Protein AF-A0A3C0DRY9-F1 (afdb_monomer_lite)

Secondary structure (DSSP, 8-state):
-HHHHHHHHHHHHHHTT--EEEEEESS-TT-S--EEEEEEESSSEEEE-SS---TT-SS--TTHHHHTT--TTSTTTS-EEEESS--S-B---TTSTT---SEEEE-GGGTSS---TT-----EEEEEEETTEE---EEEEE-TT--EEEEEEPP-TTS-TT--EEE---SS-EEEEEEEETTEEEEEEEE--S-S-EEEEEETTTSPBHHHHHH-HHHHHHHHHHS-TTTS-SS--GGGG-S---HHHHHHHHHHHHHHHHHHHHHHTHHHHHTTEEEETTEEEEEEEEEESPPPTT-EEEEEEE----SS-HHHHHHHHHHHHHH---SSEEEEEEEPS--STTTTTSTHHHHHHHHHHHHHHHHS-EEEEEEEEEEETHHHHHHHHHHHHTGGG-SEEEEES---TT--SGGGGGS-EEEEEETT--GGGHHHHHHHHHHHHHHHHHH-TTS--EEEEEETT--S--TTGGGGHHHHHTT----SS-SEEEEE--TT--SEETTEE--GGG--TT-EEEEEEETTEEEEEEES-SEEEEEE-TTTS-TTSEEEEEETTEEEEEEEPPP-HHHHHHHHHH---GGG--SEEEEEE-

Foldseek 3Di:
DLVVLQVVVCVVCVVVPWHKWKKWAQAQPQRLGIHIFMWTDDVHTWTDGSPDDDPVDTNDDLCLLSLLVADLVDSRRFMKIWDPDADVAADQPNVCRVDRPTHIDRPSCVSNPDDDPPCLDFAEFEFEDEPNFTDWWWKFKAFPVRDTPDIDIADGDPDDSPSTDTDRDPDFGWMKIWTHDPPFIFIAIWGAHDDHHDYQYHYPVQQDGPVCQQVDLLNQLSRQLSDPPNTGDLFGDPSSFPAFDDQVSLVVLLVSLLLSVLVVCCVVCVVCVVQCWDDDPPFIKHKDKDFADDADPLFWAEEEEEFAAAPDDPVVLVVRQVVRQVQAHFNGHMYMYIRQRDRHNLSLQDLVNQVVVLSVLLSCVSHVRHRQQRYEQEYAESSLCNQLRCCQLPVLRHQEYAHHLYDNVPRDCQSQFQHEYEAYEELAACVVDSNVRLVVVVVVLVVVCVVPVNTSRYHRYYHNHDYSDPVSPSNVVNVVSSVTTGDLQDQKGKDAAARNRDQDDRQKGQPPVQRDHGWIKIWGDDAQEIEIETDSGFKMKGFDDVSHYNLVAWHWYHYPNHTFGTGRWGFTSRQQSVQCVVHVHSSRRGRTMDMGGD

Sequence (598 aa):
TCTGLSIILVDAC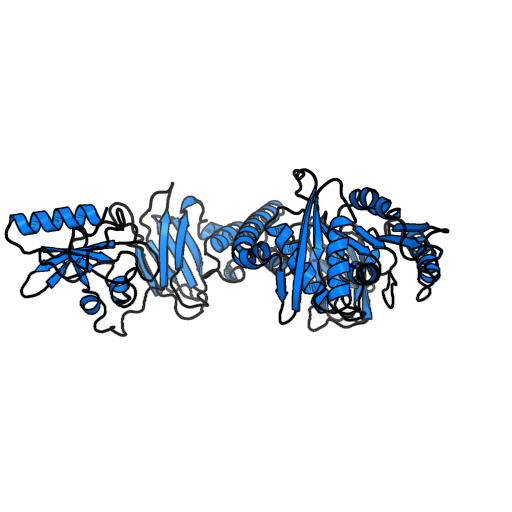RSVGVAARVAGTPLWTNKRGNHTWTEIWDEGWHFTGSDEYNASGLNRGWFVGAASKADKTDWRHAIYATSWKKTGTHFPMVWDIEAKQVNAFNVTDRYTGKVSSDNVEDDVFVRVRDGGNRIEVKAELLDAKKQVLASRKTKAGRADLNDIAGFNCNPNTPLWLRLIQGDKVKQIPLRRANAGEVTLDLQWNDLPDESAIANSQLAAVTAWLAAPPKVRPQTLPNDWTKGFLSKADAKTAVDLIWADYCERLAKERRPEIEARSIQLGDKKLRYLEKVFGDAPRSGHSLWISMHGGGGAPARVNDGQWNNQIKLYQPKEGIYIAPRAPTDTWNLWHQSHIDGLFDRMIENFVATRGVNPNRVYLMGYSAGGDGVYQLAPRMADRWAAASMMAGHPNDAKPDNLRNLPFGLFMGGKDGAYNRNKVAEKWRVLLADLRKGDPNGYEHMVRIYPEMGHWMKLKDAESLPWMAKFSRNAWPNKIIWRQVKGINSRFYWLQIPGRHLLKGQHVTAEVDGQSIAIVAENIKHLVVRLSDRLLDLDKPVTILVNGKEHFSERVKRSAREIIKSLNQRADPASVATASVSLKL

Radius of gyration: 31.44 Å; chains: 1; bounding box: 69×78×84 Å

pLDDT: mean 93.44, std 7.83, range [39.34, 98.88]

Structure (mmCIF, N/CA/C/O backbone):
data_AF-A0A3C0DRY9-F1
#
_entry.id   AF-A0A3C0DRY9-F1
#
loop_
_atom_site.group_PDB
_atom_site.id
_atom_site.type_symbol
_atom_site.label_atom_id
_atom_site.label_alt_id
_atom_site.label_comp_id
_atom_site.label_asym_id
_atom_site.label_entity_id
_atom_site.label_seq_id
_atom_site.pdbx_PDB_ins_code
_atom_site.Cartn_x
_atom_site.Cartn_y
_atom_site.Cartn_z
_atom_site.occupancy
_atom_site.B_iso_or_equiv
_atom_site.auth_seq_id
_atom_site.auth_comp_id
_atom_site.auth_asym_id
_atom_site.auth_atom_id
_atom_site.pdbx_PDB_model_num
ATOM 1 N N . THR A 1 1 ? -32.872 22.705 20.529 1.00 77.38 1 THR A N 1
ATOM 2 C CA . THR A 1 1 ? -31.422 22.996 20.522 1.00 77.38 1 THR A CA 1
ATOM 3 C C . THR A 1 1 ? -31.066 23.612 21.860 1.00 77.38 1 THR A C 1
ATOM 5 O O . THR A 1 1 ? -31.958 24.197 22.469 1.00 77.38 1 THR A O 1
ATOM 8 N N . CYS A 1 2 ? -29.813 23.515 22.310 1.00 87.19 2 CYS A N 1
ATOM 9 C CA . CYS A 1 2 ? -29.357 24.190 23.533 1.00 87.19 2 CYS A CA 1
ATOM 10 C C . CYS A 1 2 ? -29.706 25.687 23.523 1.00 87.19 2 CYS A C 1
ATOM 12 O O . CYS A 1 2 ? -30.182 26.226 24.512 1.00 87.19 2 CYS A O 1
ATOM 14 N N . THR A 1 3 ? -29.610 26.338 22.362 1.00 89.94 3 THR A N 1
ATOM 15 C CA . THR A 1 3 ? -30.001 27.745 22.195 1.00 89.94 3 THR A CA 1
ATOM 16 C C . THR A 1 3 ? -31.469 27.998 22.495 1.00 89.94 3 THR A C 1
ATOM 18 O O . THR A 1 3 ? -31.773 28.861 23.313 1.00 89.94 3 THR A O 1
ATOM 21 N N . GLY A 1 4 ? -32.384 27.248 21.876 1.00 90.44 4 GLY A N 1
ATOM 22 C CA . GLY A 1 4 ? -33.816 27.447 22.109 1.00 90.44 4 GLY A CA 1
ATOM 23 C C . GLY A 1 4 ? -34.200 27.219 23.570 1.00 90.44 4 GLY A C 1
ATOM 24 O O . GLY A 1 4 ? -34.963 27.993 24.135 1.00 90.44 4 GLY A O 1
ATOM 25 N N . LEU A 1 5 ? -33.620 26.199 24.203 1.00 91.00 5 LEU A N 1
ATOM 26 C CA . LEU A 1 5 ? -33.903 25.889 25.599 1.00 91.00 5 LEU A CA 1
ATOM 27 C C . LEU A 1 5 ? -33.276 26.908 26.571 1.00 91.00 5 LEU A C 1
ATOM 29 O O . LEU A 1 5 ? -33.930 27.305 27.531 1.00 91.00 5 LEU A O 1
ATOM 33 N N . SER A 1 6 ? -32.065 27.406 26.282 1.00 93.75 6 SER A N 1
ATOM 34 C CA . SER A 1 6 ? -31.452 28.524 27.019 1.00 93.75 6 SER A CA 1
ATOM 35 C C . SER A 1 6 ? -32.342 29.768 26.984 1.00 93.75 6 SER A C 1
ATOM 37 O O . SER A 1 6 ? -32.552 30.397 28.016 1.00 93.75 6 SER A O 1
ATOM 39 N N . ILE A 1 7 ? -32.886 30.115 25.808 1.00 93.62 7 ILE A N 1
ATOM 40 C CA . ILE A 1 7 ? -33.798 31.259 25.647 1.00 93.62 7 ILE A CA 1
ATOM 41 C C . ILE A 1 7 ? -35.055 31.055 26.499 1.00 93.62 7 ILE A C 1
ATOM 43 O O . ILE A 1 7 ? -35.375 31.917 27.312 1.00 93.62 7 ILE A O 1
ATOM 47 N N . ILE A 1 8 ? -35.702 29.887 26.392 1.00 94.44 8 ILE A N 1
ATOM 48 C CA . ILE A 1 8 ? -36.902 29.556 27.178 1.00 94.44 8 ILE A CA 1
ATOM 49 C C . ILE A 1 8 ? -36.628 29.652 28.685 1.00 94.44 8 ILE A C 1
ATOM 51 O O . ILE A 1 8 ? -37.428 30.233 29.415 1.00 94.44 8 ILE A O 1
ATOM 55 N N . LEU A 1 9 ? -35.503 29.111 29.164 1.00 93.56 9 LEU A N 1
ATOM 56 C CA . LEU A 1 9 ? -35.150 29.155 30.584 1.00 93.56 9 LEU A CA 1
ATOM 57 C C . LEU A 1 9 ? -34.869 30.588 31.057 1.00 93.56 9 LEU A C 1
ATOM 59 O O . LEU A 1 9 ? -35.317 30.974 32.134 1.00 93.56 9 LEU A O 1
ATOM 63 N N . VAL A 1 10 ? -34.165 31.391 30.253 1.00 95.31 10 VAL A N 1
ATOM 64 C CA . VAL A 1 10 ? -33.920 32.810 30.552 1.00 95.31 10 VAL A CA 1
ATOM 65 C C . VAL A 1 10 ? -35.232 33.587 30.647 1.00 95.31 10 VAL A C 1
ATOM 67 O O . VAL A 1 10 ? -35.398 34.372 31.583 1.00 95.31 10 VAL A O 1
ATOM 70 N N . ASP A 1 11 ? -36.162 33.364 29.721 1.00 95.19 11 ASP A N 1
ATOM 71 C CA . ASP A 1 11 ? -37.467 34.029 29.721 1.00 95.19 11 ASP A CA 1
ATOM 72 C C . ASP A 1 11 ? -38.323 33.584 30.916 1.00 95.19 11 ASP A C 1
ATOM 74 O O . ASP A 1 11 ? -38.918 34.424 31.594 1.00 95.19 11 ASP A O 1
ATOM 78 N N . ALA A 1 12 ? -38.306 32.289 31.253 1.00 94.69 12 ALA A N 1
ATOM 79 C CA . ALA A 1 12 ? -38.979 31.755 32.435 1.00 94.69 12 ALA A CA 1
ATOM 80 C C . ALA A 1 12 ? -38.437 32.376 33.733 1.00 94.69 12 ALA A C 1
ATOM 82 O O . ALA A 1 12 ? -39.223 32.871 34.539 1.00 94.69 12 ALA A O 1
ATOM 83 N N . CYS A 1 13 ? -37.112 32.434 33.913 1.00 94.00 13 CYS A N 1
ATOM 84 C CA . CYS A 1 13 ? -36.491 33.106 35.059 1.00 94.00 13 CYS A CA 1
ATOM 85 C C . CYS A 1 13 ? -36.929 34.575 35.155 1.00 94.00 13 CYS A C 1
ATOM 87 O O . CYS A 1 13 ? -37.367 35.033 36.211 1.00 94.00 13 CYS A O 1
ATOM 89 N N . ARG A 1 14 ? -36.877 35.309 34.038 1.00 95.06 14 ARG A N 1
ATOM 90 C CA . ARG A 1 14 ? -37.241 36.733 34.008 1.00 95.06 14 ARG A CA 1
ATOM 91 C C . ARG A 1 14 ? -38.719 36.974 34.305 1.00 95.06 14 ARG A C 1
ATOM 93 O O . ARG A 1 14 ? -39.034 37.983 34.930 1.00 95.06 14 ARG A O 1
ATOM 100 N N . SER A 1 15 ? -39.607 36.054 33.924 1.00 97.12 15 SER A N 1
ATOM 101 C CA . SER A 1 15 ? -41.049 36.161 34.198 1.00 97.12 15 SER A CA 1
ATOM 102 C C . SER A 1 15 ? -41.393 36.170 35.693 1.00 97.12 15 SER A C 1
ATOM 104 O O . SER A 1 15 ? -42.416 36.728 36.082 1.00 97.12 15 SER A O 1
ATOM 106 N N . VAL A 1 16 ? -40.513 35.614 36.533 1.00 96.56 16 VAL A N 1
ATOM 107 C CA . VAL A 1 16 ? -40.655 35.576 37.998 1.00 96.56 16 VAL A CA 1
ATOM 108 C C . VAL A 1 16 ? -39.663 36.503 38.712 1.00 96.56 16 VAL A C 1
ATOM 110 O O . VAL A 1 16 ? -39.404 36.345 39.901 1.00 96.56 16 VAL A O 1
ATOM 113 N N . GLY A 1 17 ? -39.088 37.476 37.996 1.00 95.69 17 GLY A N 1
ATOM 114 C CA . GLY A 1 17 ? -38.186 38.480 38.570 1.00 95.69 17 GLY A CA 1
ATOM 115 C C . GLY A 1 17 ? -36.746 38.011 38.803 1.00 95.69 17 GLY A C 1
ATOM 116 O O . GLY A 1 17 ? -35.956 38.753 39.383 1.00 95.69 17 GLY A O 1
ATOM 117 N N . VAL A 1 18 ? -36.366 36.820 38.329 1.00 95.25 18 VAL A N 1
ATOM 118 C CA . VAL A 1 18 ? -34.986 36.323 38.418 1.00 95.25 18 VAL A CA 1
ATOM 119 C C . VAL A 1 18 ? -34.183 36.840 37.226 1.00 95.25 18 VAL A C 1
ATOM 121 O O . VAL A 1 18 ? -34.463 36.518 36.067 1.00 95.25 18 VAL A O 1
ATOM 124 N N . ALA A 1 19 ? -33.151 37.643 37.492 1.00 95.81 19 ALA A N 1
ATOM 125 C CA . ALA A 1 19 ? -32.275 38.140 36.440 1.00 95.81 19 ALA A CA 1
ATOM 126 C C . ALA A 1 19 ? -31.458 36.986 35.832 1.00 95.81 19 ALA A C 1
ATOM 128 O O . ALA A 1 19 ? -30.653 36.346 36.500 1.00 95.81 19 ALA A O 1
ATOM 129 N N . ALA A 1 20 ? -31.656 36.738 34.537 1.00 96.00 20 ALA A N 1
ATOM 130 C CA . ALA A 1 20 ? -30.962 35.699 33.781 1.00 96.00 20 ALA A CA 1
ATOM 131 C C . ALA A 1 20 ? -30.516 36.209 32.404 1.00 96.00 20 ALA A C 1
ATOM 133 O O . ALA A 1 20 ? -31.053 37.201 31.895 1.00 96.00 20 ALA A O 1
ATOM 134 N N . ARG A 1 21 ? -29.536 35.549 31.779 1.00 96.50 21 ARG A N 1
ATOM 135 C CA . ARG A 1 21 ? -29.056 35.848 30.419 1.00 96.50 21 ARG A CA 1
ATOM 136 C C . ARG A 1 21 ? -28.512 34.604 29.722 1.00 96.50 21 ARG A C 1
ATOM 138 O O . ARG A 1 21 ? -27.996 33.701 30.372 1.00 96.50 21 ARG A O 1
ATOM 145 N N . VAL A 1 22 ? -28.581 34.588 28.392 1.00 96.69 22 VAL A N 1
ATOM 146 C CA . VAL A 1 22 ? -27.956 33.527 27.591 1.00 96.69 22 VAL A CA 1
ATOM 147 C C . VAL A 1 22 ? -26.450 33.761 27.566 1.00 96.69 22 VAL A C 1
ATOM 149 O O . VAL A 1 22 ? -26.011 34.888 27.306 1.00 96.69 22 VAL A O 1
ATOM 152 N N . ALA A 1 23 ? -25.681 32.705 27.806 1.00 96.81 23 ALA A N 1
ATOM 153 C CA . ALA A 1 23 ? -24.250 32.640 27.562 1.00 96.81 23 ALA A CA 1
ATOM 154 C C . ALA A 1 23 ? -23.926 31.512 26.573 1.00 96.81 23 ALA A C 1
ATOM 156 O O . ALA A 1 23 ? -24.751 30.637 26.320 1.00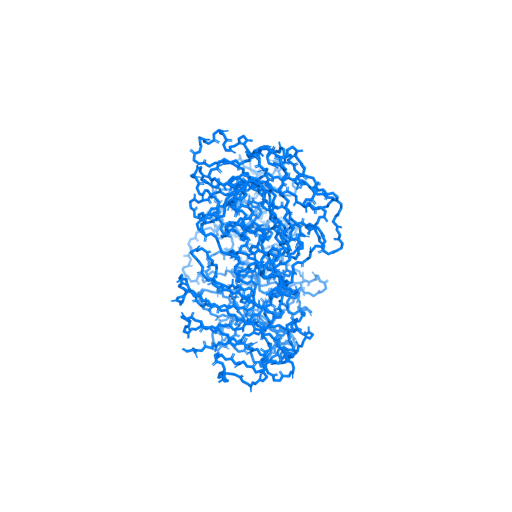 96.81 23 ALA A O 1
ATOM 157 N N . GLY A 1 24 ? -22.751 31.543 25.955 1.00 96.00 24 GLY A N 1
ATOM 158 C CA . GLY A 1 24 ? -22.374 30.509 25.001 1.00 96.00 24 GLY A CA 1
ATOM 159 C C . GLY A 1 24 ? -21.011 30.706 24.366 1.00 96.00 24 GLY A C 1
ATOM 160 O O . GLY A 1 24 ? -20.435 31.794 24.415 1.00 96.00 24 GLY A O 1
ATOM 161 N N . THR A 1 25 ? -20.525 29.643 23.730 1.00 95.94 25 THR A N 1
ATOM 162 C CA . THR A 1 25 ? -19.351 29.677 22.856 1.00 95.94 25 THR A CA 1
ATOM 163 C C . THR A 1 25 ? -19.754 29.391 21.404 1.00 95.94 25 THR A C 1
ATOM 165 O O . THR A 1 25 ? -20.567 28.485 21.165 1.00 95.94 25 THR A O 1
ATOM 168 N N . PRO A 1 26 ? -19.205 30.126 20.417 1.00 94.19 26 PRO A N 1
ATOM 169 C CA . PRO A 1 26 ? -19.475 29.863 19.004 1.00 94.19 26 PRO A CA 1
ATOM 170 C C . PRO A 1 26 ? -18.889 28.530 18.531 1.00 94.19 26 PRO A C 1
ATOM 172 O O . PRO A 1 26 ? -19.458 27.875 17.661 1.00 94.19 26 PRO A O 1
ATOM 175 N N . LEU A 1 27 ? -17.751 28.119 19.092 1.00 93.00 27 LEU A N 1
ATOM 176 C CA . LEU A 1 27 ? -17.078 26.871 18.771 1.00 93.00 27 LEU A CA 1
ATOM 177 C C . LEU A 1 27 ? -16.147 26.476 19.922 1.00 93.00 27 LEU A C 1
ATOM 179 O O . LEU A 1 27 ? -15.191 27.187 20.223 1.00 93.00 27 LEU A O 1
ATOM 183 N N . TRP A 1 28 ? -16.343 25.298 20.512 1.00 90.44 28 TRP A N 1
ATOM 184 C CA . TRP A 1 28 ? -15.377 24.747 21.470 1.00 90.44 28 TRP A CA 1
ATOM 185 C C . TRP A 1 28 ? -13.956 24.703 20.879 1.00 90.44 28 TRP A C 1
ATOM 187 O O . TRP A 1 28 ? -13.787 24.456 19.684 1.00 90.44 28 TRP A O 1
ATOM 197 N N . THR A 1 29 ? -12.911 24.860 21.698 1.00 84.75 29 THR A N 1
ATOM 198 C CA . THR A 1 29 ? -11.503 24.793 21.235 1.00 84.75 29 THR A CA 1
ATOM 199 C C . THR A 1 29 ? -11.131 23.448 20.605 1.00 84.75 29 THR A C 1
ATOM 201 O O . THR A 1 29 ? -10.269 23.365 19.731 1.00 84.75 29 THR A O 1
ATOM 204 N N . ASN A 1 30 ? -11.850 22.387 20.967 1.00 77.56 30 ASN A N 1
ATOM 205 C CA . ASN A 1 30 ? -11.756 21.060 20.353 1.00 77.56 30 ASN A CA 1
ATOM 206 C C . ASN A 1 30 ? -12.616 20.867 19.089 1.00 77.56 30 ASN A C 1
ATOM 208 O O . ASN A 1 30 ? -12.662 19.770 18.535 1.00 77.56 30 ASN A O 1
ATOM 212 N N . LYS A 1 31 ? -13.291 21.924 18.627 1.00 82.81 31 LYS A N 1
ATOM 213 C CA . LYS A 1 31 ? -14.113 21.976 17.410 1.00 82.81 31 LYS A CA 1
ATOM 214 C C . LYS A 1 31 ? -15.329 21.044 17.397 1.00 82.81 31 LYS A C 1
ATOM 216 O O . LYS A 1 31 ? -15.844 20.744 16.323 1.00 82.81 31 LYS A O 1
ATOM 221 N N . ARG A 1 32 ? -15.822 20.608 18.563 1.00 82.75 32 ARG A N 1
ATOM 222 C CA . ARG A 1 32 ? -17.023 19.754 18.654 1.00 82.75 32 ARG A CA 1
ATOM 223 C C . ARG A 1 32 ? -18.333 20.470 18.302 1.00 82.75 32 ARG A C 1
ATOM 225 O O . ARG A 1 32 ? -19.331 19.808 18.065 1.00 82.75 32 ARG A O 1
ATOM 232 N N . GLY A 1 33 ? -18.314 21.794 18.185 1.00 87.75 33 GLY A N 1
ATOM 233 C CA . GLY A 1 33 ? -19.459 22.609 17.784 1.00 87.75 33 GLY A CA 1
ATOM 234 C C . GLY A 1 33 ? -19.666 23.779 18.735 1.00 87.75 33 GLY A C 1
ATOM 235 O O . GLY A 1 33 ? -18.820 24.041 19.592 1.00 87.75 33 GLY A O 1
ATOM 236 N N . ASN A 1 34 ? -20.783 24.478 18.571 1.00 92.38 34 ASN A N 1
ATOM 237 C CA . ASN A 1 34 ? -21.211 25.534 19.478 1.00 92.38 34 ASN A CA 1
ATOM 238 C C . ASN A 1 34 ? -21.975 24.948 20.672 1.00 92.38 34 ASN A C 1
ATOM 240 O O . ASN A 1 34 ? -22.489 23.829 20.617 1.00 92.38 34 ASN A O 1
ATOM 244 N N . HIS A 1 35 ? -22.108 25.732 21.733 1.00 93.50 35 HIS A N 1
ATOM 245 C CA . HIS A 1 35 ? -23.048 25.437 22.808 1.00 93.50 35 HIS A CA 1
ATOM 246 C C . HIS A 1 35 ? -23.452 26.736 23.498 1.00 93.50 35 HIS A C 1
ATOM 248 O O . HIS A 1 35 ? -22.651 27.666 23.612 1.00 93.50 35 HIS A O 1
ATOM 254 N N . THR A 1 36 ? -24.695 26.793 23.953 1.00 94.06 36 THR A N 1
ATOM 255 C CA . THR A 1 36 ? -25.231 27.893 24.758 1.00 94.06 36 THR A CA 1
ATOM 256 C C . THR A 1 36 ? -25.766 27.337 26.064 1.00 94.06 36 THR A C 1
ATOM 258 O O . THR A 1 36 ? -26.061 26.149 26.146 1.00 94.06 36 THR A O 1
ATOM 261 N N . TRP A 1 37 ? -25.881 28.182 27.074 1.00 95.00 37 TRP A N 1
ATOM 262 C CA . TRP A 1 37 ? -26.418 27.848 28.385 1.00 95.00 37 TRP A CA 1
ATOM 263 C C . TRP A 1 37 ? -26.952 29.115 29.063 1.00 95.00 37 TRP A C 1
ATOM 265 O O . TRP A 1 37 ? -26.904 30.212 28.492 1.00 95.00 37 TRP A O 1
ATOM 275 N N . THR A 1 38 ? -27.457 28.978 30.287 1.00 95.69 38 THR A N 1
ATOM 276 C CA . THR A 1 38 ? -28.085 30.084 31.015 1.00 95.69 38 THR A CA 1
ATOM 277 C C . THR A 1 38 ? -27.210 30.545 32.172 1.00 95.69 38 THR A C 1
ATOM 279 O O . THR A 1 38 ? -26.759 29.740 32.984 1.00 95.69 38 THR A O 1
ATOM 282 N N . GLU A 1 39 ? -26.994 31.856 32.275 1.00 95.75 39 GLU A N 1
ATOM 283 C CA . GLU A 1 39 ? -26.472 32.492 33.481 1.00 95.75 39 GLU A CA 1
ATOM 284 C C . GLU A 1 39 ? -27.604 33.130 34.288 1.00 95.75 39 GLU A C 1
ATOM 286 O O . GLU A 1 39 ? -28.449 33.825 33.726 1.00 95.75 39 GLU A O 1
ATOM 291 N N . ILE A 1 40 ? -27.599 32.915 35.601 1.00 94.31 40 ILE A N 1
ATOM 292 C CA . ILE A 1 40 ? -28.581 33.402 36.573 1.00 94.31 40 ILE A CA 1
ATOM 293 C C . ILE A 1 40 ? -27.849 34.278 37.589 1.00 94.31 40 ILE A C 1
ATOM 295 O O . ILE A 1 40 ? -26.724 33.968 37.982 1.00 94.31 40 ILE A O 1
ATOM 299 N N . TRP A 1 41 ? -28.463 35.389 37.980 1.00 93.94 41 TRP A N 1
ATOM 300 C CA . TRP A 1 41 ? -27.933 36.283 38.998 1.00 93.94 41 TRP A CA 1
ATOM 301 C C . TRP A 1 41 ? -28.407 35.869 40.396 1.00 93.94 41 TRP A C 1
ATOM 303 O O . TRP A 1 41 ? -29.609 35.844 40.649 1.00 93.94 41 TRP A O 1
ATOM 313 N N . ASP A 1 42 ? -27.457 35.595 41.284 1.00 91.94 42 ASP A N 1
ATOM 314 C CA . ASP A 1 42 ? -27.649 35.298 42.707 1.00 91.94 42 ASP A CA 1
ATOM 315 C C . ASP A 1 42 ? -26.400 35.776 43.464 1.00 91.94 42 ASP A C 1
ATOM 317 O O . ASP A 1 42 ? -25.372 35.116 43.431 1.00 91.94 42 ASP A O 1
ATOM 321 N N . GLU A 1 43 ? -26.423 37.011 43.982 1.00 90.94 43 GLU A N 1
ATOM 322 C CA . GLU A 1 43 ? -25.242 37.694 44.564 1.00 90.94 43 GLU A CA 1
ATOM 323 C C . GLU A 1 43 ? -23.979 37.688 43.662 1.00 90.94 43 GLU A C 1
ATOM 325 O O . GLU A 1 43 ? -22.847 37.899 44.097 1.00 90.94 43 GLU A O 1
ATOM 330 N N . GLY A 1 44 ? -24.185 37.488 42.359 1.00 92.56 44 GLY A N 1
ATOM 331 C CA . GLY A 1 44 ? -23.156 37.246 41.358 1.00 92.56 44 GLY A CA 1
ATOM 332 C C . GLY A 1 44 ? -23.740 36.505 40.157 1.00 92.56 44 GLY A C 1
ATOM 333 O O . GLY A 1 44 ? -24.875 36.042 40.183 1.00 92.56 44 GLY A O 1
ATOM 334 N N . TRP A 1 45 ? -22.988 36.398 39.061 1.00 94.62 45 TRP A N 1
ATOM 335 C CA . TRP A 1 45 ? -23.424 35.574 37.932 1.00 94.62 45 TRP A CA 1
ATOM 336 C C . TRP A 1 45 ? -23.015 34.115 38.159 1.00 94.62 45 TRP A C 1
ATOM 338 O O . TRP A 1 45 ? -21.823 33.796 38.224 1.00 94.62 45 TRP A O 1
ATOM 348 N N . HIS A 1 46 ? -24.002 33.232 38.168 1.00 93.19 46 HIS A N 1
ATOM 349 C CA . HIS A 1 46 ? -23.859 31.782 38.211 1.00 93.19 46 HIS A CA 1
ATOM 350 C C . HIS A 1 46 ? -24.356 31.176 36.898 1.00 93.19 46 HIS A C 1
ATOM 352 O O . HIS A 1 46 ? -25.098 31.832 36.174 1.00 93.19 46 HIS A O 1
ATOM 358 N N . PHE A 1 47 ? -23.962 29.951 36.554 1.00 93.00 47 PHE A N 1
ATOM 359 C CA . PHE A 1 47 ? -24.458 29.274 35.350 1.00 93.00 47 PHE A CA 1
ATOM 360 C C . PHE A 1 47 ? -25.193 27.972 35.662 1.00 93.00 47 PHE A C 1
ATOM 362 O O . PHE A 1 47 ? -24.933 27.302 36.657 1.00 93.00 47 PHE A O 1
ATOM 369 N N . THR A 1 48 ? -26.095 27.595 34.770 1.00 90.94 48 THR A N 1
ATOM 370 C CA . THR A 1 48 ? -26.729 26.278 34.693 1.00 90.94 48 THR A CA 1
ATOM 371 C C . THR A 1 48 ? -26.751 25.834 33.232 1.00 90.94 48 THR A C 1
ATOM 373 O O . THR A 1 48 ? -26.475 26.641 32.344 1.00 90.94 48 THR A O 1
ATOM 376 N N . GLY A 1 49 ? -27.050 24.562 32.977 1.00 86.19 49 GLY A N 1
ATOM 377 C CA . GLY A 1 49 ? -27.192 24.027 31.628 1.00 86.19 49 GLY A CA 1
ATOM 378 C C . GLY A 1 49 ? -28.366 24.602 30.834 1.00 86.19 49 GLY A C 1
ATOM 379 O O . GLY A 1 49 ? -29.129 25.446 31.306 1.00 86.19 49 GLY A O 1
ATOM 380 N N . SER A 1 50 ? -28.532 24.112 29.608 1.00 78.69 50 SER A N 1
ATOM 381 C CA . SER A 1 50 ? -29.573 24.541 28.661 1.00 78.69 50 SER A CA 1
ATOM 382 C C . SER A 1 50 ? -30.966 23.970 28.960 1.00 78.69 50 SER A C 1
ATOM 384 O O . SER A 1 50 ? -31.717 23.799 28.027 1.00 78.69 50 SER A O 1
ATOM 386 N N . ASP A 1 51 ? -31.326 23.710 30.221 1.00 74.12 51 ASP A N 1
ATOM 387 C CA . ASP A 1 51 ? -32.413 22.820 30.725 1.00 74.12 51 ASP A CA 1
ATOM 388 C C . ASP A 1 51 ? -31.893 21.610 31.523 1.00 74.12 51 ASP A C 1
ATOM 390 O O . ASP A 1 51 ? -32.668 20.830 32.081 1.00 74.12 51 ASP A O 1
ATOM 394 N N . GLU A 1 52 ? -30.573 21.491 31.660 1.00 76.44 52 GLU A N 1
ATOM 395 C CA . GLU A 1 52 ? -29.929 20.408 32.397 1.00 76.44 52 GLU A CA 1
ATOM 396 C C . GLU A 1 52 ? -29.838 20.760 33.891 1.00 76.44 52 GLU A C 1
ATOM 398 O O . GLU A 1 52 ? -28.837 21.300 34.370 1.00 76.44 52 GLU A O 1
ATOM 403 N N . TYR A 1 53 ? -30.901 20.465 34.645 1.00 78.75 53 TYR A N 1
ATOM 404 C CA . TYR A 1 53 ? -30.913 20.636 36.100 1.00 78.75 53 TYR A CA 1
ATOM 405 C C . TYR A 1 53 ? -29.824 19.794 36.782 1.00 78.75 53 TYR A C 1
ATOM 407 O O . TYR A 1 53 ? -29.694 18.591 36.537 1.00 78.75 53 TYR A O 1
ATOM 415 N N . ASN A 1 54 ? -29.085 20.415 37.704 1.00 79.88 54 ASN A N 1
ATOM 416 C CA . ASN A 1 54 ? -28.166 19.726 38.600 1.00 79.88 54 ASN A CA 1
ATOM 417 C C . ASN A 1 54 ? -28.646 19.866 40.050 1.00 79.88 54 ASN A C 1
ATOM 419 O O . ASN A 1 54 ? -28.726 20.972 40.582 1.00 79.88 54 ASN A O 1
ATOM 423 N N . ALA A 1 55 ? -28.919 18.734 40.706 1.00 83.31 55 ALA A N 1
ATOM 424 C CA . ALA A 1 55 ? -29.407 18.710 42.087 1.00 83.31 55 ALA A CA 1
ATOM 425 C C . ALA A 1 55 ? -28.424 19.310 43.105 1.00 83.31 55 ALA A C 1
ATOM 427 O O . ALA A 1 55 ? -28.827 19.723 44.186 1.00 83.31 55 ALA A O 1
ATOM 428 N N . SER A 1 56 ? -27.136 19.391 42.763 1.00 84.00 56 SER A N 1
ATOM 429 C CA . SER A 1 56 ? -26.094 19.999 43.594 1.00 84.00 56 SER A CA 1
ATOM 430 C C . SER A 1 56 ? -25.909 21.505 43.349 1.00 84.00 56 SER A C 1
ATOM 432 O O . SER A 1 56 ? -24.881 22.059 43.749 1.00 84.00 56 SER A O 1
ATOM 434 N N . GLY A 1 57 ? -26.869 22.157 42.685 1.00 86.81 57 GLY A N 1
ATOM 435 C CA . GLY A 1 57 ? -26.931 23.609 42.510 1.00 86.81 57 GLY A CA 1
ATOM 436 C C . GLY A 1 57 ? -26.261 24.145 41.240 1.00 86.81 57 GLY A C 1
ATOM 437 O O . GLY A 1 57 ? -25.874 23.394 40.342 1.00 86.81 57 GLY A O 1
ATOM 438 N N . LEU A 1 58 ? -26.155 25.478 41.178 1.00 89.62 58 LEU A N 1
ATOM 439 C CA . LEU A 1 58 ? -25.585 26.234 40.058 1.00 89.62 58 LEU A CA 1
ATOM 440 C C . LEU A 1 58 ? -24.058 26.055 39.943 1.00 89.62 58 LEU A C 1
ATOM 442 O O . LEU A 1 58 ? -23.401 25.478 40.808 1.00 89.62 58 LEU A O 1
ATOM 446 N N . ASN A 1 59 ? -23.487 26.583 38.860 1.00 89.12 59 ASN A N 1
ATOM 447 C CA . ASN A 1 59 ? -22.085 26.460 38.450 1.00 89.12 59 ASN A CA 1
ATOM 448 C C . ASN A 1 59 ? -21.641 25.019 38.184 1.00 89.12 59 ASN A C 1
ATOM 450 O O . ASN A 1 59 ? -20.485 24.643 38.389 1.00 89.12 59 ASN A O 1
ATOM 454 N N . ARG A 1 60 ? -22.577 24.197 37.712 1.00 85.06 60 ARG A N 1
ATOM 455 C CA . ARG A 1 60 ? -22.340 22.806 37.341 1.00 85.06 60 ARG A CA 1
ATOM 456 C C . ARG A 1 60 ? -22.960 22.550 35.978 1.00 85.06 60 ARG A C 1
ATOM 458 O O . ARG A 1 60 ? -24.077 22.969 35.702 1.00 85.06 60 ARG A O 1
ATOM 465 N N . GLY A 1 61 ? -22.223 21.851 35.129 1.00 84.69 61 GLY A N 1
ATOM 466 C CA . GLY A 1 61 ? -22.648 21.500 33.780 1.00 84.69 61 GLY A CA 1
ATOM 467 C C . GLY A 1 61 ? -21.652 20.534 33.157 1.00 84.69 61 GLY A C 1
ATOM 468 O O . GLY A 1 61 ? -20.478 20.519 33.532 1.00 84.69 61 GLY A O 1
ATOM 469 N N . TRP A 1 62 ? -22.101 19.719 32.204 1.00 84.19 62 TRP A N 1
ATOM 470 C CA . TRP A 1 62 ? -21.215 18.781 31.504 1.00 84.19 62 TRP A CA 1
ATOM 471 C C . TRP A 1 62 ? -20.121 19.518 30.706 1.00 84.19 62 TRP A C 1
ATOM 473 O O . TRP A 1 62 ? -19.033 18.988 30.498 1.00 84.19 62 TRP A O 1
ATOM 483 N N . PHE A 1 63 ? -20.387 20.765 30.303 1.00 87.19 63 PHE A N 1
ATOM 484 C CA . PHE A 1 63 ? -19.502 21.582 29.477 1.00 87.19 63 PHE A CA 1
ATOM 485 C C . PHE A 1 63 ? -18.385 22.295 30.251 1.00 87.19 63 PHE A C 1
ATOM 487 O O . PHE A 1 63 ? -17.527 22.910 29.623 1.00 87.19 63 PHE A O 1
ATOM 494 N N . VAL A 1 64 ? -18.357 22.237 31.589 1.00 87.25 64 VAL A N 1
ATOM 495 C CA . VAL A 1 64 ? -17.422 23.032 32.412 1.00 87.25 64 VAL A CA 1
ATOM 496 C C . VAL A 1 64 ? -15.961 22.786 32.034 1.00 87.25 64 VAL A C 1
ATOM 498 O O . VAL A 1 64 ? -15.210 23.744 31.873 1.00 87.25 64 VAL A O 1
ATOM 501 N N . GLY A 1 65 ? -15.571 21.529 31.801 1.00 81.88 65 GLY A N 1
ATOM 502 C CA . GLY A 1 65 ? -14.206 21.198 31.371 1.00 81.88 65 GLY A CA 1
ATOM 503 C C . GLY A 1 65 ? -13.859 21.682 29.956 1.00 81.88 65 GLY A C 1
ATOM 504 O O . GLY A 1 65 ? -12.696 21.929 29.655 1.00 81.88 65 GLY A O 1
ATOM 505 N N . ALA A 1 66 ? -14.852 21.848 29.076 1.00 83.62 66 ALA A N 1
ATOM 506 C CA . ALA A 1 66 ? -14.644 22.455 27.761 1.00 83.62 66 ALA A CA 1
ATOM 507 C C . ALA A 1 66 ? -14.578 23.989 27.863 1.00 83.62 66 ALA A C 1
ATOM 509 O O . ALA A 1 66 ? -13.737 24.616 27.222 1.00 83.62 66 ALA A O 1
ATOM 510 N N . ALA A 1 67 ? -15.416 24.590 28.712 1.00 89.75 67 ALA A N 1
ATOM 511 C CA . ALA A 1 67 ? -15.436 26.026 28.976 1.00 89.75 67 ALA A CA 1
ATOM 512 C C . ALA A 1 67 ? -14.161 26.524 29.664 1.00 89.75 67 ALA A C 1
ATOM 514 O O . ALA A 1 67 ? -13.694 27.616 29.347 1.00 89.75 67 ALA A O 1
ATOM 515 N N . SER A 1 68 ? -13.533 25.710 30.519 1.00 88.38 68 SER A N 1
ATOM 516 C CA . SER A 1 68 ? -12.244 26.055 31.132 1.00 88.38 68 SER A CA 1
ATOM 517 C C . SER A 1 68 ? -11.087 26.136 30.138 1.00 88.38 68 SER A C 1
ATOM 519 O O . SER A 1 68 ? -10.046 26.700 30.463 1.00 88.38 68 SER A O 1
ATOM 521 N N . LYS A 1 69 ? -11.265 25.597 28.925 1.00 87.50 69 LYS A N 1
ATOM 522 C CA . LYS A 1 69 ? -10.298 25.646 27.820 1.00 87.50 69 LYS A CA 1
ATOM 523 C C . LYS A 1 69 ? -10.615 26.736 26.794 1.00 87.50 69 LYS A C 1
ATOM 525 O O . LYS A 1 69 ? -10.014 26.729 25.723 1.00 87.50 69 LYS A O 1
ATOM 530 N N . ALA A 1 70 ? -11.584 27.610 27.060 1.00 91.38 70 ALA A N 1
ATOM 531 C CA . ALA A 1 70 ? -11.939 28.697 26.157 1.00 91.38 70 ALA A CA 1
ATOM 532 C C . ALA A 1 70 ? -10.768 29.677 25.966 1.00 91.38 70 ALA A C 1
ATOM 534 O O . ALA A 1 70 ? -9.993 29.935 26.888 1.00 91.38 70 ALA A O 1
ATOM 535 N N . ASP A 1 71 ? -10.654 30.236 24.763 1.00 92.12 71 ASP A N 1
ATOM 536 C CA . ASP A 1 71 ? -9.590 31.171 24.396 1.00 92.12 71 ASP A CA 1
ATOM 537 C C . ASP A 1 71 ? -10.187 32.555 24.159 1.00 92.12 71 ASP A C 1
ATOM 539 O O . ASP A 1 71 ? -10.929 32.779 23.205 1.00 92.12 71 ASP A O 1
ATOM 543 N N . LYS A 1 72 ? -9.854 33.507 25.034 1.00 94.00 72 LYS A N 1
ATOM 544 C CA . LYS A 1 72 ? -10.383 34.872 24.944 1.00 94.00 72 LYS A CA 1
ATOM 545 C C . LYS A 1 72 ? -9.810 35.678 23.777 1.00 94.00 72 LYS A C 1
ATOM 547 O O . LYS A 1 72 ? -10.365 36.728 23.462 1.00 94.00 72 LYS A O 1
ATOM 552 N N . THR A 1 73 ? -8.700 35.228 23.190 1.00 93.12 73 THR A N 1
ATOM 553 C CA . THR A 1 73 ? -8.004 35.911 22.090 1.00 93.12 73 THR A CA 1
ATOM 554 C C . THR A 1 73 ? -8.552 35.527 20.716 1.00 93.12 73 THR A C 1
ATOM 556 O O . THR A 1 73 ? -8.400 36.293 19.765 1.00 93.12 73 THR A O 1
ATOM 559 N N . ASP A 1 74 ? -9.259 34.398 20.617 1.00 94.31 74 ASP A N 1
ATOM 560 C CA . ASP A 1 74 ? -9.948 33.959 19.407 1.00 94.31 74 ASP A CA 1
ATOM 561 C C . ASP A 1 74 ? -11.463 34.031 19.611 1.00 94.31 74 ASP A C 1
ATOM 563 O O . ASP A 1 74 ? -12.046 33.275 20.388 1.00 94.31 74 ASP A O 1
ATOM 567 N N . TRP A 1 75 ? -12.130 34.919 18.871 1.00 93.94 75 TRP A N 1
ATOM 568 C CA . TRP A 1 75 ? -13.575 35.125 18.988 1.00 93.94 75 TRP A CA 1
ATOM 569 C C . TRP A 1 75 ? -14.389 33.838 18.782 1.00 93.94 75 TRP A C 1
ATOM 571 O O . TRP A 1 75 ? -15.473 33.698 19.343 1.00 93.94 75 TRP A O 1
ATOM 581 N N . ARG A 1 76 ? -13.869 32.874 18.009 1.00 94.69 76 ARG A N 1
ATOM 582 C CA . ARG A 1 76 ? -14.541 31.588 17.763 1.00 94.69 76 ARG A CA 1
ATOM 583 C C . ARG A 1 76 ? -14.588 30.727 19.019 1.00 94.69 76 ARG A C 1
ATOM 585 O O . ARG A 1 76 ? -15.509 29.933 19.160 1.00 94.69 76 ARG A O 1
ATOM 592 N N . HIS A 1 77 ? -13.605 30.885 19.900 1.00 95.62 77 HIS A N 1
ATOM 593 C CA . HIS A 1 77 ? -13.350 30.037 21.062 1.00 95.62 77 HIS A CA 1
ATOM 594 C C . HIS A 1 77 ? -13.580 30.744 22.401 1.00 95.62 77 HIS A C 1
ATOM 596 O O . HIS A 1 77 ? -13.437 30.125 23.457 1.00 95.62 77 HIS A O 1
ATOM 602 N N . ALA A 1 78 ? -13.958 32.020 22.363 1.00 96.56 78 ALA A N 1
ATOM 603 C CA . ALA A 1 78 ? -14.360 32.789 23.525 1.00 96.56 78 ALA A CA 1
ATOM 604 C C . ALA A 1 78 ? -15.774 32.410 24.002 1.00 96.56 78 ALA A C 1
ATOM 606 O O . ALA A 1 78 ? -16.554 31.748 23.305 1.00 96.56 78 ALA A O 1
ATOM 607 N N . ILE A 1 79 ? -16.107 32.858 25.211 1.00 97.56 79 ILE A N 1
ATOM 608 C CA . ILE A 1 79 ? -17.439 32.732 25.803 1.00 97.56 79 ILE A CA 1
ATOM 609 C C . ILE A 1 79 ? -18.062 34.118 25.922 1.00 97.56 79 ILE A C 1
ATOM 611 O O . ILE A 1 79 ? -17.476 35.037 26.502 1.00 97.56 79 ILE A O 1
ATOM 615 N N . TYR A 1 80 ? -19.280 34.248 25.407 1.00 97.88 80 TYR A N 1
ATOM 616 C CA . TYR A 1 80 ? -20.048 35.484 25.401 1.00 97.88 80 TYR A CA 1
ATOM 617 C C . TYR A 1 80 ? -21.294 35.342 26.263 1.00 97.88 80 TYR A C 1
ATOM 619 O O . TYR A 1 80 ? -21.922 34.290 26.261 1.00 97.88 80 TYR A O 1
ATOM 627 N N . ALA A 1 81 ? -21.681 36.411 26.955 1.00 97.56 81 ALA A N 1
ATOM 628 C CA . ALA A 1 81 ? -22.964 36.503 27.642 1.00 97.56 81 ALA A CA 1
ATOM 629 C C . ALA A 1 81 ? -23.753 37.712 27.137 1.00 97.56 81 ALA A C 1
ATOM 631 O O . ALA A 1 81 ? -23.231 38.828 27.088 1.00 97.56 81 ALA A O 1
ATOM 632 N N . THR A 1 82 ? -25.007 37.477 26.757 1.00 97.19 82 THR A N 1
ATOM 633 C CA . THR A 1 82 ? -25.912 38.490 26.195 1.00 97.19 82 THR A CA 1
ATOM 634 C C . THR A 1 82 ? -26.135 39.665 27.153 1.00 97.19 82 THR A C 1
ATOM 636 O O . THR A 1 82 ? -26.088 39.528 28.377 1.00 97.19 82 THR A O 1
ATOM 639 N N . SER A 1 83 ? -26.363 40.851 26.595 1.00 94.62 83 SER A N 1
ATOM 640 C CA . SER A 1 83 ? -26.514 42.099 27.339 1.00 94.62 83 SER A CA 1
ATOM 641 C C . SER A 1 83 ? -27.519 43.026 26.660 1.00 94.62 83 SER A C 1
ATOM 643 O O . SER A 1 83 ? -27.515 43.183 25.442 1.00 94.62 83 SER A O 1
ATOM 645 N N . TRP A 1 84 ? -28.334 43.707 27.465 1.00 90.88 84 TRP A N 1
ATOM 646 C CA . TRP A 1 84 ? -29.148 44.838 27.006 1.00 90.88 84 TRP A CA 1
ATOM 647 C C . TRP A 1 84 ? -28.327 46.127 26.869 1.00 90.88 84 TRP A C 1
ATOM 649 O O . TRP A 1 84 ? -28.630 46.985 26.044 1.00 90.88 84 TRP A O 1
ATOM 659 N N . LYS A 1 85 ? -27.250 46.260 27.653 1.00 93.25 85 LYS A N 1
ATOM 660 C CA . LYS A 1 85 ? -26.313 47.384 27.554 1.00 93.25 85 LYS A CA 1
ATOM 661 C C . LYS A 1 85 ? -25.501 47.257 26.267 1.00 93.25 85 LYS A C 1
ATOM 663 O O . LYS A 1 85 ? -25.002 46.170 25.981 1.00 93.25 85 LYS A O 1
ATOM 668 N N . LYS A 1 86 ? -25.294 48.366 25.549 1.00 92.44 86 LYS A N 1
ATOM 669 C CA . LYS A 1 86 ? -24.331 48.433 24.439 1.00 92.44 86 LYS A CA 1
ATOM 670 C C . LYS A 1 86 ? -22.910 48.253 24.975 1.00 92.44 86 LYS A C 1
ATOM 672 O O . LYS A 1 86 ? -22.467 49.035 25.813 1.00 92.44 86 LYS A O 1
ATOM 677 N N . THR A 1 87 ? -22.213 47.220 24.512 1.00 92.25 87 THR A N 1
ATOM 678 C CA . THR A 1 87 ? -20.881 46.828 25.015 1.00 92.25 87 THR A CA 1
ATOM 679 C C . THR A 1 87 ? -19.768 46.984 23.978 1.00 92.25 87 THR A C 1
ATOM 681 O O . THR A 1 87 ? -18.608 46.757 24.302 1.00 92.25 87 THR A O 1
ATOM 684 N N . GLY A 1 88 ? -20.101 47.327 22.727 1.00 90.88 88 GLY A N 1
ATOM 685 C CA . GLY A 1 88 ? -19.148 47.326 21.608 1.00 90.88 88 GLY A CA 1
ATOM 686 C C . GLY A 1 88 ? -18.803 45.925 21.082 1.00 90.88 88 GLY A C 1
ATOM 687 O O . GLY A 1 88 ? -18.011 45.794 20.157 1.00 90.88 88 GLY A O 1
ATOM 688 N N . THR A 1 89 ? -19.406 44.875 21.645 1.00 93.62 89 THR A N 1
ATOM 689 C CA . THR A 1 89 ? -19.304 43.476 21.209 1.00 93.62 89 THR A CA 1
ATOM 690 C C . THR A 1 89 ? -20.713 42.900 21.067 1.00 93.62 89 THR A C 1
ATOM 692 O O . THR A 1 89 ? -21.631 43.323 21.771 1.00 93.62 89 THR A O 1
ATOM 695 N N . HIS A 1 90 ? -20.902 41.939 20.166 1.00 95.50 90 HIS A N 1
ATOM 696 C CA . HIS A 1 90 ? -22.181 41.259 19.960 1.00 95.50 90 HIS A CA 1
ATOM 697 C C . HIS A 1 90 ? -22.079 39.777 20.327 1.00 95.50 90 HIS A C 1
ATOM 699 O O . HIS A 1 90 ? -20.988 39.207 20.340 1.00 95.50 90 HIS A O 1
ATOM 705 N N . PHE A 1 91 ? -23.212 39.167 20.665 1.00 96.50 91 PHE A N 1
ATOM 706 C CA . PHE A 1 91 ? -23.307 37.728 20.877 1.00 96.50 91 PHE A CA 1
ATOM 707 C C . PHE A 1 91 ? -23.231 37.028 19.513 1.00 96.50 91 PHE A C 1
ATOM 709 O O . PHE A 1 91 ? -24.103 37.289 18.681 1.00 96.50 91 PHE A O 1
ATOM 716 N N . PRO A 1 92 ? -22.245 36.152 19.250 1.00 94.62 92 PRO A N 1
ATOM 717 C CA . PRO A 1 92 ? -22.156 35.489 17.955 1.00 94.62 92 PRO A CA 1
ATOM 718 C C . PRO A 1 92 ? -23.273 34.450 17.818 1.00 94.62 92 PRO A C 1
ATOM 720 O O . PRO A 1 92 ? -23.247 33.383 18.436 1.00 94.62 92 PRO A O 1
ATOM 723 N N . MET A 1 93 ? -24.276 34.766 17.004 1.00 93.19 93 MET A N 1
ATOM 724 C CA . MET A 1 93 ? -25.365 33.849 16.689 1.00 93.19 93 MET A CA 1
ATOM 725 C C . MET A 1 93 ? -24.896 32.917 15.578 1.00 93.19 93 MET A C 1
ATOM 727 O O . MET A 1 93 ? -24.863 33.289 14.417 1.00 93.19 93 MET A O 1
ATOM 731 N N . VAL A 1 94 ? -24.499 31.690 15.915 1.00 89.62 94 VAL A N 1
ATOM 732 C CA . VAL A 1 94 ? -23.882 30.766 14.938 1.00 89.62 94 VAL A CA 1
ATOM 733 C C . VAL A 1 94 ? -24.789 30.383 13.763 1.00 89.62 94 VAL A C 1
ATOM 735 O O . VAL A 1 94 ? -24.299 29.897 12.749 1.00 89.62 94 VAL A O 1
ATOM 738 N N . TRP A 1 95 ? -26.101 30.588 13.895 1.00 87.69 95 TRP A N 1
ATOM 739 C CA . TRP A 1 95 ? -27.083 30.397 12.825 1.00 87.69 95 TRP A CA 1
ATOM 740 C C . TRP A 1 95 ? -27.261 31.639 11.935 1.00 87.69 95 TRP A C 1
ATOM 742 O O . TRP A 1 95 ? -27.865 31.530 10.874 1.00 87.69 95 TRP A O 1
ATOM 752 N N . ASP A 1 96 ? -26.752 32.797 12.361 1.00 92.25 96 ASP A N 1
ATOM 753 C CA . ASP A 1 96 ? -26.791 34.076 11.650 1.00 92.25 96 ASP A CA 1
ATOM 754 C C . ASP A 1 96 ? -25.589 34.936 12.082 1.00 92.25 96 ASP A C 1
ATOM 756 O O . ASP A 1 96 ? -25.692 35.839 12.913 1.00 92.25 96 ASP A O 1
ATOM 760 N N . ILE A 1 97 ? -24.399 34.577 11.592 1.00 89.06 97 ILE A N 1
ATOM 761 C CA . ILE A 1 97 ? -23.133 35.099 12.133 1.00 89.06 97 ILE A CA 1
ATOM 762 C C . ILE A 1 97 ? -22.908 36.590 11.842 1.00 89.06 97 ILE A C 1
ATOM 764 O O . ILE A 1 97 ? -22.111 37.240 12.514 1.00 89.06 97 ILE A O 1
ATOM 768 N N . GLU A 1 98 ? -23.622 37.139 10.859 1.00 92.50 98 GLU A N 1
ATOM 769 C CA . GLU A 1 98 ? -23.532 38.548 10.463 1.00 92.50 98 GLU A CA 1
ATOM 770 C C . GLU A 1 98 ? -24.389 39.470 11.345 1.00 92.50 98 GLU A C 1
ATOM 772 O O . GLU A 1 98 ? -24.243 40.697 11.316 1.00 92.50 98 GLU A O 1
ATOM 777 N N . ALA A 1 99 ? -25.276 38.893 12.153 1.00 92.81 99 ALA A N 1
ATOM 778 C CA . ALA A 1 99 ? -26.217 39.611 12.987 1.00 92.81 99 ALA A CA 1
ATOM 779 C C . ALA A 1 99 ? -25.546 40.225 14.231 1.00 92.81 99 ALA A C 1
ATOM 781 O O . ALA A 1 99 ? -24.917 39.550 15.047 1.00 92.81 99 ALA A O 1
ATOM 782 N N . LYS A 1 100 ? -25.701 41.547 14.392 1.00 93.31 100 LYS A N 1
ATOM 783 C CA . LYS A 1 100 ? -25.000 42.364 15.409 1.00 93.31 100 LYS A CA 1
ATOM 784 C C . LYS A 1 100 ? -25.925 43.041 16.423 1.00 93.31 100 LYS A C 1
ATOM 786 O O . LYS A 1 100 ? -25.470 43.838 17.238 1.00 93.31 100 LYS A O 1
ATOM 791 N N . GLN A 1 101 ? -27.222 42.750 16.378 1.00 94.50 101 GLN A N 1
ATOM 792 C CA . GLN A 1 101 ? -28.250 43.408 17.189 1.00 94.50 101 GLN A CA 1
ATOM 793 C C . GLN A 1 101 ? -28.220 43.009 18.670 1.00 94.50 101 GLN A C 1
ATOM 795 O O . GLN A 1 101 ? -28.658 43.784 19.519 1.00 94.50 101 GLN A O 1
ATOM 800 N N . VAL A 1 102 ? -27.701 41.823 19.003 1.00 95.88 102 VAL A N 1
ATOM 801 C CA . VAL A 1 102 ? -27.619 41.343 20.389 1.00 95.88 102 VAL A CA 1
ATOM 802 C C . VAL A 1 102 ? -26.256 41.706 20.966 1.00 95.88 102 VAL A C 1
ATOM 804 O O . VAL A 1 102 ? -25.250 41.117 20.583 1.00 95.88 102 VAL A O 1
ATOM 807 N N . ASN A 1 103 ? -26.203 42.656 21.902 1.00 97.62 103 ASN A N 1
ATOM 808 C CA . ASN A 1 103 ? -24.947 43.010 22.571 1.00 97.62 103 ASN A CA 1
ATOM 809 C C . ASN A 1 103 ? -24.488 41.879 23.503 1.00 97.62 103 ASN A C 1
ATOM 811 O O . ASN A 1 103 ? -25.306 41.116 24.022 1.00 97.62 103 ASN A O 1
ATOM 815 N N . ALA A 1 104 ? -23.184 41.790 23.761 1.00 97.38 104 ALA A N 1
ATOM 816 C CA . ALA A 1 104 ? -22.634 40.807 24.689 1.00 97.38 104 ALA A CA 1
ATOM 817 C C . ALA A 1 104 ? -21.371 41.282 25.404 1.00 97.38 104 ALA A C 1
ATOM 819 O O . ALA A 1 104 ? -20.623 42.119 24.902 1.00 97.38 104 ALA A O 1
ATOM 820 N N . PHE A 1 105 ? -21.106 40.691 26.563 1.00 96.81 105 PHE A N 1
ATOM 821 C CA . PHE A 1 105 ? -19.801 40.737 27.211 1.00 96.81 105 PHE A CA 1
ATOM 822 C C . PHE A 1 105 ? -19.008 39.483 26.849 1.00 96.81 105 PHE A C 1
ATOM 824 O O . PHE A 1 105 ? -19.565 38.387 26.877 1.00 96.81 105 PHE A O 1
ATOM 831 N N . ASN A 1 106 ? -17.710 39.628 26.573 1.00 96.31 106 ASN A N 1
ATOM 832 C CA . ASN A 1 106 ? -16.792 38.493 26.629 1.00 96.31 106 ASN A CA 1
ATOM 833 C C . ASN A 1 106 ? -16.577 38.147 28.110 1.00 96.31 106 ASN A C 1
ATOM 835 O O . ASN A 1 106 ? -16.038 38.951 28.869 1.00 96.31 106 ASN A O 1
ATOM 839 N N . VAL A 1 107 ? -17.054 36.977 28.524 1.00 96.00 107 VAL A N 1
ATOM 840 C CA . VAL A 1 107 ? -17.011 36.494 29.912 1.00 96.00 107 VAL A CA 1
ATOM 841 C C . VAL A 1 107 ? -16.060 35.308 30.076 1.00 96.00 107 VAL A C 1
ATOM 843 O O . VAL A 1 107 ? -16.122 34.620 31.089 1.00 96.00 107 VAL A O 1
ATOM 846 N N . THR A 1 108 ? -15.172 35.072 29.105 1.00 95.31 108 THR A N 1
ATOM 847 C CA . THR A 1 108 ? -14.260 33.914 29.067 1.00 95.31 108 THR A CA 1
ATOM 848 C C . THR A 1 108 ? -13.484 33.725 30.369 1.00 95.31 108 THR A C 1
ATOM 850 O O . THR A 1 108 ? -13.444 32.619 30.901 1.00 95.31 108 THR A O 1
ATOM 853 N N . ASP A 1 109 ? -12.953 34.810 30.939 1.00 93.06 109 ASP A N 1
ATOM 854 C CA . ASP A 1 109 ? -12.145 34.769 32.166 1.00 93.06 109 ASP A CA 1
ATOM 855 C C . ASP A 1 109 ? -12.918 34.221 33.392 1.00 93.06 109 ASP A C 1
ATOM 857 O O . ASP A 1 109 ? -12.307 33.765 34.356 1.00 93.06 109 ASP A O 1
ATOM 861 N N . ARG A 1 110 ? -14.263 34.194 33.362 1.00 90.81 110 ARG A N 1
ATOM 862 C CA . ARG A 1 110 ? -15.087 33.574 34.421 1.00 90.81 110 ARG A CA 1
ATOM 863 C C . ARG A 1 110 ? -15.094 32.048 34.380 1.00 90.81 110 ARG A C 1
ATOM 865 O O . ARG A 1 110 ? -15.426 31.427 35.383 1.00 90.81 110 ARG A O 1
ATOM 872 N N . TYR A 1 111 ? -14.755 31.458 33.238 1.00 90.56 111 TYR A N 1
ATOM 873 C CA . TYR A 1 111 ? -14.772 30.011 33.028 1.00 90.56 111 TYR A CA 1
ATOM 874 C C . TYR A 1 111 ? -13.365 29.405 33.065 1.00 90.56 111 TYR A C 1
ATOM 876 O O . TYR A 1 111 ? -13.226 28.224 33.362 1.00 90.56 111 TYR A O 1
ATOM 884 N N . THR A 1 112 ? -12.321 30.200 32.809 1.00 87.50 112 THR A N 1
ATOM 885 C CA . THR A 1 112 ? -10.922 29.744 32.718 1.00 87.50 112 THR A CA 1
ATOM 886 C C . THR A 1 112 ? -10.137 29.834 34.042 1.00 87.50 112 THR A C 1
ATOM 888 O O . THR A 1 112 ? -8.977 29.428 34.103 1.00 87.50 112 THR A O 1
ATOM 891 N N . GLY A 1 113 ? -10.738 30.348 35.125 1.00 62.66 113 GLY A N 1
ATOM 892 C CA . GLY A 1 113 ? -10.072 30.594 36.414 1.00 62.66 113 GLY A CA 1
ATOM 893 C C . GLY A 1 113 ? -9.884 29.357 37.314 1.00 62.66 113 GLY A C 1
ATOM 894 O O . GLY A 1 113 ? -10.850 28.686 37.657 1.00 62.66 113 GLY A O 1
ATOM 895 N N . LYS A 1 114 ? -8.630 29.131 37.751 1.00 50.09 114 LYS A N 1
ATOM 896 C CA . LYS A 1 114 ? -8.096 28.019 38.577 1.00 50.09 114 LYS A CA 1
ATOM 897 C C . LYS A 1 114 ? -8.365 26.620 38.009 1.00 50.09 114 LYS A C 1
ATOM 899 O O . LYS A 1 114 ? -9.260 25.900 38.441 1.00 50.09 114 LYS A O 1
ATOM 904 N N . VAL A 1 115 ? -7.474 26.209 37.107 1.00 47.69 115 VAL A N 1
ATOM 905 C CA . VAL A 1 115 ? -7.230 24.801 36.779 1.00 47.69 115 VAL A CA 1
ATOM 906 C C . VAL A 1 115 ? -6.910 24.063 38.083 1.00 47.69 115 VAL A C 1
ATOM 908 O O . VAL A 1 115 ? -5.805 24.166 38.611 1.00 47.69 115 VAL A O 1
ATOM 911 N N . SER A 1 116 ? -7.892 23.354 38.636 1.00 40.66 116 SER A N 1
ATOM 912 C CA . SER A 1 116 ? -7.602 22.278 39.574 1.00 40.66 116 SER A CA 1
ATOM 913 C C . SER A 1 116 ? -6.750 21.261 38.818 1.00 40.66 116 SER A C 1
ATOM 915 O O . SER A 1 116 ? -7.178 20.721 37.795 1.00 40.66 116 SER A O 1
ATOM 917 N N . SER A 1 117 ? -5.541 21.015 39.315 1.00 41.97 117 SER A N 1
ATOM 918 C CA . SER A 1 117 ? -4.645 19.956 38.845 1.00 41.97 117 SER A CA 1
ATOM 919 C C . SER A 1 117 ? -5.247 18.548 38.969 1.00 41.97 117 SER A C 1
ATOM 921 O O . SER A 1 117 ? -4.651 17.600 38.466 1.00 41.97 117 SER A O 1
ATOM 923 N N . ASP A 1 118 ? -6.423 18.412 39.596 1.00 39.34 118 ASP A N 1
ATOM 924 C CA . ASP A 1 118 ? -7.129 17.144 39.798 1.00 39.34 118 ASP A CA 1
ATOM 925 C C . ASP A 1 118 ? -8.143 16.828 38.687 1.00 39.34 118 ASP A C 1
ATOM 927 O O . ASP A 1 118 ? -8.708 15.732 38.658 1.00 39.34 118 ASP A O 1
ATOM 931 N N . ASN A 1 119 ? -8.365 17.739 37.731 1.00 42.59 119 ASN A N 1
ATOM 932 C CA . ASN A 1 119 ? -9.107 17.404 36.518 1.00 42.59 119 ASN A CA 1
ATOM 933 C C . ASN A 1 119 ? -8.196 16.600 35.589 1.00 42.59 119 ASN A C 1
ATOM 935 O O . ASN A 1 119 ? -7.545 17.131 34.692 1.00 42.59 119 ASN A O 1
ATOM 939 N N . VAL A 1 120 ? -8.167 15.291 35.827 1.00 53.69 120 VAL A N 1
ATOM 940 C CA . VAL A 1 120 ? -7.657 14.264 34.919 1.00 53.69 120 VAL A CA 1
ATOM 941 C C . VAL A 1 120 ? -8.423 14.415 33.597 1.00 53.69 120 VAL A C 1
ATOM 943 O O . VAL A 1 120 ? -9.511 13.877 33.437 1.00 53.69 120 VAL A O 1
ATOM 946 N N . GLU A 1 121 ? -7.913 15.251 32.688 1.00 69.69 121 GLU A N 1
ATOM 947 C CA . GLU A 1 121 ? -8.680 15.731 31.533 1.00 69.69 121 GLU A CA 1
ATOM 948 C C . GLU A 1 121 ? -9.092 14.578 30.613 1.00 69.69 121 GLU A C 1
ATOM 950 O O . GLU A 1 121 ? -8.246 13.788 30.188 1.00 69.69 121 GLU A O 1
ATOM 955 N N . ASP A 1 122 ? -10.379 14.498 30.280 1.00 76.88 122 ASP A N 1
ATOM 956 C CA . ASP A 1 122 ? -10.872 13.532 29.304 1.00 76.88 122 ASP A CA 1
ATOM 957 C C . ASP A 1 122 ? -10.325 13.862 27.908 1.00 76.88 122 ASP A C 1
ATOM 959 O O . ASP A 1 122 ? -10.503 14.969 27.390 1.00 76.88 122 ASP A O 1
ATOM 963 N N . ASP A 1 123 ? -9.678 12.884 27.276 1.00 81.56 123 ASP A N 1
ATOM 964 C CA . ASP A 1 123 ? -9.069 13.015 25.951 1.00 81.56 123 ASP A CA 1
ATOM 965 C C . ASP A 1 123 ? -9.658 12.036 24.920 1.00 81.56 123 ASP A C 1
ATOM 967 O O . ASP A 1 123 ? -9.449 12.198 23.712 1.00 81.56 123 ASP A O 1
ATOM 971 N N . VAL A 1 124 ? -10.457 11.065 25.373 1.00 88.88 124 VAL A N 1
ATOM 972 C CA . VAL A 1 124 ? -11.218 10.137 24.532 1.00 88.88 124 VAL A CA 1
ATOM 973 C C . VAL A 1 124 ? -12.703 10.218 24.878 1.00 88.88 124 VAL A C 1
ATOM 975 O O . VAL A 1 124 ? -13.123 9.879 25.978 1.00 88.88 124 VAL A O 1
ATOM 978 N N . PHE A 1 125 ? -13.515 10.630 23.908 1.00 91.44 125 PHE A N 1
ATOM 979 C CA . PHE A 1 125 ? -14.963 10.782 24.044 1.00 91.44 125 PHE A CA 1
ATOM 980 C C . PHE A 1 125 ? -15.686 9.649 23.323 1.00 91.44 125 PHE A C 1
ATOM 982 O O . PHE A 1 125 ? -15.469 9.440 22.133 1.00 91.44 125 PHE A O 1
ATOM 989 N N . VAL A 1 126 ? -16.562 8.927 24.016 1.00 95.06 126 VAL A N 1
ATOM 990 C CA . VAL A 1 126 ? -17.245 7.733 23.504 1.00 95.06 126 VAL A CA 1
ATOM 991 C C . VAL A 1 126 ? -18.709 8.031 23.209 1.00 95.06 126 VAL A C 1
ATOM 993 O O . VAL A 1 126 ? -19.499 8.328 24.110 1.00 95.06 126 VAL A O 1
ATOM 996 N N . ARG A 1 127 ? -19.091 7.882 21.940 1.00 95.06 127 ARG A N 1
ATOM 997 C CA . ARG A 1 127 ? -20.474 7.947 21.469 1.00 95.06 127 ARG A CA 1
ATOM 998 C C . ARG A 1 127 ? -20.835 6.631 20.790 1.00 95.06 127 ARG A C 1
ATOM 1000 O O . ARG A 1 127 ? -20.134 6.173 19.896 1.00 95.06 127 ARG A O 1
ATOM 1007 N N . VAL A 1 128 ? -21.944 6.034 21.217 1.00 96.62 128 VAL A N 1
ATOM 1008 C CA . VAL A 1 128 ? -22.433 4.760 20.679 1.00 96.62 128 VAL A CA 1
ATOM 1009 C C . VAL A 1 128 ? -23.782 4.992 20.018 1.00 96.62 128 VAL A C 1
ATOM 1011 O O . VAL A 1 128 ? -24.621 5.720 20.559 1.00 96.62 128 VAL A O 1
ATOM 1014 N N . ARG A 1 129 ? -23.964 4.416 18.830 1.00 95.69 129 ARG A N 1
ATOM 1015 C CA . ARG A 1 129 ? -25.171 4.549 18.019 1.00 95.69 129 ARG A CA 1
ATOM 1016 C C . ARG A 1 129 ? -25.749 3.197 17.632 1.00 95.69 129 ARG A C 1
ATOM 1018 O O . ARG A 1 129 ? -25.007 2.244 17.429 1.00 95.69 129 ARG A O 1
ATOM 1025 N N . 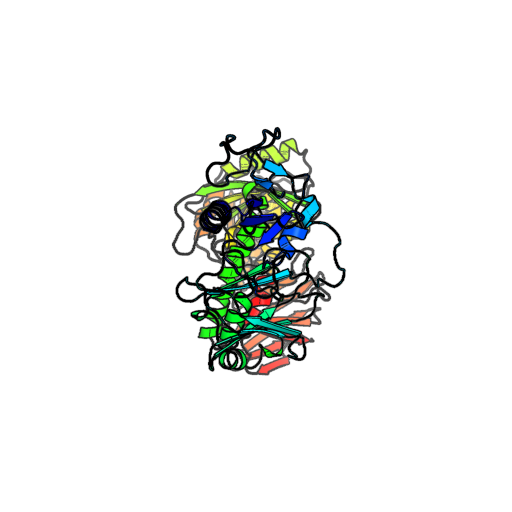ASP A 1 130 ? -27.062 3.158 17.485 1.00 94.00 130 ASP A N 1
ATOM 1026 C CA . ASP A 1 130 ? -27.816 2.041 16.929 1.00 94.00 130 ASP A CA 1
ATOM 1027 C C . ASP A 1 130 ? -28.883 2.600 15.979 1.00 94.00 130 ASP A C 1
ATOM 1029 O O . ASP A 1 130 ? -29.617 3.527 16.333 1.00 94.00 130 ASP A O 1
ATOM 1033 N N . GLY A 1 131 ? -28.894 2.129 14.729 1.00 87.19 131 GLY A N 1
ATOM 1034 C CA . GLY A 1 131 ? -29.777 2.660 13.684 1.00 87.19 131 GLY A CA 1
ATOM 1035 C C . GLY A 1 131 ? -29.654 4.179 13.481 1.00 87.19 131 GLY A C 1
ATOM 1036 O O . GLY A 1 131 ? -30.645 4.851 13.215 1.00 87.19 131 GLY A O 1
ATOM 1037 N N . GLY A 1 132 ? -28.457 4.747 13.684 1.00 86.19 132 GLY A N 1
ATOM 1038 C CA . GLY A 1 132 ? -28.185 6.190 13.600 1.00 86.19 132 GLY A CA 1
ATOM 1039 C C . GLY A 1 132 ? -28.481 6.992 14.879 1.00 86.19 132 GLY A C 1
ATOM 1040 O O . GLY A 1 132 ? -27.896 8.065 15.077 1.00 86.19 132 GLY A O 1
ATOM 1041 N N . ASN A 1 133 ? -29.291 6.457 15.792 1.00 91.38 133 ASN A N 1
ATOM 1042 C CA . ASN A 1 133 ? -29.639 7.098 17.060 1.00 91.38 133 ASN A CA 1
ATOM 1043 C C . ASN A 1 133 ? -28.583 6.824 18.127 1.00 91.38 133 ASN A C 1
ATOM 1045 O O . ASN A 1 133 ? -28.012 5.741 18.172 1.00 91.38 133 ASN A O 1
ATOM 1049 N N . ARG A 1 134 ? -28.316 7.792 19.009 1.00 93.94 134 ARG A N 1
ATOM 1050 C CA . ARG A 1 134 ? -27.440 7.562 20.168 1.00 93.94 134 ARG A CA 1
ATOM 1051 C C . ARG A 1 134 ? -28.121 6.609 21.144 1.00 93.94 134 ARG A C 1
ATOM 1053 O O . ARG A 1 134 ? -29.317 6.757 21.381 1.00 93.94 134 ARG A O 1
ATOM 1060 N N . ILE A 1 135 ? -27.351 5.714 21.752 1.00 95.38 135 ILE A N 1
ATOM 1061 C CA . ILE A 1 135 ? -27.833 4.813 22.805 1.00 95.38 135 ILE A CA 1
ATOM 1062 C C . ILE A 1 135 ? -26.998 4.942 24.081 1.00 95.38 135 ILE A C 1
ATOM 1064 O O . ILE A 1 135 ? -25.814 5.300 24.046 1.00 95.38 135 ILE A O 1
ATOM 1068 N N . GLU A 1 136 ? -27.634 4.661 25.218 1.00 96.12 136 GLU A N 1
ATOM 1069 C CA . GLU A 1 136 ? -26.947 4.550 26.503 1.00 96.12 136 GLU A CA 1
ATOM 1070 C C . GLU A 1 136 ? -26.441 3.122 26.695 1.00 96.12 136 GLU A C 1
ATOM 1072 O O . GLU A 1 136 ? -27.215 2.167 26.735 1.00 96.12 136 GLU A O 1
ATOM 1077 N N . VAL A 1 137 ? -25.130 2.987 26.851 1.00 96.38 137 VAL A N 1
ATOM 1078 C CA . VAL A 1 137 ? -24.453 1.747 27.224 1.00 96.38 137 VAL A CA 1
ATOM 1079 C C . VAL A 1 137 ? -23.477 2.045 28.352 1.00 96.38 137 VAL A C 1
ATOM 1081 O O . VAL A 1 137 ? -22.965 3.163 28.479 1.00 96.38 137 VAL A O 1
ATOM 1084 N N . LYS A 1 138 ? -23.198 1.051 29.193 1.00 97.88 138 LYS A N 1
ATOM 1085 C CA . LYS A 1 138 ? -22.125 1.174 30.179 1.00 97.88 138 LYS A CA 1
ATOM 1086 C C . LYS A 1 138 ? -20.793 1.039 29.441 1.00 97.88 138 LYS A C 1
ATOM 1088 O O . LYS A 1 138 ? -20.544 0.019 28.811 1.00 97.88 138 LYS A O 1
ATOM 1093 N N . ALA A 1 139 ? -19.962 2.068 29.509 1.00 97.62 139 ALA A N 1
ATOM 1094 C CA . ALA A 1 139 ? -18.638 2.123 28.914 1.00 97.62 139 ALA A CA 1
ATOM 1095 C C . ALA A 1 139 ? -17.578 2.091 30.019 1.00 97.62 139 ALA A C 1
ATOM 1097 O O . ALA A 1 139 ? -17.589 2.912 30.937 1.00 97.62 139 ALA A O 1
ATOM 1098 N N . GLU A 1 140 ? -16.657 1.144 29.928 1.00 97.19 140 GLU A N 1
ATOM 1099 C CA . GLU A 1 140 ? -15.565 0.958 30.875 1.00 97.19 140 GLU A CA 1
ATOM 1100 C C . GLU A 1 140 ? -14.228 1.034 30.146 1.00 97.19 140 GLU A C 1
ATOM 1102 O O . GLU A 1 140 ? -14.049 0.405 29.103 1.00 97.19 140 GLU A O 1
ATOM 1107 N N . LEU A 1 141 ? -13.288 1.792 30.705 1.00 94.69 141 LEU A N 1
ATOM 1108 C CA . LEU A 1 141 ? -11.901 1.818 30.262 1.00 94.69 141 LEU A CA 1
ATOM 1109 C C . LEU A 1 141 ? -11.099 0.842 31.118 1.00 94.69 141 LEU A C 1
ATOM 1111 O O . LEU A 1 141 ? -11.177 0.894 32.346 1.00 94.69 141 LEU A O 1
ATOM 1115 N N . LEU A 1 142 ? -10.330 -0.030 30.472 1.00 93.69 142 LEU A N 1
ATOM 1116 C CA . LEU A 1 142 ? -9.541 -1.064 31.124 1.00 93.69 142 LEU A CA 1
ATOM 1117 C C . LEU A 1 142 ? -8.061 -0.940 30.773 1.00 93.69 142 LEU A C 1
ATOM 1119 O O . LEU A 1 142 ? -7.715 -0.574 29.648 1.00 93.69 142 LEU A O 1
ATOM 1123 N N . ASP A 1 143 ? -7.209 -1.310 31.724 1.00 90.62 143 ASP A N 1
ATOM 1124 C CA . ASP A 1 143 ? -5.757 -1.380 31.558 1.00 90.62 143 ASP A CA 1
ATOM 1125 C C . ASP A 1 143 ? -5.276 -2.695 30.904 1.00 90.62 143 ASP A C 1
ATOM 1127 O O . ASP A 1 143 ? -6.065 -3.589 30.585 1.00 90.62 143 ASP A O 1
ATOM 1131 N N . ALA A 1 144 ? -3.951 -2.838 30.756 1.00 87.62 144 ALA A N 1
ATOM 1132 C CA . ALA A 1 144 ? -3.255 -4.041 30.264 1.00 87.62 144 ALA A CA 1
ATOM 1133 C C . ALA A 1 144 ? -3.647 -5.350 30.963 1.00 87.62 144 ALA A C 1
ATOM 1135 O O . ALA A 1 144 ? -3.561 -6.419 30.357 1.00 87.62 144 ALA A O 1
ATOM 1136 N N . LYS A 1 145 ? -4.069 -5.272 32.227 1.00 88.75 145 LYS A N 1
ATOM 1137 C CA . LYS A 1 145 ? -4.468 -6.404 33.066 1.00 88.75 145 LYS A CA 1
ATOM 1138 C C . LYS A 1 145 ? -5.986 -6.603 33.083 1.00 88.75 145 LYS A C 1
ATOM 1140 O O . LYS A 1 145 ? -6.470 -7.431 33.849 1.00 88.75 145 LYS A O 1
ATOM 1145 N N . LYS A 1 146 ? -6.729 -5.878 32.235 1.00 89.88 146 LYS A N 1
ATOM 1146 C CA . LYS A 1 146 ? -8.198 -5.846 32.193 1.00 89.88 146 LYS A CA 1
ATOM 1147 C C . LYS A 1 146 ? -8.819 -5.374 33.518 1.00 89.88 146 LYS A C 1
ATOM 1149 O O . LYS A 1 146 ? -9.948 -5.743 33.835 1.00 89.88 146 LYS A O 1
ATOM 1154 N N . GLN A 1 147 ? -8.108 -4.555 34.289 1.00 92.69 147 GLN A N 1
ATOM 1155 C CA . GLN A 1 147 ? -8.659 -3.871 35.457 1.00 92.69 147 GLN A CA 1
ATOM 1156 C C . GLN A 1 147 ? -9.383 -2.602 35.012 1.00 92.69 147 GLN A C 1
ATOM 1158 O O . GLN A 1 147 ? -8.898 -1.880 34.141 1.00 92.69 147 GLN A O 1
ATOM 1163 N N . VAL A 1 148 ? -10.556 -2.338 35.591 1.00 95.25 148 VAL A N 1
ATOM 1164 C CA . VAL A 1 148 ? -11.363 -1.157 35.257 1.00 95.25 148 VAL A CA 1
ATOM 1165 C C . VAL A 1 148 ? -10.707 0.087 35.854 1.00 95.25 148 VAL A C 1
ATOM 1167 O O . VAL A 1 148 ? -10.621 0.222 37.070 1.00 95.25 148 VAL A O 1
ATOM 1170 N N . LEU A 1 149 ? -10.282 1.003 34.989 1.00 91.75 149 LEU A N 1
ATOM 1171 C CA . LEU A 1 149 ? -9.740 2.312 35.355 1.00 91.75 149 LEU A CA 1
ATOM 1172 C C . LEU A 1 149 ? -10.853 3.343 35.551 1.00 91.75 149 LEU A C 1
ATOM 1174 O O . LEU A 1 149 ? -10.793 4.184 36.443 1.00 91.75 149 LEU A O 1
ATOM 1178 N N . ALA A 1 150 ? -11.882 3.279 34.706 1.00 92.44 150 ALA A N 1
ATOM 1179 C CA . ALA A 1 150 ? -13.025 4.178 34.758 1.00 92.44 150 ALA A CA 1
ATOM 1180 C C . ALA A 1 150 ? -14.275 3.501 34.191 1.00 92.44 150 ALA A C 1
ATOM 1182 O O . ALA A 1 150 ? -14.192 2.693 33.270 1.00 92.44 150 ALA A O 1
ATOM 1183 N N . SER A 1 151 ? -15.443 3.873 34.715 1.00 95.38 151 SER A N 1
ATOM 1184 C CA . SER A 1 151 ? -16.755 3.413 34.250 1.00 95.38 151 SER A CA 1
ATOM 1185 C C . SER A 1 151 ? -17.696 4.607 34.119 1.00 95.38 151 SER A C 1
ATOM 1187 O O . SER A 1 151 ? -17.825 5.405 35.053 1.00 95.38 151 SER A O 1
ATOM 1189 N N . ARG A 1 152 ? -18.365 4.732 32.972 1.00 94.88 152 ARG A N 1
ATOM 1190 C CA . ARG A 1 152 ? -19.322 5.800 32.642 1.00 94.88 152 ARG A CA 1
ATOM 1191 C C . ARG A 1 152 ? -20.499 5.216 31.857 1.00 94.88 152 ARG A C 1
ATOM 1193 O O . ARG A 1 152 ? -20.394 4.131 31.298 1.00 94.88 152 ARG A O 1
ATOM 1200 N N . LYS A 1 153 ? -21.625 5.925 31.791 1.00 95.81 153 LYS A N 1
ATOM 1201 C CA . LYS A 1 153 ? -22.690 5.631 30.817 1.00 95.81 153 LYS A CA 1
ATOM 1202 C C . LYS A 1 153 ? -22.537 6.557 29.618 1.00 95.81 153 LYS A C 1
ATOM 1204 O O . LYS A 1 153 ? -22.321 7.756 29.805 1.00 95.81 153 LYS A O 1
ATOM 1209 N N . THR A 1 154 ? -22.643 6.020 28.405 1.00 95.00 154 THR A N 1
ATOM 1210 C CA . THR A 1 154 ? -22.768 6.856 27.207 1.00 95.00 154 THR A CA 1
ATOM 1211 C C . THR A 1 154 ? -24.107 7.581 27.227 1.00 95.00 154 THR A C 1
ATOM 1213 O O . THR A 1 154 ? -25.056 7.156 27.879 1.00 95.00 154 THR A O 1
ATOM 1216 N N . LYS A 1 155 ? -24.158 8.711 26.531 1.00 92.12 155 LYS A N 1
ATOM 1217 C CA . LYS A 1 155 ? -25.270 9.660 26.587 1.00 92.12 155 LYS A CA 1
ATOM 1218 C C . LYS A 1 155 ? -26.184 9.497 25.372 1.00 92.12 155 LYS A C 1
ATOM 1220 O O . LYS A 1 155 ? -25.673 9.375 24.250 1.00 92.12 155 LYS A O 1
ATOM 1225 N N . ALA A 1 156 ? -27.498 9.553 25.581 1.00 90.56 156 ALA A N 1
ATOM 1226 C CA . ALA A 1 156 ? -28.523 9.453 24.540 1.00 90.56 156 ALA A CA 1
ATOM 1227 C C . ALA A 1 156 ? -29.773 10.298 24.858 1.00 90.56 156 ALA A C 1
ATOM 1229 O O . ALA A 1 156 ? -29.778 11.101 25.790 1.00 90.56 156 ALA A O 1
ATOM 1230 N N . GLY A 1 157 ? -30.835 10.127 24.063 1.00 85.12 157 GLY A N 1
ATOM 1231 C CA . GLY A 1 157 ? -32.131 10.763 24.296 1.00 85.12 157 GLY A CA 1
ATOM 1232 C C . GLY A 1 157 ? -32.058 12.288 24.227 1.00 85.12 157 GLY A C 1
ATOM 1233 O O . GLY A 1 157 ? -31.705 12.843 23.189 1.00 85.12 157 GLY A O 1
ATOM 1234 N N . ARG A 1 158 ? -32.405 12.954 25.336 1.00 80.88 158 ARG A N 1
ATOM 1235 C CA . ARG A 1 158 ? -32.466 14.424 25.443 1.00 80.88 158 ARG A CA 1
ATOM 1236 C C . ARG A 1 158 ? -31.100 15.087 25.669 1.00 80.88 158 ARG A C 1
ATOM 1238 O O . ARG A 1 158 ? -31.038 16.308 25.664 1.00 80.88 158 ARG A O 1
ATOM 1245 N N . ALA A 1 159 ? -30.030 14.313 25.866 1.00 81.38 159 ALA A N 1
ATOM 1246 C CA . ALA A 1 159 ? -28.694 14.863 26.080 1.00 81.38 159 ALA A CA 1
ATOM 1247 C C . ALA A 1 159 ? -28.211 15.682 24.869 1.00 81.38 159 ALA A C 1
ATOM 1249 O O . ALA A 1 159 ? -28.370 15.254 23.718 1.00 81.38 159 ALA A O 1
ATOM 1250 N N . ASP A 1 160 ? -27.556 16.818 25.132 1.00 83.25 160 ASP A N 1
ATOM 1251 C CA . ASP A 1 160 ? -26.945 17.654 24.095 1.00 83.25 160 ASP A CA 1
ATOM 1252 C C . ASP A 1 160 ? -25.970 16.832 23.226 1.00 83.25 160 ASP A C 1
ATOM 1254 O O . ASP A 1 160 ? -25.327 15.879 23.683 1.00 83.25 160 ASP A O 1
ATOM 1258 N N . LEU A 1 161 ? -25.861 17.177 21.938 1.00 80.81 161 LEU A N 1
ATOM 1259 C CA . LEU A 1 161 ? -24.998 16.477 20.977 1.00 80.81 161 LEU A CA 1
ATOM 1260 C C . LEU A 1 161 ? -23.514 16.483 21.377 1.00 80.81 161 LEU A C 1
ATOM 1262 O O . LEU A 1 161 ? -22.780 15.575 20.970 1.00 80.81 161 LEU A O 1
ATOM 1266 N N . ASN A 1 162 ? -23.107 17.469 22.178 1.00 81.12 162 ASN A N 1
ATOM 1267 C CA . ASN A 1 162 ? -21.756 17.650 22.691 1.00 81.12 162 ASN A CA 1
ATOM 1268 C C . ASN A 1 162 ? -21.539 17.055 24.095 1.00 81.12 162 ASN A C 1
ATOM 1270 O O . ASN A 1 162 ? -20.379 16.869 24.473 1.00 81.12 162 ASN A O 1
ATOM 1274 N N . ASP A 1 163 ? -22.602 16.679 24.822 1.00 85.56 163 ASP A N 1
ATOM 1275 C CA . ASP A 1 163 ? -22.494 15.890 26.059 1.00 85.56 163 ASP A CA 1
ATOM 1276 C C . ASP A 1 163 ? -22.131 14.447 25.692 1.00 85.56 163 ASP A C 1
ATOM 1278 O O . ASP A 1 163 ? -22.986 13.635 25.326 1.00 85.56 163 ASP A O 1
ATOM 1282 N N . ILE A 1 164 ? -20.836 14.132 25.718 1.00 88.62 164 ILE A N 1
ATOM 1283 C CA . ILE A 1 164 ? -20.287 12.825 25.349 1.00 88.62 164 ILE A CA 1
ATOM 1284 C C . ILE A 1 164 ? -19.480 12.292 26.529 1.00 88.62 164 ILE A C 1
ATOM 1286 O O . ILE A 1 164 ? -18.700 13.025 27.132 1.00 88.62 164 ILE A O 1
ATOM 1290 N N . ALA A 1 165 ? -19.637 11.001 26.835 1.00 90.56 165 ALA A N 1
ATOM 1291 C CA . ALA A 1 165 ? -18.894 10.353 27.909 1.00 90.56 165 ALA A CA 1
ATOM 1292 C C . ALA A 1 165 ? -17.387 10.406 27.623 1.00 90.56 165 ALA A C 1
ATOM 1294 O O . ALA A 1 165 ? -16.929 9.838 26.631 1.00 90.56 165 ALA A O 1
ATOM 1295 N N . GLY A 1 166 ? -16.644 11.106 28.474 1.00 89.62 166 GLY A N 1
ATOM 1296 C CA . GLY A 1 166 ? -15.198 11.247 28.381 1.00 89.62 166 GLY A CA 1
ATOM 1297 C C . GLY A 1 166 ? -14.446 10.232 29.242 1.00 89.62 166 GLY A C 1
ATOM 1298 O O . GLY A 1 166 ? -14.965 9.720 30.239 1.00 89.62 166 GLY A O 1
ATOM 1299 N N . PHE A 1 167 ? -13.229 9.928 28.802 1.00 89.00 167 PHE A N 1
ATOM 1300 C CA . PHE A 1 167 ? -12.243 9.123 29.504 1.00 89.00 167 PHE A CA 1
ATOM 1301 C C . PHE A 1 167 ? -10.860 9.748 29.334 1.00 89.00 167 PHE A C 1
ATOM 1303 O O . PHE A 1 167 ? -10.524 10.226 28.247 1.00 89.00 167 PHE A O 1
ATOM 1310 N N . ASN A 1 168 ? -10.032 9.648 30.371 1.00 86.38 168 ASN A N 1
ATOM 1311 C CA . ASN A 1 168 ? -8.607 9.936 30.285 1.00 86.38 168 ASN A CA 1
ATOM 1312 C C . ASN A 1 168 ? -7.817 8.655 29.995 1.00 86.38 168 ASN A C 1
ATOM 1314 O O . ASN A 1 168 ? -7.914 7.670 30.728 1.00 86.38 168 ASN A O 1
ATOM 1318 N N . CYS A 1 169 ? -7.036 8.683 28.918 1.00 79.94 169 CYS A N 1
ATOM 1319 C CA . CYS A 1 169 ? -6.271 7.543 28.424 1.00 79.94 169 CYS A CA 1
ATOM 1320 C C . CYS A 1 169 ? -4.739 7.727 28.528 1.00 79.94 169 CYS A C 1
ATOM 1322 O O . CYS A 1 169 ? -4.000 7.075 27.783 1.00 79.94 169 CYS A O 1
ATOM 1324 N N . ASN A 1 170 ? -4.239 8.598 29.418 1.00 71.38 170 ASN A N 1
ATOM 1325 C CA . ASN A 1 170 ? -2.800 8.842 29.603 1.00 71.38 170 ASN A CA 1
ATOM 1326 C C . ASN A 1 170 ? -2.128 7.875 30.609 1.00 71.38 170 ASN A C 1
ATOM 1328 O O . ASN A 1 170 ? -2.721 7.588 31.647 1.00 71.38 170 ASN A O 1
ATOM 1332 N N . PRO A 1 171 ? -0.852 7.461 30.402 1.00 64.88 171 PRO A N 1
ATOM 1333 C CA . PRO A 1 171 ? -0.024 7.576 29.196 1.00 64.88 171 PRO A CA 1
ATOM 1334 C C . PRO A 1 171 ? 0.106 6.244 28.420 1.00 64.88 171 PRO A C 1
ATOM 1336 O O . PRO A 1 171 ? 0.046 5.166 29.003 1.00 64.88 171 PRO A O 1
ATOM 1339 N N . ASN A 1 172 ? 0.314 6.353 27.097 1.00 68.38 172 ASN A N 1
ATOM 1340 C CA . ASN A 1 172 ? 0.699 5.359 26.065 1.00 68.38 172 ASN A CA 1
ATOM 1341 C C . ASN A 1 172 ? 0.873 3.879 26.466 1.00 68.38 172 ASN A C 1
ATOM 1343 O O . ASN A 1 172 ? 1.897 3.248 26.185 1.00 68.38 172 ASN A O 1
ATOM 1347 N N . THR A 1 173 ? -0.170 3.293 27.037 1.00 78.44 173 THR A N 1
ATOM 1348 C CA . THR A 1 173 ? -0.273 1.868 27.343 1.00 78.44 173 THR A CA 1
ATOM 1349 C C . THR A 1 173 ? -1.389 1.246 26.502 1.00 78.44 173 THR A C 1
ATOM 1351 O O . THR A 1 173 ? -2.255 1.960 25.985 1.00 78.44 173 THR A O 1
ATOM 1354 N N . PRO A 1 174 ? -1.354 -0.075 26.263 1.00 87.06 174 PRO A N 1
ATOM 1355 C CA . PRO A 1 174 ? -2.510 -0.782 25.732 1.00 87.06 174 PRO A CA 1
ATOM 1356 C C . PRO A 1 174 ? -3.697 -0.625 26.687 1.00 87.06 174 PRO A C 1
ATOM 1358 O O . PRO A 1 174 ? -3.574 -0.920 27.875 1.00 87.06 174 PRO A O 1
ATOM 1361 N N . LEU A 1 175 ? -4.824 -0.173 26.148 1.00 91.44 175 LEU A N 1
ATOM 1362 C CA . LEU A 1 175 ? -6.088 0.007 26.854 1.00 91.44 175 LEU A CA 1
ATOM 1363 C C . LEU A 1 175 ? -7.199 -0.730 26.099 1.00 91.44 175 LEU A C 1
ATOM 1365 O O . LEU A 1 175 ? -7.074 -1.026 24.907 1.00 91.44 175 LEU A O 1
ATOM 1369 N N . TRP A 1 176 ? -8.313 -0.991 26.774 1.00 93.81 176 TRP A N 1
ATOM 1370 C CA . TRP A 1 176 ? -9.523 -1.515 26.144 1.00 93.81 176 TRP A CA 1
ATOM 1371 C C . TRP A 1 176 ? -10.708 -0.663 26.551 1.00 93.81 176 TRP A C 1
ATOM 1373 O O . TRP A 1 176 ? -10.861 -0.328 27.720 1.00 93.81 176 TRP A O 1
ATOM 1383 N N . LEU A 1 177 ? -11.568 -0.361 25.588 1.00 96.00 177 LEU A N 1
ATOM 1384 C CA . LEU A 1 177 ? -12.896 0.158 25.869 1.00 96.00 177 LEU A CA 1
ATOM 1385 C C . LEU A 1 177 ? -13.875 -1.011 25.795 1.00 96.00 177 LEU A C 1
ATOM 1387 O O . LEU A 1 177 ? -14.026 -1.622 24.735 1.00 96.00 177 LEU A O 1
ATOM 1391 N N . ARG A 1 178 ? -14.514 -1.327 26.922 1.00 97.25 178 ARG A N 1
ATOM 1392 C CA . ARG A 1 178 ? -15.581 -2.325 27.034 1.00 97.25 178 ARG A CA 1
ATOM 1393 C C . ARG A 1 178 ? -16.927 -1.615 27.067 1.00 97.25 178 ARG A C 1
ATOM 1395 O O . ARG A 1 178 ? -17.113 -0.685 27.845 1.00 97.25 178 ARG A O 1
ATOM 1402 N N . LEU A 1 179 ? -17.857 -2.055 26.231 1.00 98.00 179 LEU A N 1
ATOM 1403 C CA . LEU A 1 179 ? -19.218 -1.538 26.151 1.00 98.00 179 LEU A CA 1
ATOM 1404 C C . LEU A 1 179 ? -20.194 -2.648 26.540 1.00 98.00 179 LEU A C 1
ATOM 1406 O O . LEU A 1 179 ? -20.096 -3.757 26.018 1.00 98.00 179 LEU A O 1
ATOM 1410 N N . ILE A 1 180 ? -21.116 -2.358 27.453 1.00 97.50 180 ILE A N 1
ATOM 1411 C CA . ILE A 1 180 ? -22.032 -3.339 28.039 1.00 97.50 180 ILE A CA 1
ATOM 1412 C C . ILE A 1 180 ? -23.466 -2.824 27.916 1.00 97.50 180 ILE A C 1
ATOM 1414 O O . ILE A 1 180 ? -23.777 -1.710 28.357 1.00 97.50 180 ILE A O 1
ATOM 1418 N N . GLN A 1 181 ? -24.340 -3.657 27.356 1.00 95.75 181 GLN A N 1
ATOM 1419 C CA . GLN A 1 181 ? -25.780 -3.420 27.278 1.00 95.75 181 GLN A CA 1
ATOM 1420 C C . GLN A 1 181 ? -26.516 -4.745 27.501 1.00 95.75 181 GLN A C 1
ATOM 1422 O O . GLN A 1 181 ? -26.451 -5.642 26.664 1.00 95.75 181 GLN A O 1
ATOM 1427 N N . GLY A 1 182 ? -27.205 -4.870 28.638 1.00 92.12 182 GLY A N 1
ATOM 1428 C CA . GLY A 1 182 ? -27.803 -6.143 29.046 1.00 92.12 182 GLY A CA 1
ATOM 1429 C C . GLY A 1 182 ? -26.733 -7.219 29.251 1.00 92.12 182 GLY A C 1
ATOM 1430 O O . GLY A 1 182 ? -25.789 -7.017 30.013 1.00 92.12 182 GLY A O 1
ATOM 1431 N N . ASP A 1 183 ? -26.886 -8.340 28.555 1.00 92.31 183 ASP A N 1
ATOM 1432 C CA . ASP A 1 183 ? -25.971 -9.486 28.522 1.00 92.31 183 ASP A CA 1
ATOM 1433 C C . ASP A 1 183 ? -24.841 -9.345 27.487 1.00 92.31 183 ASP A C 1
ATOM 1435 O O . ASP A 1 183 ? -23.859 -10.088 27.526 1.00 92.31 183 ASP A O 1
ATOM 1439 N N . LYS A 1 184 ? -24.948 -8.379 26.568 1.00 95.38 184 LYS A N 1
ATOM 1440 C CA . LYS A 1 184 ? -23.972 -8.183 25.495 1.00 95.38 184 LYS A CA 1
ATOM 1441 C C . LYS A 1 184 ? -22.797 -7.341 25.962 1.00 95.38 184 LYS A C 1
ATOM 1443 O O . LYS A 1 184 ? -22.959 -6.216 26.445 1.00 95.38 184 LYS A O 1
ATOM 1448 N N . VAL A 1 185 ? -21.602 -7.873 25.728 1.00 97.00 185 VAL A N 1
ATOM 1449 C CA . VAL A 1 185 ? -20.324 -7.219 26.008 1.00 97.00 185 VAL A CA 1
ATOM 1450 C C . VAL A 1 185 ? -19.545 -7.099 24.708 1.00 97.00 185 VAL A C 1
ATOM 1452 O O . VAL A 1 185 ? -19.262 -8.101 24.056 1.00 97.00 185 VAL A O 1
ATOM 1455 N N . LYS A 1 186 ? -19.175 -5.873 24.343 1.00 96.94 186 LYS A N 1
ATOM 1456 C CA . LYS A 1 186 ? -18.364 -5.554 23.162 1.00 96.94 186 LYS A CA 1
ATOM 1457 C C . LYS A 1 186 ? -17.071 -4.886 23.598 1.00 96.94 186 LYS A C 1
ATOM 1459 O O . LYS A 1 186 ? -17.024 -4.241 24.647 1.00 96.94 186 LYS A O 1
ATOM 1464 N N . GLN A 1 187 ? -16.014 -5.024 22.806 1.00 95.62 187 GLN A N 1
ATOM 1465 C CA . GLN A 1 187 ? -14.706 -4.490 23.176 1.00 95.62 187 GLN A CA 1
ATOM 1466 C C . GLN A 1 187 ? -13.956 -3.952 21.963 1.00 95.62 187 GLN A C 1
ATOM 1468 O O . GLN A 1 187 ? -13.970 -4.570 20.905 1.00 95.62 187 GLN A O 1
ATOM 1473 N N . ILE A 1 188 ? -13.250 -2.835 22.137 1.00 95.38 188 ILE A N 1
ATOM 1474 C CA . ILE A 1 188 ? -12.297 -2.309 21.152 1.00 95.38 188 ILE A CA 1
ATOM 1475 C C . ILE A 1 188 ? -10.939 -2.045 21.817 1.00 95.38 188 ILE A C 1
ATOM 1477 O O . ILE A 1 188 ? -10.897 -1.683 23.001 1.00 95.38 188 ILE A O 1
ATOM 1481 N N . PRO A 1 189 ? -9.817 -2.212 21.097 1.00 94.75 189 PRO A N 1
ATOM 1482 C CA . PRO A 1 189 ? -8.498 -1.969 21.649 1.00 94.75 189 PRO A CA 1
ATOM 1483 C C . PRO A 1 189 ? -8.074 -0.521 21.376 1.00 94.75 189 PRO A C 1
ATOM 1485 O O . PRO A 1 189 ? -8.231 -0.007 20.268 1.00 94.75 189 PRO A O 1
ATOM 1488 N N . LEU A 1 190 ? -7.489 0.127 22.378 1.00 92.88 190 LEU A N 1
ATOM 1489 C CA . LEU A 1 190 ? -7.032 1.509 22.309 1.00 92.88 190 LEU A CA 1
ATOM 1490 C C . LEU A 1 190 ? -5.539 1.601 22.638 1.00 92.88 190 LEU A C 1
ATOM 1492 O O . LEU A 1 190 ? -4.989 0.826 23.422 1.00 92.88 190 LEU A O 1
ATOM 1496 N N . ARG A 1 191 ? -4.863 2.571 22.026 1.00 88.69 191 ARG A N 1
ATOM 1497 C CA . ARG A 1 191 ? -3.496 2.971 22.359 1.00 88.69 191 ARG A CA 1
ATOM 1498 C C . ARG A 1 191 ? -3.310 4.456 22.080 1.00 88.69 191 ARG A C 1
ATOM 1500 O O . ARG A 1 191 ? -3.302 4.886 20.926 1.00 88.69 191 ARG A O 1
ATOM 1507 N N . ARG A 1 192 ? -3.135 5.243 23.140 1.00 80.56 192 ARG A N 1
ATOM 1508 C CA . ARG A 1 192 ? -2.972 6.697 23.049 1.00 80.56 192 ARG A CA 1
ATOM 1509 C C . ARG A 1 192 ? -1.493 7.076 22.964 1.00 80.56 192 ARG A C 1
ATOM 1511 O O . ARG A 1 192 ? -0.800 7.091 23.969 1.00 80.56 192 ARG A O 1
ATOM 1518 N N . ALA A 1 193 ? -1.004 7.381 21.762 1.00 68.38 193 ALA A N 1
ATOM 1519 C CA . ALA A 1 193 ? 0.398 7.775 21.563 1.00 68.38 193 ALA A CA 1
ATOM 1520 C C . ALA A 1 193 ? 0.625 9.297 21.502 1.00 68.38 193 ALA A C 1
ATOM 1522 O O . ALA A 1 193 ? 1.735 9.750 21.751 1.00 68.38 193 ALA A O 1
ATOM 1523 N N . ASN A 1 194 ? -0.408 10.080 21.173 1.00 67.88 194 ASN A N 1
ATOM 1524 C CA . ASN A 1 194 ? -0.303 11.519 20.917 1.00 67.88 194 ASN A CA 1
ATOM 1525 C C . ASN A 1 194 ? -1.333 12.298 21.737 1.00 67.88 194 ASN A C 1
ATOM 1527 O O . ASN A 1 194 ? -2.446 11.812 21.937 1.00 67.88 194 ASN A O 1
ATOM 1531 N N . ALA A 1 195 ? -1.018 13.538 22.106 1.00 68.75 195 ALA A N 1
ATOM 1532 C CA . ALA A 1 195 ? -1.944 14.436 22.798 1.00 68.75 195 ALA A CA 1
ATOM 1533 C C . ALA A 1 195 ? -3.164 14.851 21.940 1.00 68.75 195 ALA A C 1
ATOM 1535 O O . ALA A 1 195 ? -3.235 14.610 20.727 1.00 68.75 195 ALA A O 1
ATOM 1536 N N . GLY A 1 196 ? -4.149 15.473 22.590 1.00 73.38 196 GLY A N 1
ATOM 1537 C CA . GLY A 1 196 ? -5.351 16.045 21.976 1.00 73.38 196 GLY A CA 1
ATOM 1538 C C . GLY A 1 196 ? -6.592 15.162 22.093 1.00 73.38 196 GLY A C 1
ATOM 1539 O O . GLY A 1 196 ? -6.506 13.986 22.417 1.00 73.38 196 GLY A O 1
ATOM 1540 N N . GLU A 1 197 ? -7.754 15.713 21.779 1.00 81.94 197 GLU A N 1
ATOM 1541 C CA . GLU A 1 197 ? -9.017 14.988 21.938 1.00 81.94 197 GLU A CA 1
ATOM 1542 C C . GLU A 1 197 ? -9.303 14.062 20.738 1.00 81.94 197 GLU A C 1
ATOM 1544 O O . GLU A 1 197 ? -8.822 14.297 19.615 1.00 81.94 197 GLU A O 1
ATOM 1549 N N . VAL A 1 198 ? -10.047 12.978 20.979 1.00 86.56 198 VAL A N 1
ATOM 1550 C CA . VAL A 1 198 ? -10.567 12.047 19.963 1.00 86.56 198 VAL A CA 1
ATOM 1551 C C . VAL A 1 198 ? -11.985 11.632 20.319 1.00 86.56 198 VAL A C 1
ATOM 1553 O O . VAL A 1 198 ? -12.251 11.243 21.451 1.00 86.56 198 VAL A O 1
ATOM 1556 N N . THR A 1 199 ? -12.885 11.653 19.339 1.00 89.88 199 THR A N 1
ATOM 1557 C CA . THR A 1 199 ? -14.224 11.076 19.480 1.00 89.88 199 THR A CA 1
ATOM 1558 C C . THR A 1 199 ? -14.275 9.703 18.818 1.00 89.88 199 THR A C 1
ATOM 1560 O O . THR A 1 199 ? -13.868 9.536 17.669 1.00 89.88 199 THR A O 1
ATOM 1563 N N . LEU A 1 200 ? -14.763 8.722 19.570 1.00 93.31 200 LEU A N 1
ATOM 1564 C CA . LEU A 1 200 ? -15.093 7.376 19.134 1.00 93.31 200 LEU A CA 1
ATOM 1565 C C . LEU A 1 200 ? -16.579 7.348 18.787 1.00 93.31 200 LEU A C 1
ATOM 1567 O O . LEU A 1 200 ? -17.419 7.373 19.683 1.00 93.31 200 LEU A O 1
ATOM 1571 N N . ASP A 1 201 ? -16.884 7.320 17.493 1.00 92.88 201 ASP A N 1
ATOM 1572 C CA . ASP A 1 201 ? -18.237 7.147 16.969 1.00 92.88 201 ASP A CA 1
ATOM 1573 C C . ASP A 1 201 ? -18.459 5.683 16.596 1.00 92.88 201 ASP A C 1
ATOM 1575 O O . ASP A 1 201 ? -18.077 5.237 15.516 1.00 92.88 201 ASP A O 1
ATOM 1579 N N . LEU A 1 202 ? -19.042 4.926 17.521 1.00 96.06 202 LEU A N 1
ATOM 1580 C CA . LEU A 1 202 ? -19.157 3.475 17.423 1.00 96.06 202 LEU A CA 1
ATOM 1581 C C . LEU A 1 202 ? -20.584 3.070 17.051 1.00 96.06 202 LEU A C 1
ATOM 1583 O O . LEU A 1 202 ? -21.538 3.482 17.710 1.00 96.06 202 LEU A O 1
ATOM 1587 N N . GLN A 1 203 ? -20.727 2.233 16.025 1.00 95.94 203 GLN A N 1
ATOM 1588 C CA . GLN A 1 203 ? -22.000 1.600 15.682 1.00 95.94 203 GLN A CA 1
ATOM 1589 C C . GLN A 1 203 ? -22.128 0.290 16.460 1.00 95.94 203 GLN A C 1
ATOM 1591 O O . GLN A 1 203 ? -21.301 -0.610 16.325 1.00 95.94 203 GLN A O 1
ATOM 1596 N N . TRP A 1 204 ? -23.153 0.185 17.300 1.00 96.12 204 TRP A N 1
ATOM 1597 C CA . TRP A 1 204 ? -23.352 -0.942 18.206 1.00 96.12 204 TRP A CA 1
ATOM 1598 C C . TRP A 1 204 ? -23.488 -2.273 17.461 1.00 96.12 204 TRP A C 1
ATOM 1600 O O . TRP A 1 204 ? -22.846 -3.252 17.840 1.00 96.12 204 TRP A O 1
ATOM 1610 N N . ASN A 1 205 ? -24.272 -2.296 16.381 1.00 94.56 205 ASN A N 1
ATOM 1611 C CA . ASN A 1 205 ? -24.540 -3.517 15.615 1.00 94.56 205 ASN A CA 1
ATOM 1612 C C . ASN A 1 205 ? -23.350 -3.982 14.766 1.00 94.56 205 ASN A C 1
ATOM 1614 O O . ASN A 1 205 ? -23.260 -5.169 14.466 1.00 94.56 205 ASN A O 1
ATOM 1618 N N . ASP A 1 206 ? -22.422 -3.082 14.434 1.00 94.38 206 ASP A N 1
ATOM 1619 C CA . ASP A 1 206 ? -21.226 -3.416 13.648 1.00 94.38 206 ASP A CA 1
ATOM 1620 C C . ASP A 1 206 ? -20.103 -3.979 14.530 1.00 94.38 206 ASP A C 1
ATOM 1622 O O . ASP A 1 206 ? -19.163 -4.614 14.047 1.00 94.38 206 ASP A O 1
ATOM 1626 N N . LEU A 1 207 ? -20.174 -3.737 15.840 1.00 96.31 207 LEU A N 1
ATOM 1627 C CA . LEU A 1 207 ? -19.182 -4.217 16.786 1.00 96.31 207 LEU A CA 1
ATOM 1628 C C . LEU A 1 207 ? -19.453 -5.684 17.158 1.00 96.31 207 LEU A C 1
ATOM 1630 O O . LEU A 1 207 ? -20.564 -6.017 17.578 1.00 96.31 207 LEU A O 1
ATOM 1634 N N . PRO A 1 208 ? -18.446 -6.567 17.097 1.00 95.88 208 PRO A N 1
ATOM 1635 C CA . PRO A 1 208 ? -18.598 -7.940 17.551 1.00 95.88 208 PRO A CA 1
ATOM 1636 C C . PRO A 1 208 ? -18.588 -8.036 19.078 1.00 95.88 208 PRO A C 1
ATOM 1638 O O . PRO A 1 208 ? -18.019 -7.195 19.781 1.00 95.88 208 PRO A O 1
ATOM 1641 N N . ASP A 1 209 ? -19.197 -9.104 19.582 1.00 95.75 209 ASP A N 1
ATOM 1642 C CA . ASP A 1 209 ? -19.196 -9.417 21.009 1.00 95.75 209 ASP A CA 1
ATOM 1643 C C . ASP A 1 209 ? -17.829 -9.975 21.452 1.00 95.75 209 ASP A C 1
ATOM 1645 O O . ASP A 1 209 ? -17.070 -10.536 20.657 1.00 95.75 209 ASP A O 1
ATOM 1649 N N . GLU A 1 210 ? -17.507 -9.845 22.740 1.00 93.50 210 GLU A N 1
ATOM 1650 C CA . GLU A 1 210 ? -16.227 -10.271 23.328 1.00 93.50 210 GLU A CA 1
ATOM 1651 C C . GLU A 1 210 ? -15.945 -11.765 23.088 1.00 93.50 210 GLU A C 1
ATOM 1653 O O . GLU A 1 210 ? -14.822 -12.146 22.749 1.00 93.50 210 GLU A O 1
ATOM 1658 N N . SER A 1 211 ? -16.979 -12.608 23.165 1.00 92.19 211 SER A N 1
ATOM 1659 C CA . SER A 1 211 ? -16.886 -14.040 22.861 1.00 92.19 211 SER A CA 1
ATOM 1660 C C . SER A 1 211 ? -16.550 -14.306 21.389 1.00 92.19 211 SER A C 1
ATOM 1662 O O . SER A 1 211 ? -15.768 -15.209 21.091 1.00 92.19 211 SER A O 1
ATOM 1664 N N . ALA A 1 212 ? -17.082 -13.508 20.459 1.00 94.00 212 ALA A N 1
ATOM 1665 C CA . ALA A 1 212 ? -16.757 -13.617 19.042 1.00 94.00 212 ALA A CA 1
ATOM 1666 C C . ALA A 1 212 ? -15.306 -13.189 18.779 1.00 94.00 212 ALA A C 1
ATOM 1668 O O . ALA A 1 212 ? -14.588 -13.882 18.060 1.00 94.00 212 ALA A O 1
ATOM 1669 N N . ILE A 1 213 ? -14.843 -12.102 19.408 1.00 93.69 213 ILE A N 1
ATOM 1670 C CA . ILE A 1 213 ? -13.452 -11.625 19.301 1.00 93.69 213 ILE A CA 1
ATOM 1671 C C . ILE A 1 213 ? -12.461 -12.681 19.809 1.00 93.69 213 ILE A C 1
ATOM 1673 O O . ILE A 1 213 ? -11.434 -12.916 19.175 1.00 93.69 213 ILE A O 1
ATOM 1677 N N . ALA A 1 214 ? -12.774 -13.353 20.920 1.00 90.88 214 ALA A N 1
ATOM 1678 C CA . ALA A 1 214 ? -11.916 -14.391 21.493 1.00 90.88 214 ALA A CA 1
ATOM 1679 C C . ALA A 1 214 ? -11.741 -15.619 20.577 1.00 90.88 214 ALA A C 1
ATOM 1681 O O . ALA A 1 214 ? -10.713 -16.296 20.654 1.00 90.88 214 ALA A O 1
ATOM 1682 N N . ASN A 1 215 ? -12.727 -15.894 19.717 1.00 90.88 215 ASN A N 1
ATOM 1683 C CA . ASN A 1 215 ? -12.785 -17.097 18.883 1.00 90.88 215 ASN A CA 1
ATOM 1684 C C . ASN A 1 215 ? -12.543 -16.835 17.387 1.00 90.88 215 ASN A C 1
ATOM 1686 O O . ASN A 1 215 ? -12.300 -17.780 16.638 1.00 90.88 215 ASN A O 1
ATOM 1690 N N . SER A 1 216 ? -12.594 -15.579 16.933 1.00 94.44 216 SER A N 1
ATOM 1691 C CA . SER A 1 216 ? -12.456 -15.212 15.523 1.00 94.44 216 SER A CA 1
ATOM 1692 C C . SER A 1 216 ? -11.532 -14.016 15.335 1.00 94.44 216 SER A C 1
ATOM 1694 O O . SER A 1 216 ? -11.827 -12.891 15.746 1.00 94.44 216 SER A O 1
ATOM 1696 N N . GLN A 1 217 ? -10.440 -14.231 14.597 1.00 96.69 217 GLN A N 1
ATOM 1697 C CA . GLN A 1 217 ? -9.567 -13.131 14.187 1.00 96.69 217 GLN A CA 1
ATOM 1698 C C . GLN A 1 217 ? -10.284 -12.121 13.274 1.00 96.69 217 GLN A C 1
ATOM 1700 O O . GLN A 1 217 ? -9.892 -10.959 13.250 1.00 96.69 217 GLN A O 1
ATOM 1705 N N . LEU A 1 218 ? -11.338 -12.515 12.546 1.00 97.12 218 LEU A N 1
ATOM 1706 C CA . LEU A 1 218 ? -12.123 -11.575 11.737 1.00 97.12 218 LEU A CA 1
ATOM 1707 C C . LEU A 1 218 ? -12.967 -10.644 12.621 1.00 97.12 218 LEU A C 1
ATOM 1709 O O . LEU A 1 218 ? -13.014 -9.436 12.380 1.00 97.12 218 LEU A O 1
ATOM 1713 N N . ALA A 1 219 ? -13.567 -11.179 13.688 1.00 96.50 219 ALA A N 1
ATOM 1714 C CA . ALA A 1 219 ? -14.221 -10.359 14.705 1.00 96.50 219 ALA A CA 1
ATOM 1715 C C . ALA A 1 219 ? -13.202 -9.419 15.376 1.00 96.50 219 ALA A C 1
ATOM 1717 O O . ALA A 1 219 ? -13.439 -8.217 15.481 1.00 96.50 219 ALA A O 1
ATOM 1718 N N . ALA A 1 220 ? -12.013 -9.922 15.722 1.00 96.75 220 ALA A N 1
ATOM 1719 C CA . ALA A 1 220 ? -10.936 -9.089 16.254 1.00 96.75 220 ALA A CA 1
ATOM 1720 C C . ALA A 1 220 ? -10.518 -7.953 15.301 1.00 96.75 220 ALA A C 1
ATOM 1722 O O . ALA A 1 220 ? -10.303 -6.829 15.752 1.00 96.75 220 ALA A O 1
ATOM 1723 N N . VAL A 1 221 ? -10.426 -8.212 13.989 1.00 97.69 221 VAL A N 1
ATOM 1724 C CA . VAL A 1 221 ? -10.158 -7.179 12.970 1.00 97.69 221 VAL A CA 1
ATOM 1725 C C . VAL A 1 221 ? -11.274 -6.138 12.938 1.00 97.69 221 VAL A C 1
ATOM 1727 O O . VAL A 1 221 ? -10.977 -4.947 12.928 1.00 97.69 221 VAL A O 1
ATOM 1730 N N . THR A 1 222 ? -12.536 -6.564 12.976 1.00 96.94 222 THR A N 1
ATOM 1731 C CA . THR A 1 222 ? -13.700 -5.661 12.959 1.00 96.94 222 THR A CA 1
ATOM 1732 C C . THR A 1 222 ? -13.689 -4.726 14.173 1.00 96.94 222 THR A C 1
ATOM 1734 O O . THR A 1 222 ? -13.766 -3.507 14.028 1.00 96.94 222 THR A O 1
ATOM 1737 N N . ALA A 1 223 ? -13.469 -5.273 15.372 1.00 96.69 223 ALA A N 1
ATOM 1738 C CA . ALA A 1 223 ? -13.322 -4.488 16.596 1.00 96.69 223 ALA A CA 1
ATOM 1739 C C . ALA A 1 223 ? -12.080 -3.575 16.587 1.00 96.69 223 ALA A C 1
ATOM 1741 O O . ALA A 1 223 ? -12.125 -2.447 17.075 1.00 96.69 223 ALA A O 1
ATOM 1742 N N . TRP A 1 224 ? -10.960 -4.041 16.026 1.00 96.88 224 TRP A N 1
ATOM 1743 C CA . TRP A 1 224 ? -9.736 -3.247 15.885 1.00 96.88 224 TRP A CA 1
ATOM 1744 C C . TRP A 1 224 ? -9.933 -2.057 14.935 1.00 96.88 224 TRP A C 1
ATOM 1746 O O . TRP A 1 224 ? -9.486 -0.952 15.244 1.00 96.88 224 TRP A O 1
ATOM 1756 N N . LEU A 1 225 ? -10.641 -2.252 13.818 1.00 96.56 225 LEU A N 1
ATOM 1757 C CA . LEU A 1 225 ? -10.951 -1.197 12.849 1.00 96.56 225 LEU A CA 1
ATOM 1758 C C . LEU A 1 225 ? -11.922 -0.145 13.402 1.00 96.56 225 LEU A C 1
ATOM 1760 O O . LEU A 1 225 ? -11.814 1.022 13.032 1.00 96.56 225 LEU A O 1
ATOM 1764 N N . ALA A 1 226 ? -12.802 -0.509 14.336 1.00 95.44 226 ALA A N 1
ATOM 1765 C CA . ALA A 1 226 ? -13.721 0.443 14.960 1.00 95.44 226 ALA A CA 1
ATOM 1766 C C . ALA A 1 226 ? -13.015 1.542 15.779 1.00 95.44 226 ALA A C 1
ATOM 1768 O O . ALA A 1 226 ? -13.555 2.635 15.952 1.00 95.44 226 ALA A O 1
ATOM 1769 N N . ALA A 1 227 ? -11.792 1.295 16.264 1.00 93.12 227 ALA A N 1
ATOM 1770 C CA . ALA A 1 227 ? -10.968 2.343 16.859 1.00 93.12 227 ALA A CA 1
ATOM 1771 C C . ALA A 1 227 ? -10.391 3.250 15.751 1.00 93.12 227 ALA A C 1
ATOM 1773 O O . ALA A 1 227 ? -9.743 2.741 14.844 1.00 93.12 227 ALA A O 1
ATOM 1774 N N . PRO A 1 228 ? -10.534 4.584 15.792 1.00 90.31 228 PRO A N 1
ATOM 1775 C CA . PRO A 1 228 ? -9.917 5.485 14.822 1.00 90.31 228 PRO A CA 1
ATOM 1776 C C . PRO A 1 228 ? -8.381 5.405 14.838 1.00 90.31 228 PRO A C 1
ATOM 1778 O O . PRO A 1 228 ? -7.797 5.242 15.913 1.00 90.31 228 PRO A O 1
ATOM 1781 N N . PRO A 1 229 ? -7.685 5.648 13.707 1.00 89.25 229 PRO A N 1
ATOM 1782 C CA . PRO A 1 229 ? -6.226 5.511 13.612 1.00 89.25 229 PRO A CA 1
ATOM 1783 C C . PRO A 1 229 ? -5.420 6.257 14.688 1.00 89.25 229 PRO A C 1
ATOM 1785 O O . PRO A 1 229 ? -4.373 5.783 15.113 1.00 89.25 229 PRO A O 1
ATOM 1788 N N . LYS A 1 230 ? -5.917 7.405 15.174 1.00 85.94 230 LYS A N 1
ATOM 1789 C CA . LYS A 1 230 ? -5.248 8.229 16.201 1.00 85.94 230 LYS A CA 1
ATOM 1790 C C . LYS A 1 230 ? -5.181 7.554 17.585 1.00 85.94 230 LYS A C 1
ATOM 1792 O O . LYS A 1 230 ? -4.404 7.987 18.433 1.00 85.94 230 LYS A O 1
ATOM 1797 N N . VAL A 1 231 ? -6.008 6.537 17.826 1.00 89.06 231 VAL A N 1
ATOM 1798 C CA . VAL A 1 231 ? -6.071 5.755 19.076 1.00 89.06 231 VAL A CA 1
ATOM 1799 C C . VAL A 1 231 ? -6.028 4.248 18.830 1.00 89.06 231 VAL A C 1
ATOM 1801 O O . VAL A 1 231 ? -6.189 3.474 19.767 1.00 89.06 231 VAL A O 1
ATOM 1804 N N . ARG A 1 232 ? -5.817 3.809 17.587 1.00 91.50 232 ARG A N 1
ATOM 1805 C CA . ARG A 1 232 ? -5.765 2.395 17.226 1.00 91.50 232 ARG A CA 1
ATOM 1806 C C . ARG A 1 232 ? -4.345 1.856 17.441 1.00 91.50 232 ARG A C 1
ATOM 1808 O O . ARG A 1 232 ? -3.383 2.464 16.966 1.00 91.50 232 ARG A O 1
ATOM 1815 N N . PRO A 1 233 ? -4.167 0.699 18.099 1.00 91.75 233 PRO A N 1
ATOM 1816 C CA . PRO A 1 233 ? -2.880 0.012 18.107 1.00 91.75 233 PRO A CA 1
ATOM 1817 C C . PRO A 1 233 ? -2.401 -0.308 16.680 1.00 91.75 233 PRO A C 1
ATOM 1819 O O . PRO A 1 233 ? -3.202 -0.670 15.824 1.00 91.75 233 PRO A O 1
ATOM 1822 N N . GLN A 1 234 ? -1.089 -0.252 16.428 1.00 90.38 234 GLN A N 1
ATOM 1823 C CA . GLN A 1 234 ? -0.508 -0.502 15.092 1.00 90.38 234 GLN A CA 1
ATOM 1824 C C . GLN A 1 234 ? -0.775 -1.913 14.531 1.00 90.38 234 GLN A C 1
ATOM 1826 O O . GLN A 1 234 ? -0.640 -2.139 13.330 1.00 90.38 234 GLN A O 1
ATOM 1831 N N . THR A 1 235 ? -1.104 -2.873 15.394 1.00 93.25 235 THR A N 1
ATOM 1832 C CA . THR A 1 235 ? -1.437 -4.258 15.044 1.00 93.25 235 THR A CA 1
ATOM 1833 C C . THR A 1 235 ? -2.432 -4.821 16.061 1.00 93.25 235 THR A C 1
ATOM 1835 O O . THR A 1 235 ? -2.644 -4.207 17.110 1.00 93.25 235 THR A O 1
ATOM 1838 N N . LEU A 1 236 ? -3.027 -5.984 15.779 1.00 93.25 236 LEU A N 1
ATOM 1839 C CA . LEU A 1 236 ? -3.944 -6.649 16.710 1.00 93.25 236 LEU A CA 1
ATOM 1840 C C . LEU A 1 236 ? -3.243 -6.966 18.047 1.00 93.25 236 LEU A C 1
ATOM 1842 O O . LEU A 1 236 ? -2.092 -7.417 18.017 1.00 93.25 236 LEU A O 1
ATOM 1846 N N . PRO A 1 237 ? -3.919 -6.812 19.201 1.00 91.31 237 PRO A N 1
ATOM 1847 C CA . PRO A 1 237 ? -3.448 -7.302 20.502 1.00 91.31 237 PRO A CA 1
ATOM 1848 C C . PRO A 1 237 ? -3.080 -8.798 20.500 1.00 91.31 237 PRO A C 1
ATOM 1850 O O . PRO A 1 237 ? -3.599 -9.569 19.697 1.00 91.31 237 PRO A O 1
ATOM 1853 N N . ASN A 1 238 ? -2.158 -9.224 21.376 1.00 88.25 238 ASN A N 1
ATOM 1854 C CA . ASN A 1 238 ? -1.677 -10.620 21.419 1.00 88.25 238 ASN A CA 1
ATOM 1855 C C . ASN A 1 238 ? -2.800 -11.618 21.732 1.00 88.25 238 ASN A C 1
ATOM 1857 O O . ASN A 1 238 ? -2.915 -12.649 21.068 1.00 88.25 238 ASN A O 1
ATOM 1861 N N . ASP A 1 239 ? -3.646 -11.289 22.704 1.00 86.12 239 ASP A N 1
ATOM 1862 C CA . ASP A 1 239 ? -4.812 -12.068 23.125 1.00 86.12 239 ASP A CA 1
ATOM 1863 C C . ASP A 1 239 ? -5.849 -12.252 22.007 1.00 86.12 239 ASP A C 1
ATOM 1865 O O . ASP A 1 239 ? -6.565 -13.249 22.005 1.00 86.12 239 ASP A O 1
ATOM 1869 N N . TRP A 1 240 ? -5.868 -11.353 21.018 1.00 90.00 240 TRP A N 1
ATOM 1870 C CA . TRP A 1 240 ? -6.796 -11.354 19.880 1.00 90.00 240 TRP A CA 1
ATOM 1871 C C . TRP A 1 240 ? -6.270 -12.108 18.651 1.00 90.00 240 TRP A C 1
ATOM 1873 O O . TRP A 1 240 ? -6.887 -12.096 17.588 1.00 90.00 240 TRP A O 1
ATOM 1883 N N . THR A 1 241 ? -5.111 -12.759 18.776 1.00 84.81 241 THR A N 1
ATOM 1884 C CA . THR A 1 241 ? -4.500 -13.547 17.689 1.00 84.81 241 THR A CA 1
ATOM 1885 C C . THR A 1 241 ? -4.543 -15.050 17.905 1.00 84.81 241 THR A C 1
ATOM 1887 O O . THR A 1 241 ? -3.880 -15.801 17.192 1.00 84.81 241 THR A O 1
ATOM 1890 N N . LYS A 1 242 ? -5.349 -15.507 18.868 1.00 86.56 242 LYS A N 1
ATOM 1891 C CA . LYS A 1 242 ? -5.644 -16.931 19.037 1.00 86.56 242 LYS A CA 1
ATOM 1892 C C . LYS A 1 242 ? -6.380 -17.471 17.801 1.00 86.56 242 LYS A C 1
ATOM 1894 O O . LYS A 1 242 ? -7.043 -16.728 17.079 1.00 86.56 242 LYS A O 1
ATOM 1899 N N . GLY A 1 243 ? -6.221 -18.766 17.533 1.00 88.88 243 GLY A N 1
ATOM 1900 C CA . GLY A 1 243 ? -6.774 -19.402 16.334 1.00 88.88 243 GLY A CA 1
ATOM 1901 C C . GLY A 1 243 ? -6.086 -18.964 15.035 1.00 88.88 243 GLY A C 1
ATOM 1902 O O . GLY A 1 243 ? -4.929 -18.542 15.034 1.00 88.88 243 GLY A O 1
ATOM 1903 N N . PHE A 1 244 ? -6.788 -19.113 13.915 1.00 93.75 244 PHE A N 1
ATOM 1904 C CA . PHE A 1 244 ? -6.330 -18.726 12.579 1.00 93.75 244 PHE A CA 1
ATOM 1905 C C . PHE A 1 244 ? -7.530 -18.390 11.693 1.00 93.75 244 PHE A C 1
ATOM 1907 O O . PHE A 1 244 ? -8.652 -18.802 11.979 1.00 93.75 244 PHE A O 1
ATOM 1914 N N . LEU A 1 245 ? -7.298 -17.632 10.624 1.00 97.56 245 LEU A N 1
ATOM 1915 C CA . LEU A 1 245 ? -8.351 -17.287 9.668 1.00 97.56 245 LEU A CA 1
ATOM 1916 C C . LEU A 1 245 ? -8.632 -18.463 8.719 1.00 97.56 245 LEU A C 1
ATOM 1918 O O . LEU A 1 245 ? -7.704 -19.115 8.224 1.00 97.56 245 LEU A O 1
ATOM 1922 N N . SER A 1 246 ? -9.906 -18.696 8.400 1.00 97.38 246 SER A N 1
ATOM 1923 C CA . SER A 1 246 ? -10.266 -19.495 7.226 1.00 97.38 246 SER A CA 1
ATOM 1924 C C . SER A 1 246 ? -9.851 -18.767 5.937 1.00 97.38 246 SER A C 1
ATOM 1926 O O . SER A 1 246 ? -9.519 -17.578 5.956 1.00 97.38 246 SER A O 1
ATOM 1928 N N . LYS A 1 247 ? -9.876 -19.453 4.788 1.00 97.88 247 LYS A N 1
ATOM 1929 C CA . LYS A 1 247 ? -9.621 -18.815 3.483 1.00 97.88 247 LYS A CA 1
ATOM 1930 C C . LYS A 1 247 ? -10.599 -17.669 3.198 1.00 97.88 247 LYS A C 1
ATOM 1932 O O . LYS A 1 247 ? -10.186 -16.613 2.719 1.00 97.88 247 LYS A O 1
ATOM 1937 N N . ALA A 1 248 ? -11.879 -17.872 3.517 1.00 98.12 248 ALA A N 1
ATOM 1938 C CA . ALA A 1 248 ? -12.920 -16.864 3.342 1.00 98.12 248 ALA A CA 1
ATOM 1939 C C . ALA A 1 248 ? -12.706 -15.675 4.290 1.00 98.12 248 ALA A C 1
ATOM 1941 O O . ALA A 1 248 ? -12.655 -14.535 3.833 1.00 98.12 248 ALA A O 1
ATOM 1942 N N . ASP A 1 249 ? -12.463 -15.937 5.578 1.00 97.94 249 ASP A N 1
ATOM 1943 C CA . ASP A 1 249 ? -12.240 -14.876 6.568 1.00 97.94 249 ASP A CA 1
ATOM 1944 C C . ASP A 1 249 ? -10.966 -14.084 6.287 1.00 97.94 249 ASP A C 1
ATOM 1946 O O . ASP A 1 249 ? -10.934 -12.874 6.492 1.00 97.94 249 ASP A O 1
ATOM 1950 N N . ALA A 1 250 ? -9.916 -14.740 5.785 1.00 98.31 250 ALA A N 1
ATOM 1951 C CA . ALA A 1 250 ? -8.698 -14.060 5.369 1.00 98.31 250 ALA A CA 1
ATOM 1952 C C . ALA A 1 250 ? -8.966 -13.100 4.210 1.00 98.31 250 ALA A C 1
ATOM 1954 O O . ALA A 1 250 ? -8.465 -11.978 4.232 1.00 98.31 250 ALA A O 1
ATOM 1955 N N . LYS A 1 251 ? -9.789 -13.496 3.231 1.00 98.19 251 LYS A N 1
ATOM 1956 C CA . LYS A 1 251 ? -10.207 -12.593 2.156 1.00 98.19 251 LYS A CA 1
ATOM 1957 C C . LYS A 1 251 ? -10.991 -11.399 2.715 1.00 98.19 251 LYS A C 1
ATOM 1959 O O . LYS A 1 251 ? -10.643 -10.265 2.401 1.00 98.19 251 LYS A O 1
ATOM 1964 N N . THR A 1 252 ? -11.987 -11.641 3.564 1.00 98.31 252 THR A N 1
ATOM 1965 C CA . THR A 1 252 ? -12.794 -10.570 4.170 1.00 98.31 252 THR A CA 1
ATOM 1966 C C . THR A 1 252 ? -11.933 -9.625 5.009 1.00 98.31 252 THR A C 1
ATOM 1968 O O . THR A 1 252 ? -12.057 -8.410 4.892 1.00 98.31 252 THR A O 1
ATOM 1971 N N . ALA A 1 253 ? -10.997 -10.157 5.800 1.00 98.31 253 ALA A N 1
ATOM 1972 C CA . ALA A 1 253 ? -10.061 -9.354 6.580 1.00 98.31 253 ALA A CA 1
ATOM 1973 C C . ALA A 1 253 ? -9.162 -8.489 5.682 1.00 98.31 253 ALA A C 1
ATOM 1975 O O . ALA A 1 253 ? -8.963 -7.315 5.985 1.00 98.31 253 ALA A O 1
ATOM 1976 N N . VAL A 1 254 ? -8.647 -9.029 4.568 1.00 98.56 254 VAL A N 1
ATOM 1977 C CA . VAL A 1 254 ? -7.889 -8.242 3.577 1.00 98.56 254 VAL A CA 1
ATOM 1978 C C . VAL A 1 254 ? -8.743 -7.099 3.035 1.00 98.56 254 VAL A C 1
ATOM 1980 O O . VAL A 1 254 ? -8.262 -5.970 3.011 1.00 98.56 254 VAL A O 1
ATOM 1983 N N . ASP A 1 255 ? -9.987 -7.371 2.636 1.00 98.06 255 ASP A N 1
ATOM 1984 C CA . ASP A 1 255 ? -10.882 -6.366 2.052 1.00 98.06 255 ASP A CA 1
ATOM 1985 C C . ASP A 1 255 ? -11.202 -5.240 3.060 1.00 98.06 255 ASP A C 1
ATOM 1987 O O . ASP A 1 255 ? -11.071 -4.061 2.726 1.00 98.06 255 ASP A O 1
ATOM 1991 N N . LEU A 1 256 ? -11.534 -5.588 4.312 1.00 98.06 256 LEU A N 1
ATOM 1992 C CA . LEU A 1 256 ? -11.820 -4.623 5.384 1.00 98.06 256 LEU A CA 1
ATOM 1993 C C . LEU A 1 256 ? -10.601 -3.759 5.730 1.00 98.06 256 LEU A C 1
ATOM 1995 O O . LEU A 1 256 ? -10.698 -2.533 5.796 1.00 98.06 256 LEU A O 1
ATOM 1999 N N . ILE A 1 257 ? -9.438 -4.390 5.930 1.00 98.12 257 ILE A N 1
ATOM 2000 C CA . ILE A 1 257 ? -8.206 -3.672 6.278 1.00 98.12 257 ILE A CA 1
ATOM 2001 C C . ILE A 1 257 ? -7.767 -2.791 5.105 1.00 98.12 257 ILE A C 1
ATOM 2003 O O . ILE A 1 257 ? -7.313 -1.672 5.325 1.00 98.12 257 ILE A O 1
ATOM 2007 N N . TRP A 1 258 ? -7.917 -3.260 3.862 1.00 97.75 258 TRP A N 1
ATOM 2008 C CA . TRP A 1 258 ? -7.581 -2.484 2.671 1.00 97.75 258 TRP A CA 1
ATOM 2009 C C . TRP A 1 258 ? -8.472 -1.250 2.499 1.00 97.75 258 TRP A C 1
ATOM 2011 O O . TRP A 1 258 ? -7.952 -0.181 2.175 1.00 97.75 258 TRP A O 1
ATOM 2021 N N . ALA A 1 259 ? -9.779 -1.370 2.749 1.00 96.62 259 ALA A N 1
ATOM 2022 C CA . ALA A 1 259 ? -10.709 -0.244 2.681 1.00 96.62 259 ALA A CA 1
ATOM 2023 C C . ALA A 1 259 ? -10.329 0.871 3.674 1.00 96.62 259 ALA A C 1
ATOM 2025 O O . ALA A 1 259 ? -10.183 2.027 3.272 1.00 96.62 259 ALA A O 1
ATOM 2026 N N . ASP A 1 260 ? -10.063 0.514 4.936 1.00 95.38 260 ASP A N 1
ATOM 2027 C CA . ASP A 1 260 ? -9.565 1.454 5.953 1.00 95.38 260 ASP A CA 1
ATOM 2028 C C . ASP A 1 260 ? -8.214 2.071 5.552 1.00 95.38 260 ASP A C 1
ATOM 2030 O O . ASP A 1 260 ? -8.002 3.280 5.686 1.00 95.38 260 ASP A O 1
ATOM 2034 N N . TYR A 1 261 ? -7.310 1.259 4.991 1.00 94.19 261 TYR A N 1
ATOM 2035 C CA . TYR A 1 261 ? -6.018 1.732 4.500 1.00 94.19 261 TYR A CA 1
ATOM 2036 C C . TYR A 1 261 ? -6.188 2.796 3.410 1.00 94.19 261 TYR A C 1
ATOM 2038 O O . TYR A 1 261 ? -5.532 3.835 3.470 1.00 94.19 261 TYR A O 1
ATOM 2046 N N . CYS A 1 262 ? -7.083 2.568 2.443 1.00 95.19 262 CYS A N 1
ATOM 2047 C CA . CYS A 1 262 ? -7.376 3.521 1.373 1.00 95.19 262 CYS A CA 1
ATOM 2048 C C . CYS A 1 262 ? -7.916 4.839 1.926 1.00 95.19 262 CYS A C 1
ATOM 2050 O O . CYS A 1 262 ? -7.405 5.899 1.570 1.00 95.19 262 CYS A O 1
ATOM 2052 N N . GLU A 1 263 ? -8.892 4.791 2.837 1.00 93.75 263 GLU A N 1
ATOM 2053 C CA . GLU A 1 263 ? -9.472 5.997 3.433 1.00 93.75 263 GLU A CA 1
ATOM 2054 C C . GLU A 1 263 ? -8.423 6.806 4.209 1.00 93.75 263 GLU A C 1
ATOM 2056 O O . GLU A 1 263 ? -8.314 8.030 4.062 1.00 93.75 263 GLU A O 1
ATOM 2061 N N . ARG A 1 264 ? -7.600 6.120 5.009 1.00 92.12 264 ARG A N 1
ATOM 2062 C CA . ARG A 1 264 ? -6.528 6.757 5.772 1.00 92.12 264 ARG A CA 1
ATOM 2063 C C . ARG A 1 264 ? -5.484 7.381 4.856 1.00 92.12 264 ARG A C 1
ATOM 2065 O O . ARG A 1 264 ? -5.126 8.539 5.065 1.00 92.12 264 ARG A O 1
ATOM 2072 N N . LEU A 1 265 ? -5.013 6.651 3.845 1.00 92.62 265 LEU A N 1
ATOM 2073 C CA . LEU A 1 265 ? -4.036 7.175 2.893 1.00 92.62 265 LEU A CA 1
ATOM 2074 C C . LEU A 1 265 ? -4.608 8.331 2.067 1.00 92.62 265 LEU A C 1
ATOM 2076 O O . LEU A 1 265 ? -3.895 9.299 1.828 1.00 92.62 265 LEU A O 1
ATOM 2080 N N . ALA A 1 266 ? -5.885 8.292 1.686 1.00 91.81 266 ALA A N 1
ATOM 2081 C CA . ALA A 1 266 ? -6.539 9.402 0.995 1.00 91.81 266 ALA A CA 1
ATOM 2082 C C . ALA A 1 266 ? -6.560 10.685 1.841 1.00 91.81 266 ALA A C 1
ATOM 2084 O O . ALA A 1 266 ? -6.389 11.779 1.306 1.00 91.81 266 ALA A O 1
ATOM 2085 N N . LYS A 1 267 ? -6.728 10.569 3.165 1.00 91.75 267 LYS A N 1
ATOM 2086 C CA . LYS A 1 267 ? -6.631 11.703 4.099 1.00 91.75 267 LYS A CA 1
ATOM 2087 C C . LYS A 1 267 ? -5.181 12.161 4.289 1.00 91.75 267 LYS A C 1
ATOM 2089 O O . LYS A 1 267 ? -4.896 13.341 4.117 1.00 91.75 267 LYS A O 1
ATOM 2094 N N . GLU A 1 268 ? -4.278 11.234 4.607 1.00 92.50 268 GLU A N 1
ATOM 2095 C CA . GLU A 1 268 ? -2.857 11.498 4.894 1.00 92.50 268 GLU A CA 1
ATOM 2096 C C . GLU A 1 268 ? -2.124 12.109 3.692 1.00 92.50 268 GLU A C 1
ATOM 2098 O O . GLU A 1 268 ? -1.334 13.036 3.847 1.00 92.50 268 GLU A O 1
ATOM 2103 N N . ARG A 1 269 ? -2.399 11.604 2.486 1.00 94.06 269 ARG A N 1
ATOM 2104 C CA . ARG A 1 269 ? -1.632 11.912 1.271 1.00 94.06 269 ARG A CA 1
ATOM 2105 C C . ARG A 1 269 ? -2.301 12.939 0.365 1.00 94.06 269 ARG A C 1
ATOM 2107 O O . ARG A 1 269 ? -1.769 13.247 -0.700 1.00 94.06 269 ARG A O 1
ATOM 2114 N N . ARG A 1 270 ? -3.434 13.510 0.788 1.00 94.44 270 ARG A N 1
ATOM 2115 C CA . ARG A 1 270 ? -4.127 14.585 0.063 1.00 94.44 270 ARG A CA 1
ATOM 2116 C C . ARG A 1 270 ? -3.184 15.729 -0.344 1.00 94.44 270 ARG A C 1
ATOM 2118 O O . ARG A 1 270 ? -3.195 16.062 -1.529 1.00 94.44 270 ARG A O 1
ATOM 2125 N N . PRO A 1 271 ? -2.306 16.255 0.539 1.00 95.62 271 PRO A N 1
ATOM 2126 C CA . PRO A 1 271 ? -1.395 17.332 0.151 1.00 95.62 271 PRO A CA 1
ATOM 2127 C C . PRO A 1 271 ? -0.408 16.926 -0.956 1.00 95.62 271 PRO A C 1
ATOM 2129 O O . PRO A 1 271 ? -0.119 17.725 -1.842 1.00 95.62 271 PRO A O 1
ATOM 2132 N N . GLU A 1 272 ? 0.090 15.681 -0.949 1.00 95.81 272 GLU A N 1
ATOM 2133 C CA . GLU A 1 272 ? 1.008 15.172 -1.985 1.00 95.81 272 GLU A CA 1
ATOM 2134 C C . GLU A 1 272 ? 0.322 15.073 -3.359 1.00 95.81 272 GLU A C 1
ATOM 2136 O O . GLU A 1 272 ? 0.930 15.343 -4.400 1.00 95.81 272 GLU A O 1
ATOM 2141 N N . ILE A 1 273 ? -0.951 14.666 -3.361 1.00 94.25 273 ILE A N 1
ATOM 2142 C CA . ILE A 1 273 ? -1.762 14.482 -4.570 1.00 94.25 273 ILE A CA 1
ATOM 2143 C C . ILE A 1 273 ? -2.140 15.839 -5.168 1.00 94.25 273 ILE A C 1
ATOM 2145 O O . ILE A 1 273 ? -1.918 16.061 -6.357 1.00 94.25 273 ILE A O 1
ATOM 2149 N N . GLU A 1 274 ? -2.649 16.762 -4.348 1.00 95.19 274 GLU A N 1
ATOM 2150 C CA . GLU A 1 274 ? -3.020 18.118 -4.777 1.00 95.19 274 GLU A CA 1
ATOM 2151 C C . GLU A 1 274 ? -1.805 18.891 -5.307 1.00 95.19 274 GLU A C 1
ATOM 2153 O O . GLU A 1 274 ? -1.880 19.527 -6.358 1.00 95.19 274 GLU A O 1
ATOM 2158 N N . ALA A 1 275 ? -0.649 18.763 -4.645 1.00 97.06 275 ALA A N 1
ATOM 2159 C CA . ALA A 1 275 ? 0.591 19.405 -5.076 1.00 97.06 275 ALA A CA 1
ATOM 2160 C C . ALA A 1 275 ? 1.273 18.716 -6.272 1.00 97.06 275 ALA A C 1
ATOM 2162 O O . ALA A 1 275 ? 2.291 19.217 -6.760 1.00 97.06 275 ALA A O 1
ATOM 2163 N N . ARG A 1 276 ? 0.779 17.546 -6.706 1.00 97.81 276 ARG A N 1
ATOM 2164 C CA . ARG A 1 276 ? 1.438 16.659 -7.682 1.00 97.81 276 ARG A CA 1
ATOM 2165 C C . ARG A 1 276 ? 2.927 16.458 -7.390 1.00 97.81 276 ARG A C 1
ATOM 2167 O O . ARG A 1 276 ? 3.796 16.549 -8.264 1.00 97.81 276 ARG A O 1
ATOM 2174 N N . SER A 1 277 ? 3.231 16.233 -6.116 1.00 98.12 277 SER A N 1
ATOM 2175 C CA . SER A 1 277 ? 4.599 16.168 -5.628 1.00 98.12 277 SER A CA 1
ATOM 2176 C C . SER A 1 277 ? 4.703 15.292 -4.393 1.00 98.12 277 SER A C 1
ATOM 2178 O O . SER A 1 277 ? 3.968 15.470 -3.430 1.00 98.12 277 SER A O 1
ATOM 2180 N N . ILE A 1 278 ? 5.697 14.411 -4.388 1.00 98.19 278 ILE A N 1
ATOM 2181 C CA . ILE A 1 278 ? 6.009 13.532 -3.259 1.00 98.19 278 ILE A CA 1
ATOM 2182 C C . ILE A 1 278 ? 7.340 13.972 -2.658 1.00 98.19 278 ILE A C 1
ATOM 2184 O O . ILE A 1 278 ? 8.298 14.205 -3.396 1.00 98.19 278 ILE A O 1
ATOM 2188 N N . GLN A 1 279 ? 7.403 14.080 -1.334 1.00 96.69 279 GLN A N 1
ATOM 2189 C CA . GLN A 1 279 ? 8.617 14.430 -0.601 1.00 96.69 279 GLN A CA 1
ATOM 2190 C C . GLN A 1 279 ? 8.998 13.276 0.328 1.00 96.69 279 GLN A C 1
ATOM 2192 O O . GLN A 1 279 ? 8.210 12.899 1.190 1.00 96.69 279 GLN A O 1
ATOM 2197 N N . LEU A 1 280 ? 10.212 12.742 0.185 1.00 95.31 280 LEU A N 1
ATOM 2198 C CA . LEU A 1 280 ? 10.801 11.787 1.127 1.00 95.31 280 LEU A CA 1
ATOM 2199 C C . LEU A 1 280 ? 12.184 12.292 1.540 1.00 95.31 280 LEU A C 1
ATOM 2201 O O . LEU A 1 280 ? 13.086 12.401 0.708 1.00 95.31 280 LEU A O 1
ATOM 2205 N N . GLY A 1 281 ? 12.347 12.617 2.824 1.00 93.88 281 GLY A N 1
ATOM 2206 C CA . GLY A 1 281 ? 13.553 13.288 3.313 1.00 93.88 281 GLY A CA 1
ATOM 2207 C C . GLY A 1 281 ? 13.766 14.623 2.595 1.00 93.88 281 GLY A C 1
ATOM 2208 O O . GLY A 1 281 ? 12.841 15.424 2.482 1.00 93.88 281 GLY A O 1
ATOM 2209 N N . ASP A 1 282 ? 14.964 14.842 2.059 1.00 94.38 282 ASP A N 1
ATOM 2210 C CA . ASP A 1 282 ? 15.330 16.024 1.270 1.00 94.38 282 ASP A CA 1
ATOM 2211 C C . ASP A 1 282 ? 14.980 15.896 -0.229 1.00 94.38 282 ASP A C 1
ATOM 2213 O O . ASP A 1 282 ? 15.168 16.844 -0.992 1.00 94.38 282 ASP A O 1
ATOM 2217 N N . LYS A 1 283 ? 14.454 14.747 -0.681 1.00 96.31 283 LYS A N 1
ATOM 2218 C CA . LYS A 1 283 ? 14.174 14.483 -2.101 1.00 96.31 283 LYS A CA 1
ATOM 2219 C C . LYS A 1 283 ? 12.710 14.700 -2.462 1.00 96.31 283 LYS A C 1
ATOM 2221 O O . LYS A 1 283 ? 11.805 14.166 -1.822 1.00 96.31 283 LYS A O 1
ATOM 2226 N N . LYS A 1 284 ? 12.505 15.438 -3.556 1.00 97.19 284 LYS A N 1
ATOM 2227 C CA . LYS A 1 284 ? 11.193 15.814 -4.091 1.00 97.19 284 LYS A CA 1
ATOM 2228 C C . LYS A 1 284 ? 10.975 15.237 -5.489 1.00 97.19 284 LYS A C 1
ATOM 2230 O O . LYS A 1 284 ? 11.710 15.582 -6.412 1.00 97.19 284 LYS A O 1
ATOM 2235 N N . LEU A 1 285 ? 9.947 14.408 -5.661 1.00 98.38 285 LEU A N 1
ATOM 2236 C CA . LEU A 1 285 ? 9.492 13.896 -6.957 1.00 98.38 285 LEU A CA 1
ATOM 2237 C C . LEU A 1 285 ? 8.251 14.674 -7.399 1.00 98.38 285 LEU A C 1
ATOM 2239 O O . LEU A 1 285 ? 7.146 14.416 -6.922 1.00 98.38 285 LEU A O 1
ATOM 2243 N N . ARG A 1 286 ? 8.432 15.631 -8.309 1.00 98.56 286 ARG A N 1
ATOM 2244 C CA . ARG A 1 286 ? 7.317 16.325 -8.976 1.00 98.56 286 ARG A CA 1
ATOM 2245 C C . ARG A 1 286 ? 6.829 15.477 -10.143 1.00 98.56 286 ARG A C 1
ATOM 2247 O O . ARG A 1 286 ? 7.639 14.782 -10.755 1.00 98.56 286 ARG A O 1
ATOM 2254 N N . TYR A 1 287 ? 5.552 15.553 -10.495 1.00 98.75 287 TYR A N 1
ATOM 2255 C CA . TYR A 1 287 ? 5.045 14.850 -11.672 1.00 98.75 287 TYR A CA 1
ATOM 2256 C C . TYR A 1 287 ? 3.982 15.643 -12.429 1.00 98.75 287 TYR A C 1
ATOM 2258 O O . TYR A 1 287 ? 3.264 16.473 -11.878 1.00 98.75 287 TYR A O 1
ATOM 2266 N N . LEU A 1 288 ? 3.908 15.371 -13.728 1.00 98.69 288 LEU A N 1
ATOM 2267 C CA . LEU A 1 288 ? 2.801 15.766 -14.589 1.00 98.69 288 LEU A CA 1
ATOM 2268 C C . LEU A 1 288 ? 1.915 14.544 -14.825 1.00 98.69 288 LEU A C 1
ATOM 2270 O O . LEU A 1 288 ? 2.401 13.416 -14.786 1.00 98.69 288 LEU A O 1
ATOM 2274 N N . GLU A 1 289 ? 0.632 14.774 -15.079 1.00 97.62 289 GLU A N 1
ATOM 2275 C CA . GLU A 1 289 ? -0.379 13.724 -15.219 1.00 97.62 289 GLU A CA 1
ATOM 2276 C C . GLU A 1 289 ? -1.313 14.028 -16.397 1.00 97.62 289 GLU A C 1
ATOM 2278 O O . GLU A 1 289 ? -1.686 15.184 -16.619 1.00 97.62 289 GLU A O 1
ATOM 2283 N N . LYS A 1 290 ? -1.705 12.977 -17.121 1.00 97.88 290 LYS A N 1
ATOM 2284 C CA . LYS A 1 290 ? -2.824 12.933 -18.068 1.00 97.88 290 LYS A CA 1
ATOM 2285 C C . LYS A 1 290 ? -3.634 11.661 -17.835 1.00 97.88 290 LYS A C 1
ATOM 2287 O O . LYS A 1 290 ? -3.065 10.633 -17.485 1.00 97.88 290 LYS A O 1
ATOM 2292 N N . VAL A 1 291 ? -4.939 11.717 -18.074 1.00 97.88 291 VAL A N 1
ATOM 2293 C CA . VAL A 1 291 ? -5.820 10.542 -18.025 1.00 97.88 291 VAL A CA 1
ATOM 2294 C C . VAL A 1 291 ? -6.273 10.223 -19.444 1.00 97.88 291 VAL A C 1
ATOM 2296 O O . VAL A 1 291 ? -6.652 11.128 -20.187 1.00 97.88 291 VAL A O 1
ATOM 2299 N N . PHE A 1 292 ? -6.198 8.951 -19.816 1.00 97.69 292 PHE A N 1
ATOM 2300 C CA . PHE A 1 292 ? -6.627 8.433 -21.109 1.00 97.69 292 PHE A CA 1
ATOM 2301 C C . PHE A 1 292 ? -7.695 7.362 -20.903 1.00 97.69 292 PHE A C 1
ATOM 2303 O O . PHE A 1 292 ? -7.519 6.484 -20.058 1.00 97.69 292 PHE A O 1
ATOM 2310 N N . GLY A 1 293 ? -8.757 7.409 -21.710 1.00 95.81 293 GLY A N 1
ATOM 2311 C CA . GLY A 1 293 ? -9.851 6.436 -21.684 1.00 95.81 293 GLY A CA 1
ATOM 2312 C C . GLY A 1 293 ? -10.604 6.357 -20.349 1.00 95.81 293 GLY A C 1
ATOM 2313 O O . GLY A 1 293 ? -10.243 6.994 -19.360 1.00 95.81 293 GLY A O 1
ATOM 2314 N N . ASP A 1 294 ? -11.653 5.540 -20.329 1.00 93.62 294 ASP A N 1
ATOM 2315 C CA . ASP A 1 294 ? -12.430 5.274 -19.119 1.00 93.62 294 ASP A CA 1
ATOM 2316 C C . ASP A 1 294 ? -11.815 4.143 -18.290 1.00 93.62 294 ASP A C 1
ATOM 2318 O O . ASP A 1 294 ? -11.207 3.208 -18.822 1.00 93.62 294 ASP A O 1
ATOM 2322 N N . ALA A 1 295 ? -11.996 4.206 -16.969 1.00 90.94 295 ALA A N 1
ATOM 2323 C CA . ALA A 1 295 ? -11.522 3.172 -16.058 1.00 90.94 295 ALA A CA 1
ATOM 2324 C C . ALA A 1 295 ? -12.252 1.839 -16.305 1.00 90.94 295 ALA A C 1
ATOM 2326 O O . ALA A 1 295 ? -13.480 1.779 -16.200 1.00 90.94 295 ALA A O 1
ATOM 2327 N N . PRO A 1 296 ? -11.531 0.726 -16.527 1.00 91.88 296 PRO A N 1
ATOM 2328 C CA . PRO A 1 296 ? -12.136 -0.599 -16.479 1.00 91.88 296 PRO A CA 1
ATOM 2329 C C . PRO A 1 296 ? -12.643 -0.921 -15.068 1.00 91.88 296 PRO A C 1
ATOM 2331 O O . PRO A 1 296 ? -12.132 -0.392 -14.080 1.00 91.88 296 PRO A O 1
ATOM 2334 N N . ARG A 1 297 ? -13.553 -1.898 -14.937 1.00 91.69 297 ARG A N 1
ATOM 2335 C CA . ARG A 1 297 ? -14.048 -2.376 -13.624 1.00 91.69 297 ARG A CA 1
ATOM 2336 C C . ARG A 1 297 ? -12.923 -2.791 -12.667 1.00 91.69 297 ARG A C 1
ATOM 2338 O O . ARG A 1 297 ? -13.062 -2.674 -11.456 1.00 91.69 297 ARG A O 1
ATOM 2345 N N . SER A 1 298 ? -11.808 -3.281 -13.205 1.00 91.62 298 SER A N 1
ATOM 2346 C CA . SER A 1 298 ? -10.633 -3.670 -12.423 1.00 91.62 298 SER A CA 1
ATOM 2347 C C . SER A 1 298 ? -9.785 -2.493 -11.924 1.00 91.62 298 SER A C 1
ATOM 2349 O O . SER A 1 298 ? -8.771 -2.740 -11.278 1.00 91.62 298 SER A O 1
ATOM 2351 N N . GLY A 1 299 ? -10.136 -1.255 -12.276 1.00 95.75 299 GLY A N 1
ATOM 2352 C CA . GLY A 1 299 ? -9.347 -0.052 -12.029 1.00 95.75 299 GLY A CA 1
ATOM 2353 C C . GLY A 1 299 ? -8.470 0.359 -13.215 1.00 95.75 299 GLY A C 1
ATOM 2354 O O . GLY A 1 299 ? -8.149 -0.456 -14.096 1.00 95.75 299 GLY A O 1
ATOM 2355 N N . HIS A 1 300 ? -8.069 1.632 -13.205 1.00 97.12 300 HIS A N 1
ATOM 2356 C CA . HIS A 1 300 ? -7.200 2.227 -14.220 1.00 97.12 300 HIS A CA 1
ATOM 2357 C C . HIS A 1 300 ? -5.833 1.538 -14.273 1.00 97.12 300 HIS A C 1
ATOM 2359 O O . HIS A 1 300 ? -5.319 1.050 -13.261 1.00 97.12 300 HIS A O 1
ATOM 2365 N N . SER A 1 301 ? -5.210 1.536 -15.450 1.00 98.44 301 SER A N 1
ATOM 2366 C CA . SER A 1 301 ? -3.763 1.314 -15.528 1.00 98.44 301 SER A CA 1
ATOM 2367 C C . SER A 1 301 ? -2.984 2.567 -15.121 1.00 98.44 301 SER A C 1
ATOM 2369 O O . SER A 1 301 ? -3.500 3.681 -15.189 1.00 98.44 301 SER A O 1
ATOM 2371 N N . LEU A 1 302 ? -1.735 2.393 -14.691 1.00 98.81 302 LEU A N 1
ATOM 2372 C CA . LEU A 1 302 ? -0.803 3.486 -14.408 1.00 98.81 302 LEU A CA 1
ATOM 2373 C C . LEU A 1 302 ? 0.412 3.360 -15.319 1.00 98.81 302 LEU A C 1
ATOM 2375 O O . LEU A 1 302 ? 1.053 2.317 -15.341 1.00 98.81 302 LEU A O 1
ATOM 2379 N N . TRP A 1 303 ? 0.753 4.423 -16.034 1.00 98.81 303 TRP A N 1
ATOM 2380 C CA . TRP A 1 303 ? 1.879 4.469 -16.962 1.00 98.81 303 TRP A CA 1
ATOM 2381 C C . TRP A 1 303 ? 2.882 5.509 -16.487 1.00 98.81 303 TRP A C 1
ATOM 2383 O O . TRP A 1 303 ? 2.585 6.699 -16.491 1.00 98.81 303 TRP A O 1
ATOM 2393 N N . ILE A 1 304 ? 4.069 5.071 -16.078 1.00 98.88 304 ILE A N 1
ATOM 2394 C CA . ILE A 1 304 ? 5.120 5.937 -15.544 1.00 98.88 304 ILE A CA 1
ATOM 2395 C C . ILE A 1 304 ? 6.189 6.129 -16.610 1.00 98.88 304 ILE A C 1
ATOM 2397 O O . ILE A 1 304 ? 6.932 5.197 -16.907 1.00 98.88 304 ILE A O 1
ATOM 2401 N N . SER A 1 305 ? 6.282 7.334 -17.173 1.00 98.56 305 SER A N 1
ATOM 2402 C CA . SER A 1 305 ? 7.204 7.647 -18.263 1.00 98.56 305 SER A CA 1
ATOM 2403 C C . SER A 1 305 ? 8.304 8.614 -17.832 1.00 98.56 305 SER A C 1
ATOM 2405 O O . SER A 1 305 ? 8.075 9.807 -17.651 1.00 98.56 305 SER A O 1
ATOM 2407 N N . MET A 1 306 ? 9.524 8.102 -17.709 1.00 98.62 306 MET A N 1
ATOM 2408 C CA . MET A 1 306 ? 10.688 8.843 -17.220 1.00 98.62 306 MET A CA 1
ATOM 2409 C C . MET A 1 306 ? 11.376 9.645 -18.325 1.00 98.62 306 MET A C 1
ATOM 2411 O O . MET A 1 306 ? 11.616 9.134 -19.422 1.00 98.62 306 MET A O 1
ATOM 2415 N N . HIS A 1 307 ? 11.717 10.897 -18.017 1.00 98.25 307 HIS A N 1
ATOM 2416 C CA . HIS A 1 307 ? 12.385 11.793 -18.959 1.00 98.25 307 HIS A CA 1
ATOM 2417 C C . HIS A 1 307 ? 13.870 11.455 -19.154 1.00 98.25 307 HIS A C 1
ATOM 2419 O O . HIS A 1 307 ? 14.535 10.939 -18.251 1.00 98.25 307 HIS A O 1
ATOM 2425 N N . GLY A 1 308 ? 14.392 11.806 -20.331 1.00 95.12 308 GLY A N 1
ATOM 2426 C CA . GLY A 1 308 ? 15.823 11.789 -20.643 1.00 95.12 308 GLY A CA 1
ATOM 2427 C C . GLY A 1 308 ? 16.592 12.975 -20.052 1.00 95.12 308 GLY A C 1
ATOM 2428 O O . GLY A 1 308 ? 16.033 13.789 -19.322 1.00 95.12 308 GLY A O 1
ATOM 2429 N N . GLY A 1 309 ? 17.876 13.103 -20.386 1.00 90.94 309 GLY A N 1
ATOM 2430 C CA . GLY A 1 309 ? 18.753 14.156 -19.856 1.00 90.94 309 GLY A CA 1
ATOM 2431 C C . GLY A 1 309 ? 19.767 13.609 -18.853 1.00 90.94 309 GLY A C 1
ATOM 2432 O O . GLY A 1 309 ? 20.362 12.569 -19.105 1.00 90.94 309 GLY A O 1
ATOM 2433 N N . GLY A 1 310 ? 19.973 14.301 -17.735 1.00 88.06 310 GLY A N 1
ATOM 2434 C CA . GLY A 1 310 ? 20.965 13.921 -16.725 1.00 88.06 310 GLY A CA 1
ATOM 2435 C C . GLY A 1 310 ? 22.377 14.402 -17.012 1.00 88.06 310 GLY A C 1
ATOM 2436 O O . GLY A 1 310 ? 22.817 14.477 -18.153 1.00 88.06 310 GLY A O 1
ATOM 2437 N N . GLY A 1 311 ? 23.066 14.829 -15.954 1.00 89.56 311 GLY A N 1
ATOM 2438 C CA . GLY A 1 311 ? 24.338 15.548 -16.055 1.00 89.56 311 GLY A CA 1
ATOM 2439 C C . GLY A 1 311 ? 24.214 16.918 -16.738 1.00 89.56 311 GLY A C 1
ATOM 2440 O O . GLY A 1 311 ? 25.217 17.600 -16.915 1.00 89.56 311 GLY A O 1
ATOM 2441 N N . ALA A 1 312 ? 22.998 17.320 -17.119 1.00 91.44 312 ALA A N 1
ATOM 2442 C CA . ALA A 1 312 ? 22.679 18.567 -17.797 1.00 91.44 312 ALA A CA 1
ATOM 2443 C C . ALA A 1 312 ? 22.087 19.599 -16.817 1.00 91.44 312 ALA A C 1
ATOM 2445 O O . ALA A 1 312 ? 21.526 19.209 -15.790 1.00 91.44 312 ALA A O 1
ATOM 2446 N N . PRO A 1 313 ? 22.139 20.909 -17.133 1.00 94.44 313 PRO A N 1
ATOM 2447 C CA . PRO A 1 313 ? 21.502 21.940 -16.316 1.00 94.44 313 PRO A CA 1
ATOM 2448 C C . PRO A 1 313 ? 19.998 21.704 -16.132 1.00 94.44 313 PRO A C 1
ATOM 2450 O O . PRO A 1 313 ? 19.322 21.249 -17.058 1.00 94.44 313 PRO A O 1
ATOM 2453 N N . ALA A 1 314 ? 19.452 22.123 -14.986 1.00 95.56 314 ALA A N 1
ATOM 2454 C CA . ALA A 1 314 ? 18.046 21.913 -14.627 1.00 95.56 314 ALA A CA 1
ATOM 2455 C C . ALA A 1 314 ? 17.053 22.354 -15.718 1.00 95.56 314 ALA A C 1
ATOM 2457 O O . ALA A 1 314 ? 16.115 21.622 -16.015 1.00 95.56 314 ALA A O 1
ATOM 2458 N N . ARG A 1 315 ? 17.310 23.482 -16.405 1.00 96.81 315 ARG A N 1
ATOM 2459 C CA . ARG A 1 315 ? 16.461 23.959 -17.516 1.00 96.81 315 ARG A CA 1
ATOM 2460 C C . ARG A 1 315 ? 16.299 22.932 -18.644 1.00 96.81 315 ARG A C 1
ATOM 2462 O O . ARG A 1 315 ? 15.246 22.861 -19.267 1.00 96.81 315 ARG A O 1
ATOM 2469 N N . VAL A 1 316 ? 17.343 22.145 -18.918 1.00 96.06 316 VAL A N 1
ATOM 2470 C CA . VAL A 1 316 ? 17.329 21.118 -19.968 1.00 96.06 316 VAL A CA 1
ATOM 2471 C C . VAL A 1 316 ? 16.500 19.929 -19.502 1.00 96.06 316 VAL A C 1
ATOM 2473 O O . VAL A 1 316 ? 15.625 19.479 -20.239 1.00 96.06 316 VAL A O 1
ATOM 2476 N N . ASN A 1 317 ? 16.718 19.461 -18.271 1.00 96.94 317 ASN A N 1
ATOM 2477 C CA . ASN A 1 317 ? 15.955 18.350 -17.699 1.00 96.94 317 ASN A CA 1
ATOM 2478 C C . ASN A 1 317 ? 14.469 18.702 -17.532 1.00 96.94 317 ASN A C 1
ATOM 2480 O O . ASN A 1 317 ? 13.613 17.881 -17.850 1.00 96.94 317 ASN A O 1
ATOM 2484 N N . ASP A 1 318 ? 14.146 19.931 -17.129 1.00 98.00 318 ASP A N 1
ATOM 2485 C CA . ASP A 1 318 ? 12.765 20.415 -17.050 1.00 98.00 318 ASP A CA 1
ATOM 2486 C C . ASP A 1 318 ? 12.118 20.499 -18.446 1.00 98.00 318 ASP A C 1
ATOM 2488 O O . ASP A 1 318 ? 10.946 20.161 -18.614 1.00 98.00 318 ASP A O 1
ATOM 2492 N N . GLY A 1 319 ? 12.878 20.865 -19.484 1.00 97.69 319 GLY A N 1
ATOM 2493 C CA . GLY A 1 319 ? 12.428 20.772 -20.877 1.00 97.69 319 GLY A CA 1
ATOM 2494 C C . GLY A 1 319 ? 12.119 19.332 -21.307 1.00 97.69 319 GLY A C 1
ATOM 2495 O O . GLY A 1 319 ? 11.052 19.067 -21.860 1.00 97.69 319 GLY A O 1
ATOM 2496 N N . GLN A 1 320 ? 13.010 18.382 -21.000 1.00 97.38 320 GLN A N 1
ATOM 2497 C CA . GLN A 1 320 ? 12.791 16.955 -21.282 1.00 97.38 320 GLN A CA 1
ATOM 2498 C C . GLN A 1 320 ? 11.576 16.405 -20.527 1.00 97.38 320 GLN A C 1
ATOM 2500 O O . GLN A 1 320 ? 10.762 15.686 -21.102 1.00 97.38 320 GLN A O 1
ATOM 2505 N N . TRP A 1 321 ? 11.401 16.791 -19.264 1.00 98.19 321 TRP A N 1
ATOM 2506 C CA . TRP A 1 321 ? 10.237 16.434 -18.459 1.00 98.19 321 TRP A CA 1
ATOM 2507 C C . TRP A 1 321 ? 8.918 16.921 -19.080 1.00 98.19 321 TRP A C 1
ATOM 2509 O O . TRP A 1 321 ? 7.976 16.137 -19.227 1.00 98.19 321 TRP A O 1
ATOM 2519 N N . ASN A 1 322 ? 8.871 18.178 -19.531 1.00 98.19 322 ASN A N 1
ATOM 2520 C CA . ASN A 1 322 ? 7.703 18.748 -20.212 1.00 98.19 322 ASN A CA 1
ATOM 2521 C C . ASN A 1 322 ? 7.405 18.088 -21.568 1.00 98.19 322 ASN A C 1
ATOM 2523 O O . ASN A 1 322 ? 6.247 18.037 -21.990 1.00 98.19 322 ASN A O 1
ATOM 2527 N N . ASN A 1 323 ? 8.426 17.573 -22.255 1.00 96.62 323 ASN A N 1
ATOM 2528 C CA . ASN A 1 323 ? 8.240 16.794 -23.478 1.00 96.62 323 ASN A CA 1
ATOM 2529 C C . ASN A 1 323 ? 7.698 15.394 -23.167 1.00 96.62 323 ASN A C 1
ATOM 2531 O O . ASN A 1 323 ? 6.803 14.908 -23.861 1.00 96.62 323 ASN A O 1
ATOM 2535 N N . GLN A 1 324 ? 8.178 14.771 -22.089 1.00 97.38 324 GLN A N 1
ATOM 2536 C CA . GLN A 1 324 ? 7.844 13.392 -21.738 1.00 97.38 324 GLN A CA 1
ATOM 2537 C C . GLN A 1 324 ? 6.338 13.181 -21.523 1.00 97.38 324 GLN A C 1
ATOM 2539 O O . GLN A 1 324 ? 5.785 12.176 -21.967 1.00 97.38 324 GLN A O 1
ATOM 2544 N N . ILE A 1 325 ? 5.631 14.153 -20.931 1.00 98.06 325 ILE A N 1
ATOM 2545 C CA . ILE A 1 325 ? 4.171 14.070 -20.721 1.00 98.06 325 ILE A CA 1
ATOM 2546 C C . ILE A 1 325 ? 3.352 14.108 -22.032 1.00 98.06 325 ILE A C 1
ATOM 2548 O O . ILE A 1 325 ? 2.146 13.849 -22.048 1.00 98.06 325 ILE A O 1
ATOM 2552 N N . LYS A 1 326 ? 3.972 14.474 -23.156 1.00 96.44 326 LYS A N 1
ATOM 2553 C CA . LYS A 1 326 ? 3.333 14.543 -24.480 1.00 96.44 326 LYS A CA 1
ATOM 2554 C C . LYS A 1 326 ? 3.751 13.393 -25.394 1.00 96.44 326 LYS A C 1
ATOM 2556 O O . LYS A 1 326 ? 3.160 13.252 -26.457 1.00 96.44 326 LYS A O 1
ATOM 2561 N N . LEU A 1 327 ? 4.748 12.605 -24.987 1.00 95.88 327 LEU A N 1
ATOM 2562 C CA . LEU A 1 327 ? 5.428 11.667 -25.871 1.00 95.88 327 LEU A CA 1
ATOM 2563 C C . LEU A 1 327 ? 4.555 10.468 -26.253 1.00 95.88 327 LEU A C 1
ATOM 2565 O O . LEU A 1 327 ? 4.502 10.108 -27.424 1.00 95.88 327 LEU A O 1
ATOM 2569 N N . TYR A 1 328 ? 3.847 9.885 -25.285 1.00 97.44 328 TYR A N 1
ATOM 2570 C CA . TYR A 1 328 ? 3.036 8.690 -25.502 1.00 97.44 328 TYR A CA 1
ATOM 2571 C C . TYR A 1 328 ? 1.583 8.882 -25.084 1.00 97.44 328 TYR A C 1
ATOM 2573 O O . TYR A 1 328 ? 1.264 9.701 -24.221 1.00 97.44 328 TYR A O 1
ATOM 2581 N N . GLN A 1 329 ? 0.708 8.100 -25.715 1.00 96.75 329 GLN A N 1
ATOM 2582 C CA . GLN A 1 329 ? -0.735 8.127 -25.501 1.00 96.75 329 GLN A CA 1
ATOM 2583 C C . GLN A 1 329 ? -1.244 6.682 -25.384 1.00 96.75 329 GLN A C 1
ATOM 2585 O O . GLN A 1 329 ? -1.520 6.046 -26.405 1.00 96.75 329 GLN A O 1
ATOM 2590 N N . PRO A 1 330 ? -1.299 6.106 -24.170 1.00 97.38 330 PRO A N 1
ATOM 2591 C CA . PRO A 1 330 ? -1.934 4.809 -23.976 1.00 97.38 330 PRO A CA 1
ATOM 2592 C C . PRO A 1 330 ? -3.428 4.889 -24.304 1.00 97.38 330 PRO A C 1
ATOM 2594 O O . PRO A 1 330 ? -4.048 5.939 -24.167 1.00 97.38 330 PRO A O 1
ATOM 2597 N N . LYS A 1 331 ? -4.018 3.761 -24.720 1.00 96.19 331 LYS A N 1
ATOM 2598 C CA . LYS A 1 331 ? -5.467 3.679 -24.983 1.00 96.19 331 LYS A CA 1
ATOM 2599 C C . LYS A 1 331 ? -6.297 3.974 -23.732 1.00 96.19 331 LYS A C 1
ATOM 2601 O O . LYS A 1 331 ? -7.372 4.551 -23.830 1.00 96.19 331 LYS A O 1
ATOM 2606 N N . GLU A 1 332 ? -5.800 3.534 -22.581 1.00 96.81 332 GLU A N 1
ATOM 2607 C CA . GLU A 1 332 ? -6.434 3.694 -21.279 1.00 96.81 332 GLU A CA 1
ATOM 2608 C C . GLU A 1 332 ? -5.352 3.821 -20.202 1.00 96.81 332 GLU A C 1
ATOM 2610 O O . GLU A 1 332 ? -4.304 3.175 -20.306 1.00 96.81 332 GLU A O 1
ATOM 2615 N N . GLY A 1 333 ? -5.619 4.628 -19.176 1.00 97.81 333 GLY A N 1
ATOM 2616 C CA . GLY A 1 333 ? -4.841 4.711 -17.945 1.00 97.81 333 GLY A CA 1
ATOM 2617 C C . GLY A 1 333 ? -4.478 6.130 -17.528 1.00 97.81 333 GLY A C 1
ATOM 2618 O O . GLY A 1 333 ? -4.628 7.104 -18.266 1.00 97.81 333 GLY A O 1
ATOM 2619 N N . ILE A 1 334 ? -3.932 6.229 -16.322 1.00 98.50 334 ILE A N 1
ATOM 2620 C CA . ILE A 1 334 ? -3.300 7.440 -15.811 1.00 98.50 334 ILE A CA 1
ATOM 2621 C C . ILE A 1 334 ? -1.848 7.435 -16.293 1.00 98.50 334 ILE A C 1
ATOM 2623 O O . ILE A 1 334 ? -1.060 6.572 -15.914 1.00 98.50 334 ILE A O 1
ATOM 2627 N N . TYR A 1 335 ? -1.492 8.384 -17.148 1.00 98.69 335 TYR A N 1
ATOM 2628 C CA . TYR A 1 335 ? -0.147 8.568 -17.677 1.00 98.69 335 TYR A CA 1
ATOM 2629 C C . TYR A 1 335 ? 0.569 9.676 -16.917 1.00 98.69 335 TYR A C 1
ATOM 2631 O O . TYR A 1 335 ? 0.136 10.831 -16.918 1.00 98.69 335 TYR A O 1
ATOM 2639 N N . ILE A 1 336 ? 1.678 9.324 -16.280 1.00 98.44 336 ILE A N 1
ATOM 2640 C CA . ILE A 1 336 ? 2.465 10.233 -15.462 1.00 98.44 336 ILE A CA 1
ATOM 2641 C C . ILE A 1 336 ? 3.871 10.394 -16.026 1.00 98.44 336 ILE A C 1
ATOM 2643 O O . ILE A 1 336 ? 4.527 9.431 -16.424 1.00 98.44 336 ILE A O 1
ATOM 2647 N N . ALA A 1 337 ? 4.359 11.628 -16.002 1.00 98.69 337 ALA A N 1
ATOM 2648 C CA . ALA A 1 337 ? 5.756 11.943 -16.255 1.00 98.69 337 ALA A CA 1
ATOM 2649 C C . ALA A 1 337 ? 6.365 12.502 -14.963 1.00 98.69 337 ALA A C 1
ATOM 2651 O O . ALA A 1 337 ? 6.077 13.653 -14.619 1.00 98.69 337 ALA A O 1
ATOM 2652 N N . PRO A 1 338 ? 7.163 11.728 -14.209 1.00 98.56 338 PRO A N 1
ATOM 2653 C CA . PRO A 1 338 ? 7.912 12.258 -13.077 1.00 98.56 338 PRO A CA 1
ATOM 2654 C C . PRO A 1 338 ? 9.102 13.108 -13.543 1.00 98.56 338 PRO A C 1
ATOM 2656 O O . PRO A 1 338 ? 9.727 12.802 -14.556 1.00 98.56 338 PRO A O 1
ATOM 2659 N N . ARG A 1 339 ? 9.457 14.130 -12.760 1.00 98.25 339 ARG A N 1
ATOM 2660 C CA . ARG A 1 339 ? 10.730 14.860 -12.833 1.00 98.25 339 ARG A CA 1
ATOM 2661 C C . ARG A 1 339 ? 11.671 14.288 -11.796 1.00 98.25 339 ARG A C 1
ATOM 2663 O O . ARG A 1 339 ? 11.356 14.364 -10.607 1.00 98.25 339 ARG A O 1
ATOM 2670 N N . ALA A 1 340 ? 12.820 13.766 -12.208 1.00 97.94 340 ALA A N 1
ATOM 2671 C CA . ALA A 1 340 ? 13.749 13.178 -11.253 1.00 97.94 340 ALA A CA 1
ATOM 2672 C C . ALA A 1 340 ? 14.217 14.199 -10.209 1.00 97.94 340 ALA A C 1
ATOM 2674 O O . ALA A 1 340 ? 14.502 15.340 -10.565 1.00 97.94 340 ALA A O 1
ATOM 2675 N N . PRO A 1 341 ? 14.353 13.836 -8.925 1.00 96.94 341 PRO A N 1
ATOM 2676 C CA . PRO A 1 341 ? 14.693 14.803 -7.880 1.00 96.94 341 PRO A CA 1
ATOM 2677 C C . PRO A 1 341 ? 16.031 15.521 -8.099 1.00 96.94 341 PRO A C 1
ATOM 2679 O O . PRO A 1 341 ? 16.212 16.640 -7.626 1.00 96.94 341 PRO A O 1
ATOM 2682 N N . THR A 1 342 ? 16.953 14.909 -8.843 1.00 95.94 342 THR A N 1
ATOM 2683 C CA . THR A 1 342 ? 18.299 15.428 -9.108 1.00 95.94 342 THR A CA 1
ATOM 2684 C C . THR A 1 342 ? 18.597 15.530 -10.599 1.00 95.94 342 THR A C 1
ATOM 2686 O O . THR A 1 342 ? 18.046 14.774 -11.392 1.00 95.94 342 THR A O 1
ATOM 2689 N N . ASP A 1 343 ? 19.572 16.365 -10.948 1.00 96.38 343 ASP A N 1
ATOM 2690 C CA . ASP A 1 343 ? 20.051 16.566 -12.320 1.00 96.38 343 ASP A CA 1
ATOM 2691 C C . ASP A 1 343 ? 21.350 15.791 -12.641 1.00 96.38 343 ASP A C 1
ATOM 2693 O O . ASP A 1 343 ? 21.980 16.028 -13.669 1.00 96.38 343 ASP A O 1
ATOM 2697 N N . THR A 1 344 ? 21.781 14.864 -11.774 1.00 95.69 344 THR A N 1
ATOM 2698 C CA . THR A 1 344 ? 23.014 14.078 -11.970 1.00 95.69 344 THR A CA 1
ATOM 2699 C C . THR A 1 344 ? 22.905 13.126 -13.161 1.00 95.69 344 THR A C 1
ATOM 2701 O O . THR A 1 344 ? 21.811 12.804 -13.614 1.00 95.69 344 THR A O 1
ATOM 2704 N N . TRP A 1 345 ? 24.039 12.635 -13.668 1.00 92.69 345 TRP A N 1
ATOM 2705 C CA . TRP A 1 345 ? 24.061 11.692 -14.798 1.00 92.69 345 TRP A CA 1
ATOM 2706 C C . TRP A 1 345 ? 23.262 10.403 -14.523 1.00 92.69 345 TRP A C 1
ATOM 2708 O O . TRP A 1 345 ? 22.658 9.840 -15.426 1.00 92.69 345 TRP A O 1
ATOM 2718 N N . ASN A 1 346 ? 23.213 9.967 -13.261 1.00 92.69 346 ASN A N 1
ATOM 2719 C CA . ASN A 1 346 ? 22.530 8.760 -12.795 1.00 92.69 346 ASN A CA 1
ATOM 2720 C C . ASN A 1 346 ? 21.190 9.059 -12.098 1.00 92.69 346 ASN A C 1
ATOM 2722 O O . ASN A 1 346 ? 20.814 8.349 -11.163 1.00 92.69 346 ASN A O 1
ATOM 2726 N N . LEU A 1 347 ? 20.493 10.131 -12.490 1.00 94.81 347 LEU A N 1
ATOM 2727 C CA . LEU A 1 347 ? 19.313 10.660 -11.789 1.00 94.81 347 LEU A CA 1
ATOM 2728 C C . LEU A 1 347 ? 18.259 9.605 -11.403 1.00 94.81 347 LEU A C 1
ATOM 2730 O O . LEU A 1 347 ? 17.723 9.659 -10.302 1.00 94.81 347 LEU A O 1
ATOM 2734 N N . TRP A 1 348 ? 17.999 8.620 -12.267 1.00 95.56 348 TRP A N 1
ATOM 2735 C CA . TRP A 1 348 ? 17.008 7.563 -12.036 1.00 95.56 348 TRP A CA 1
ATOM 2736 C C . TRP A 1 348 ? 17.574 6.322 -11.322 1.00 95.56 348 TRP A C 1
ATOM 2738 O O . TRP A 1 348 ? 16.833 5.392 -11.008 1.00 95.56 348 TRP A O 1
ATOM 2748 N N . HIS A 1 349 ? 18.885 6.278 -11.068 1.00 90.50 349 HIS A N 1
ATOM 2749 C CA . HIS A 1 349 ? 19.580 5.141 -10.441 1.00 90.50 349 HIS A CA 1
ATOM 2750 C C . HIS A 1 349 ? 19.827 5.359 -8.950 1.00 90.50 349 HIS A C 1
ATOM 2752 O O . HIS A 1 349 ? 20.262 4.449 -8.247 1.00 90.50 349 HIS A O 1
ATOM 2758 N N . GLN A 1 350 ? 19.606 6.578 -8.458 1.00 91.88 350 GLN A N 1
ATOM 2759 C CA . GLN A 1 350 ? 19.854 6.897 -7.062 1.00 91.88 350 GLN A CA 1
ATOM 2760 C C . GLN A 1 350 ? 18.889 6.139 -6.143 1.00 91.88 350 GLN A C 1
ATOM 2762 O O . GLN A 1 350 ? 17.716 5.956 -6.455 1.00 91.88 350 GLN A O 1
ATOM 2767 N N . SER A 1 351 ? 19.370 5.737 -4.966 1.00 88.31 351 SER A N 1
ATOM 2768 C CA . SER A 1 351 ? 18.628 4.858 -4.049 1.00 88.31 351 SER A CA 1
ATOM 2769 C C . SER A 1 351 ? 17.306 5.437 -3.543 1.00 88.31 351 SER A C 1
ATOM 2771 O O . SER A 1 351 ? 16.439 4.689 -3.110 1.00 88.31 351 SER A O 1
ATOM 2773 N N . HIS A 1 352 ? 17.145 6.761 -3.571 1.00 92.00 352 HIS A N 1
ATOM 2774 C CA . HIS A 1 352 ? 15.916 7.423 -3.136 1.00 92.00 352 HIS A CA 1
ATOM 2775 C C . HIS A 1 352 ? 14.762 7.278 -4.143 1.00 92.00 352 HIS A C 1
ATOM 2777 O O . HIS A 1 352 ? 13.610 7.511 -3.782 1.00 92.00 352 HIS A O 1
ATOM 2783 N N . ILE A 1 353 ? 15.051 6.910 -5.397 1.00 95.38 353 ILE A N 1
ATOM 2784 C CA . ILE A 1 353 ? 14.045 6.798 -6.459 1.00 95.38 353 ILE A CA 1
ATOM 2785 C C . ILE A 1 353 ? 13.045 5.683 -6.145 1.00 95.38 353 ILE A C 1
ATOM 2787 O O . ILE A 1 353 ? 11.848 5.884 -6.314 1.00 95.38 353 ILE A O 1
ATOM 2791 N N . ASP A 1 354 ? 13.510 4.558 -5.607 1.00 93.44 354 ASP A N 1
ATOM 2792 C CA . ASP A 1 354 ? 12.703 3.359 -5.364 1.00 93.44 354 ASP A CA 1
ATOM 2793 C C . ASP A 1 354 ? 11.596 3.654 -4.347 1.00 93.44 354 ASP A C 1
ATOM 2795 O O . ASP A 1 354 ? 10.425 3.384 -4.602 1.00 93.44 354 ASP A O 1
ATOM 2799 N N . GLY A 1 355 ? 11.945 4.320 -3.239 1.00 93.81 355 GLY A N 1
ATOM 2800 C CA . GLY A 1 355 ? 10.975 4.755 -2.231 1.00 93.81 355 GLY A CA 1
ATOM 2801 C C . GLY A 1 355 ? 9.988 5.803 -2.754 1.00 93.81 355 GLY A C 1
ATOM 2802 O O . GLY A 1 355 ? 8.804 5.754 -2.416 1.00 93.81 355 GLY A O 1
ATOM 2803 N N . LEU A 1 356 ? 10.441 6.731 -3.607 1.00 97.06 356 LEU A N 1
ATOM 2804 C CA . LEU A 1 356 ? 9.563 7.733 -4.222 1.00 97.06 356 LEU A CA 1
ATOM 2805 C C . LEU A 1 356 ? 8.586 7.095 -5.219 1.00 97.06 356 LEU A C 1
ATOM 2807 O O . LEU A 1 356 ? 7.417 7.477 -5.246 1.00 97.06 356 LEU A O 1
ATOM 2811 N N . PHE A 1 357 ? 9.037 6.114 -6.003 1.00 97.31 357 PHE A N 1
ATOM 2812 C CA . PHE A 1 357 ? 8.191 5.373 -6.940 1.00 97.31 357 PHE A CA 1
ATOM 2813 C C . PHE A 1 357 ? 7.224 4.451 -6.199 1.00 97.31 357 PHE A C 1
ATOM 2815 O O . PHE A 1 357 ? 6.051 4.404 -6.560 1.00 97.31 357 PHE A O 1
ATOM 2822 N N . ASP A 1 358 ? 7.655 3.785 -5.125 1.00 95.06 358 ASP A N 1
ATOM 2823 C CA . ASP A 1 358 ? 6.745 3.008 -4.283 1.00 95.06 358 ASP A CA 1
ATOM 2824 C C . ASP A 1 358 ? 5.650 3.904 -3.689 1.00 95.06 358 ASP A C 1
ATOM 2826 O O . ASP A 1 358 ? 4.470 3.603 -3.875 1.00 95.06 358 ASP A O 1
ATOM 2830 N N . ARG A 1 359 ? 6.006 5.051 -3.083 1.00 96.19 359 ARG A N 1
ATOM 2831 C CA . ARG A 1 359 ? 5.029 6.030 -2.566 1.00 96.19 359 ARG A CA 1
ATOM 2832 C C . ARG A 1 359 ? 4.083 6.516 -3.666 1.00 96.19 359 ARG A C 1
ATOM 2834 O O . ARG A 1 359 ? 2.879 6.568 -3.443 1.00 96.19 359 ARG A O 1
ATOM 2841 N N . MET A 1 360 ? 4.602 6.811 -4.857 1.00 97.88 360 MET A N 1
ATOM 2842 C CA . MET A 1 360 ? 3.800 7.225 -6.009 1.00 97.88 360 MET A CA 1
ATOM 2843 C C . MET A 1 360 ? 2.77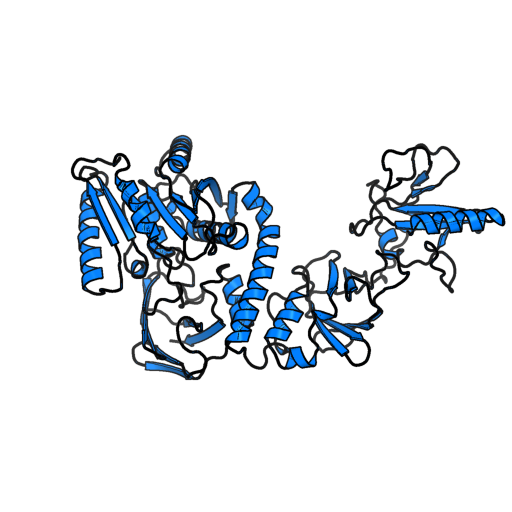2 6.164 -6.399 1.00 97.88 360 MET A C 1
ATOM 2845 O O . MET A 1 360 ? 1.583 6.466 -6.444 1.00 97.88 360 MET A O 1
ATOM 2849 N N . ILE A 1 361 ? 3.199 4.920 -6.621 1.00 97.81 361 ILE A N 1
ATOM 2850 C CA . ILE A 1 361 ? 2.293 3.824 -6.989 1.00 97.81 361 ILE A CA 1
ATOM 2851 C C . ILE A 1 361 ? 1.225 3.642 -5.912 1.00 97.81 361 ILE A C 1
ATOM 2853 O O . ILE A 1 361 ? 0.045 3.538 -6.232 1.00 97.81 361 ILE A O 1
ATOM 2857 N N . GLU A 1 362 ? 1.615 3.642 -4.638 1.00 96.12 362 GLU A N 1
ATOM 2858 C CA . GLU A 1 362 ? 0.664 3.515 -3.538 1.00 96.12 362 GLU A CA 1
ATOM 2859 C C . GLU A 1 362 ? -0.348 4.669 -3.491 1.00 96.12 362 GLU A C 1
ATOM 2861 O O . GLU A 1 362 ? -1.517 4.417 -3.214 1.00 96.12 362 GLU A O 1
ATOM 2866 N N . ASN A 1 363 ? 0.056 5.913 -3.791 1.00 96.62 363 ASN A N 1
ATOM 2867 C CA . ASN A 1 363 ? -0.871 7.050 -3.860 1.00 96.62 363 ASN A CA 1
ATOM 2868 C C . ASN A 1 363 ? -1.953 6.786 -4.905 1.00 96.62 363 ASN A C 1
ATOM 2870 O O . ASN A 1 363 ? -3.141 6.895 -4.607 1.00 96.62 363 ASN A O 1
ATOM 2874 N N . PHE A 1 364 ? -1.560 6.387 -6.113 1.00 97.19 364 PHE A N 1
ATOM 2875 C CA . PHE A 1 364 ? -2.512 6.131 -7.190 1.00 97.19 364 PHE A CA 1
ATOM 2876 C C . PHE A 1 364 ? -3.383 4.892 -6.932 1.00 97.19 364 PHE A C 1
ATOM 2878 O O . PHE A 1 364 ? -4.582 4.918 -7.213 1.00 97.19 364 PHE A O 1
ATOM 2885 N N . VAL A 1 365 ? -2.823 3.831 -6.347 1.00 96.38 365 VAL A N 1
ATOM 2886 C CA . VAL A 1 365 ? -3.576 2.614 -5.996 1.00 96.38 365 VAL A CA 1
ATOM 2887 C C . VAL A 1 365 ? -4.602 2.899 -4.897 1.00 96.38 365 VAL A C 1
ATOM 2889 O O . VAL A 1 365 ? -5.763 2.525 -5.035 1.00 96.38 365 VAL A O 1
ATOM 2892 N N . ALA A 1 366 ? -4.208 3.597 -3.830 1.00 93.00 366 ALA A N 1
ATOM 2893 C CA . ALA A 1 366 ? -5.073 3.834 -2.675 1.00 93.00 366 ALA A CA 1
ATOM 2894 C C . ALA A 1 366 ? -6.120 4.937 -2.898 1.00 93.00 366 ALA A C 1
ATOM 2896 O O . ALA A 1 366 ? -7.153 4.933 -2.236 1.00 93.00 366 ALA A O 1
ATOM 2897 N N . THR A 1 367 ? -5.857 5.899 -3.792 1.00 92.19 367 THR A N 1
ATOM 2898 C CA . THR A 1 367 ? -6.675 7.129 -3.882 1.00 92.19 367 THR A CA 1
ATOM 2899 C C . THR A 1 367 ? -7.247 7.419 -5.268 1.00 92.19 367 THR A C 1
ATOM 2901 O O . THR A 1 367 ? -8.146 8.245 -5.390 1.00 92.19 367 THR A O 1
ATOM 2904 N N . ARG A 1 368 ? -6.753 6.755 -6.322 1.00 92.12 368 ARG A N 1
ATOM 2905 C CA . ARG A 1 368 ? -7.145 7.022 -7.720 1.00 92.12 368 ARG A CA 1
ATOM 2906 C C . ARG A 1 368 ? -7.636 5.776 -8.460 1.00 92.12 368 ARG A C 1
ATOM 2908 O O . ARG A 1 368 ? -7.772 5.810 -9.678 1.00 92.12 368 ARG A O 1
ATOM 2915 N N . GLY A 1 369 ? -7.899 4.681 -7.741 1.00 91.38 369 GLY A N 1
ATOM 2916 C CA . GLY A 1 369 ? -8.465 3.459 -8.318 1.00 91.38 369 GLY A CA 1
ATOM 2917 C C . GLY A 1 369 ? -7.549 2.766 -9.330 1.00 91.38 369 GLY A C 1
ATOM 2918 O O . GLY A 1 369 ? -8.039 2.088 -10.233 1.00 91.38 369 GLY A O 1
ATOM 2919 N N . VAL A 1 370 ? -6.227 2.946 -9.219 1.00 97.56 370 VAL A N 1
ATOM 2920 C CA . VAL A 1 370 ? -5.268 2.220 -10.061 1.00 97.56 370 VAL A CA 1
ATOM 2921 C C . VAL A 1 370 ? -5.212 0.755 -9.651 1.00 97.56 370 VAL A C 1
ATOM 2923 O O . VAL A 1 370 ? -5.064 0.418 -8.476 1.00 97.56 370 VAL A O 1
ATOM 2926 N N . ASN A 1 371 ? -5.257 -0.125 -10.646 1.00 97.94 371 ASN A N 1
ATOM 2927 C CA . ASN A 1 371 ? -5.010 -1.542 -10.457 1.00 97.94 371 ASN A CA 1
ATOM 2928 C C . ASN A 1 371 ? -3.503 -1.781 -10.227 1.00 97.94 371 ASN A C 1
ATOM 2930 O O . ASN A 1 371 ? -2.712 -1.554 -11.149 1.00 97.94 371 ASN A O 1
ATOM 2934 N N . PRO A 1 372 ? -3.071 -2.306 -9.062 1.00 98.00 372 PRO A N 1
ATOM 2935 C CA . PRO A 1 372 ? -1.652 -2.538 -8.779 1.00 98.00 372 PRO A CA 1
ATOM 2936 C C . PRO A 1 372 ? -1.012 -3.598 -9.690 1.00 98.00 372 PRO A C 1
ATOM 2938 O O . PRO A 1 372 ? 0.209 -3.726 -9.713 1.00 98.00 372 PRO A O 1
ATOM 2941 N N . ASN A 1 373 ? -1.807 -4.366 -10.444 1.00 98.69 373 ASN A N 1
ATOM 2942 C CA . ASN A 1 373 ? -1.317 -5.312 -11.444 1.00 98.69 373 ASN A CA 1
ATOM 2943 C C . ASN A 1 373 ? -1.258 -4.739 -12.867 1.00 98.69 373 ASN A C 1
ATOM 2945 O O . ASN A 1 373 ? -0.917 -5.479 -13.784 1.00 98.69 373 ASN A O 1
ATOM 2949 N N . ARG A 1 374 ? -1.578 -3.455 -13.069 1.00 98.50 374 ARG A N 1
ATOM 2950 C CA . ARG A 1 374 ? -1.523 -2.766 -14.372 1.00 98.50 374 ARG A CA 1
ATOM 2951 C C . ARG A 1 374 ? -0.693 -1.482 -14.274 1.00 98.50 374 ARG A C 1
ATOM 2953 O O . ARG A 1 374 ? -1.122 -0.421 -14.719 1.00 98.50 374 ARG A O 1
ATOM 2960 N N . VAL A 1 375 ? 0.477 -1.586 -13.645 1.00 98.81 375 VAL A N 1
ATOM 2961 C CA . VAL A 1 375 ? 1.450 -0.493 -13.521 1.00 98.81 375 VAL A CA 1
ATOM 2962 C C . VAL A 1 375 ? 2.592 -0.729 -14.505 1.00 98.81 375 VAL A C 1
ATOM 2964 O O . VAL A 1 375 ? 3.263 -1.754 -14.444 1.00 98.81 375 VAL A O 1
ATOM 2967 N N . TYR A 1 376 ? 2.825 0.213 -15.404 1.00 98.88 376 TYR A N 1
ATOM 2968 C CA . TYR A 1 376 ? 3.769 0.108 -16.507 1.00 98.88 376 TYR A CA 1
ATOM 2969 C C . TYR A 1 376 ? 4.882 1.136 -16.347 1.00 98.88 376 TYR A C 1
ATOM 2971 O O . TYR A 1 376 ? 4.613 2.303 -16.059 1.00 98.88 376 TYR A O 1
ATOM 2979 N N . LEU A 1 377 ? 6.126 0.712 -16.556 1.00 98.88 377 LEU A N 1
ATOM 2980 C CA . LEU A 1 377 ? 7.296 1.583 -16.466 1.00 98.88 377 LEU A CA 1
ATOM 2981 C C . LEU A 1 377 ? 7.899 1.805 -17.852 1.00 98.88 377 LEU A C 1
ATOM 2983 O O . LEU A 1 377 ? 8.163 0.854 -18.579 1.00 98.88 377 LEU A O 1
ATOM 2987 N N . MET A 1 378 ? 8.175 3.047 -18.217 1.00 98.50 378 MET A N 1
ATOM 2988 C CA . MET A 1 378 ? 8.840 3.366 -19.474 1.00 98.50 378 MET A CA 1
ATOM 2989 C C . MET A 1 378 ? 9.742 4.590 -19.342 1.00 98.50 378 MET A C 1
ATOM 2991 O O . MET A 1 378 ? 9.636 5.361 -18.387 1.00 98.50 378 MET A O 1
ATOM 2995 N N . GLY A 1 379 ? 10.648 4.789 -20.291 1.00 98.19 379 GLY A N 1
ATOM 2996 C CA . GLY A 1 379 ? 11.563 5.922 -20.234 1.00 98.19 379 GLY A CA 1
ATOM 2997 C C . GLY A 1 379 ? 12.458 6.023 -21.454 1.00 98.19 379 GLY A C 1
ATOM 2998 O O . GLY A 1 379 ? 12.817 5.010 -22.050 1.00 98.19 379 GLY A O 1
ATOM 2999 N N . TYR A 1 380 ? 12.814 7.259 -21.803 1.00 97.94 380 TYR A N 1
ATOM 3000 C CA . TYR A 1 380 ? 13.601 7.570 -22.995 1.00 97.94 380 TYR A CA 1
ATOM 3001 C C . TYR A 1 380 ? 14.982 8.122 -22.622 1.00 97.94 380 TYR A C 1
ATOM 3003 O O . TYR A 1 380 ? 15.090 8.947 -21.714 1.00 97.94 380 TYR A O 1
ATOM 3011 N N . SER A 1 381 ? 16.043 7.712 -23.323 1.00 96.31 381 SER A N 1
ATOM 3012 C CA . SER A 1 381 ? 17.424 8.170 -23.088 1.00 96.31 381 SER A CA 1
ATOM 3013 C C . SER A 1 381 ? 17.890 7.859 -21.659 1.00 96.31 381 SER A C 1
ATOM 3015 O O . SER A 1 381 ? 17.812 6.705 -21.255 1.00 96.31 381 SER A O 1
ATOM 3017 N N . ALA A 1 382 ? 18.288 8.844 -20.846 1.00 97.38 382 ALA A N 1
ATOM 3018 C CA . ALA A 1 382 ? 18.556 8.616 -19.420 1.00 97.38 382 ALA A CA 1
ATOM 3019 C C . ALA A 1 382 ? 17.347 8.052 -18.652 1.00 97.38 382 ALA A C 1
ATOM 3021 O O . ALA A 1 382 ? 17.520 7.297 -17.699 1.00 97.38 382 ALA A O 1
ATOM 3022 N N . GLY A 1 383 ? 16.115 8.345 -19.084 1.00 97.94 383 GLY A N 1
ATOM 3023 C CA . GLY A 1 383 ? 14.923 7.646 -18.607 1.00 97.94 383 GLY A CA 1
ATOM 3024 C C . GLY A 1 383 ? 14.955 6.162 -18.976 1.00 97.94 383 GLY A C 1
ATOM 3025 O O . GLY A 1 383 ? 14.588 5.326 -18.163 1.00 97.94 383 GLY A O 1
ATOM 3026 N N . GLY A 1 384 ? 15.465 5.810 -20.156 1.00 97.94 384 GLY A N 1
ATOM 3027 C CA . GLY A 1 384 ? 15.740 4.430 -20.556 1.00 97.94 384 GLY A CA 1
ATOM 3028 C C . GLY A 1 384 ? 16.822 3.773 -19.689 1.00 97.94 384 GLY A C 1
ATOM 3029 O O . GLY A 1 384 ? 16.632 2.645 -19.235 1.00 97.94 384 GLY A O 1
ATOM 3030 N N . ASP A 1 385 ? 17.902 4.489 -19.356 1.00 97.44 385 ASP A N 1
ATOM 3031 C CA . ASP A 1 385 ? 18.884 4.025 -18.360 1.00 97.44 385 ASP A CA 1
ATOM 3032 C C . ASP A 1 385 ? 18.182 3.744 -17.020 1.00 97.44 385 ASP A C 1
ATOM 3034 O O . ASP A 1 385 ? 18.473 2.764 -16.335 1.00 97.44 385 ASP A O 1
ATOM 3038 N N . GLY A 1 386 ? 17.239 4.609 -16.637 1.00 97.19 386 GLY A N 1
ATOM 3039 C CA . GLY A 1 386 ? 16.376 4.439 -15.472 1.00 97.19 386 GLY A CA 1
ATOM 3040 C C . GLY A 1 386 ? 15.529 3.170 -15.536 1.00 97.19 386 GLY A C 1
ATOM 3041 O O . GLY A 1 386 ? 15.456 2.451 -14.543 1.00 97.19 386 GLY A O 1
ATOM 3042 N N . VAL A 1 387 ? 14.938 2.847 -16.693 1.00 98.25 387 VAL A N 1
ATOM 3043 C CA . VAL A 1 387 ? 14.148 1.617 -16.880 1.00 98.25 387 VAL A CA 1
ATOM 3044 C C . VAL A 1 387 ? 15.014 0.381 -16.678 1.00 98.25 387 VAL A C 1
ATOM 3046 O O . VAL A 1 387 ? 14.615 -0.502 -15.924 1.00 98.25 387 VAL A O 1
ATOM 3049 N N . TYR A 1 388 ? 16.213 0.331 -17.267 1.00 97.06 388 TYR A N 1
ATOM 3050 C CA . TYR A 1 388 ? 17.143 -0.786 -17.053 1.00 97.06 388 TYR A CA 1
ATOM 3051 C C . TYR A 1 388 ? 17.457 -1.033 -15.577 1.00 97.06 388 TYR A C 1
ATOM 3053 O O . TYR A 1 388 ? 17.692 -2.171 -15.184 1.00 97.06 388 TYR A O 1
ATOM 3061 N N . GLN A 1 389 ? 17.467 0.021 -14.764 1.00 95.00 389 GLN A N 1
ATOM 3062 C CA . GLN A 1 389 ? 17.827 -0.055 -13.354 1.00 95.00 389 GLN A CA 1
ATOM 3063 C C . GLN A 1 389 ? 16.607 -0.309 -12.461 1.00 95.00 389 GLN A C 1
ATOM 3065 O O . GLN A 1 389 ? 16.682 -1.105 -11.534 1.00 95.00 389 GLN A O 1
ATOM 3070 N N . LEU A 1 390 ? 15.469 0.339 -12.702 1.00 95.88 390 LEU A N 1
ATOM 3071 C CA . LEU A 1 390 ? 14.262 0.210 -11.874 1.00 95.88 390 LEU A CA 1
ATOM 3072 C C . LEU A 1 390 ? 13.436 -1.035 -12.202 1.00 95.88 390 LEU A C 1
ATOM 3074 O O . LEU A 1 390 ? 12.839 -1.619 -11.297 1.00 95.88 390 LEU A O 1
ATOM 3078 N N . ALA A 1 391 ? 13.416 -1.475 -13.464 1.00 96.75 391 ALA A N 1
ATOM 3079 C CA . ALA A 1 391 ? 12.699 -2.682 -13.865 1.00 96.75 391 ALA A CA 1
ATOM 3080 C C . ALA A 1 391 ? 13.146 -3.917 -13.058 1.00 96.75 391 ALA A C 1
ATOM 3082 O O . ALA A 1 391 ? 12.287 -4.518 -12.421 1.00 96.75 391 ALA A O 1
ATOM 3083 N N . PRO A 1 392 ? 14.446 -4.272 -12.968 1.00 95.00 392 PRO A N 1
ATOM 3084 C CA . PRO A 1 392 ? 14.881 -5.404 -12.150 1.00 95.00 392 PRO A CA 1
ATOM 3085 C C . PRO A 1 392 ? 14.815 -5.127 -10.640 1.00 95.00 392 PRO A C 1
ATOM 3087 O O . PRO A 1 392 ? 14.590 -6.051 -9.860 1.00 95.00 392 PRO A O 1
ATOM 3090 N N . ARG A 1 393 ? 15.002 -3.878 -10.188 1.00 93.44 393 ARG A N 1
ATOM 3091 C CA . ARG A 1 393 ? 14.997 -3.556 -8.748 1.00 93.44 393 ARG A CA 1
ATOM 3092 C C . ARG A 1 393 ? 13.609 -3.589 -8.113 1.00 93.44 393 ARG A C 1
ATOM 3094 O O . ARG A 1 393 ? 13.486 -3.888 -6.930 1.00 93.44 393 ARG A O 1
ATOM 3101 N N . MET A 1 394 ? 12.582 -3.308 -8.909 1.00 95.19 394 MET A N 1
ATOM 3102 C CA . MET A 1 394 ? 11.183 -3.237 -8.487 1.00 95.19 394 MET A CA 1
ATOM 3103 C C . MET A 1 394 ? 10.295 -4.138 -9.357 1.00 95.19 394 MET A C 1
ATOM 3105 O O . MET A 1 394 ? 9.128 -3.826 -9.576 1.00 95.19 394 MET A O 1
ATOM 3109 N N . ALA A 1 395 ? 10.834 -5.243 -9.890 1.00 96.44 395 ALA A N 1
ATOM 3110 C CA . ALA A 1 395 ? 10.130 -6.086 -10.864 1.00 96.44 395 ALA A CA 1
ATOM 3111 C C . ALA A 1 395 ? 8.770 -6.583 -10.359 1.00 96.44 395 ALA A C 1
ATOM 3113 O O . ALA A 1 395 ? 7.829 -6.733 -11.129 1.00 96.44 395 ALA A O 1
ATOM 3114 N N . ASP A 1 396 ? 8.644 -6.757 -9.047 1.00 95.94 396 ASP A N 1
ATOM 3115 C CA . ASP A 1 396 ? 7.414 -7.142 -8.370 1.00 95.94 396 ASP A CA 1
ATOM 3116 C C . ASP A 1 396 ? 6.396 -5.995 -8.206 1.00 95.94 396 ASP A C 1
ATOM 3118 O O . ASP A 1 396 ? 5.408 -6.155 -7.488 1.00 95.94 396 ASP A O 1
ATOM 3122 N N . ARG A 1 397 ? 6.599 -4.843 -8.858 1.00 97.00 397 ARG A N 1
ATOM 3123 C CA . ARG A 1 397 ? 5.666 -3.701 -8.933 1.00 97.00 397 ARG A CA 1
ATOM 3124 C C . ARG A 1 397 ? 5.112 -3.470 -10.336 1.00 97.00 397 ARG A C 1
ATOM 3126 O O . ARG A 1 397 ? 4.089 -2.805 -10.461 1.00 97.00 397 ARG A O 1
ATOM 3133 N N . TRP A 1 398 ? 5.754 -4.019 -11.363 1.00 98.25 398 TRP A N 1
ATOM 3134 C CA . TRP A 1 398 ? 5.468 -3.708 -12.762 1.00 98.25 398 TRP A CA 1
ATOM 3135 C C . TRP A 1 398 ? 4.680 -4.829 -13.445 1.00 98.25 398 TRP A C 1
ATOM 3137 O O . TRP A 1 398 ? 4.903 -6.009 -13.198 1.00 98.25 398 TRP A O 1
ATOM 3147 N N . ALA A 1 399 ? 3.767 -4.454 -14.334 1.00 98.75 399 ALA A N 1
ATOM 3148 C CA . ALA A 1 399 ? 3.090 -5.354 -15.263 1.00 98.75 399 ALA A CA 1
ATOM 3149 C C . ALA A 1 399 ? 3.917 -5.577 -16.535 1.00 98.75 399 ALA A C 1
ATOM 3151 O O . ALA A 1 399 ? 3.970 -6.687 -17.051 1.00 98.75 399 ALA A O 1
ATOM 3152 N N . ALA A 1 400 ? 4.578 -4.520 -17.012 1.00 98.88 400 ALA A N 1
ATOM 3153 C CA . ALA A 1 400 ? 5.596 -4.554 -18.054 1.00 98.88 400 ALA A CA 1
ATOM 3154 C C . ALA A 1 400 ? 6.498 -3.318 -17.917 1.00 98.88 400 ALA A C 1
ATOM 3156 O O . ALA A 1 400 ? 6.081 -2.292 -17.364 1.00 98.88 400 ALA A O 1
ATOM 3157 N N . ALA A 1 401 ? 7.714 -3.398 -18.451 1.00 98.88 401 ALA A N 1
ATOM 3158 C CA . ALA A 1 401 ? 8.630 -2.269 -18.552 1.00 98.88 401 ALA A CA 1
ATOM 3159 C C . ALA A 1 401 ? 9.147 -2.111 -19.989 1.00 98.88 401 ALA A C 1
ATOM 3161 O O . ALA A 1 401 ? 9.347 -3.108 -20.674 1.00 98.88 401 ALA A O 1
ATOM 3162 N N . SER A 1 402 ? 9.371 -0.883 -20.459 1.00 98.62 402 SER A N 1
ATOM 3163 C CA . SER A 1 402 ? 9.911 -0.622 -21.799 1.00 98.62 402 SER A CA 1
ATOM 3164 C C . SER A 1 402 ? 10.999 0.438 -21.772 1.00 98.62 402 SER A C 1
ATOM 3166 O O . SER A 1 402 ? 10.773 1.581 -21.379 1.00 98.62 402 SER A O 1
ATOM 3168 N N . MET A 1 403 ? 12.189 0.048 -22.207 1.00 98.12 403 MET A N 1
ATOM 3169 C CA . MET A 1 403 ? 13.363 0.897 -22.303 1.00 98.12 403 MET A CA 1
ATOM 3170 C C . MET A 1 403 ? 13.493 1.460 -23.719 1.00 98.12 403 MET A C 1
ATOM 3172 O O . MET A 1 403 ? 13.505 0.695 -24.686 1.00 98.12 403 MET A O 1
ATOM 3176 N N . MET A 1 404 ? 13.640 2.782 -23.840 1.00 98.44 404 MET A N 1
ATOM 3177 C CA . MET A 1 404 ? 13.873 3.462 -25.115 1.00 98.44 404 MET A CA 1
ATOM 3178 C C . MET A 1 404 ? 15.204 4.226 -25.099 1.00 98.44 404 MET A C 1
ATOM 3180 O O . MET A 1 404 ? 15.413 5.099 -24.258 1.00 98.44 404 MET A O 1
ATOM 3184 N N . ALA A 1 405 ? 16.098 3.928 -26.048 1.00 97.81 405 ALA A N 1
ATOM 3185 C CA . ALA A 1 405 ? 17.366 4.641 -26.288 1.00 97.81 405 ALA A CA 1
ATOM 3186 C C . ALA A 1 405 ? 18.287 4.827 -25.056 1.00 97.81 405 ALA A C 1
ATOM 3188 O O . ALA A 1 405 ? 19.054 5.787 -24.973 1.00 97.81 405 ALA A O 1
ATOM 3189 N N . GLY A 1 406 ? 18.206 3.921 -24.085 1.00 97.31 406 GLY A N 1
ATOM 3190 C CA . GLY A 1 406 ? 19.005 3.920 -22.862 1.00 97.31 406 GLY A CA 1
ATOM 3191 C C . GLY A 1 406 ? 20.152 2.909 -22.872 1.00 97.31 406 GLY A C 1
ATOM 3192 O O . GLY A 1 406 ? 20.292 2.074 -23.767 1.00 97.31 406 GLY A O 1
ATOM 3193 N N . HIS A 1 407 ? 20.975 2.971 -21.835 1.00 96.56 407 HIS A N 1
ATOM 3194 C CA . HIS A 1 407 ? 22.126 2.125 -21.583 1.00 96.56 407 HIS A CA 1
ATOM 3195 C C . HIS A 1 407 ? 21.966 1.395 -20.232 1.00 96.56 407 HIS A C 1
ATOM 3197 O O . HIS A 1 407 ? 21.632 2.021 -19.225 1.00 96.56 407 HIS A O 1
ATOM 3203 N N . PRO A 1 408 ? 22.215 0.075 -20.171 1.00 95.25 408 PRO A N 1
ATOM 3204 C CA . PRO A 1 408 ? 21.989 -0.728 -18.966 1.00 95.25 408 PRO A CA 1
ATOM 3205 C C . PRO A 1 408 ? 22.988 -0.456 -17.839 1.00 95.25 408 PRO A C 1
ATOM 3207 O O . PRO A 1 408 ? 22.688 -0.708 -16.673 1.00 95.25 408 PRO A O 1
ATOM 3210 N N . ASN A 1 409 ? 24.172 0.064 -18.167 1.00 92.50 409 ASN A N 1
ATOM 3211 C CA . ASN A 1 409 ? 25.295 0.194 -17.238 1.00 92.50 409 ASN A CA 1
ATOM 3212 C C . ASN A 1 409 ? 25.616 -1.161 -16.581 1.00 92.50 409 ASN A C 1
ATOM 3214 O O . ASN A 1 409 ? 25.938 -2.120 -17.280 1.00 92.50 409 ASN A O 1
ATOM 3218 N N . ASP A 1 410 ? 25.531 -1.252 -15.256 1.00 90.25 410 ASP A N 1
ATOM 3219 C CA . ASP A 1 410 ? 25.782 -2.467 -14.483 1.00 90.25 410 ASP A CA 1
ATOM 3220 C C . ASP A 1 410 ? 24.530 -3.334 -14.253 1.00 90.25 410 ASP A C 1
ATOM 3222 O O . ASP A 1 410 ? 24.647 -4.390 -13.622 1.00 90.25 410 ASP A O 1
ATOM 3226 N N . ALA A 1 411 ? 23.363 -2.933 -14.780 1.00 93.25 411 ALA A N 1
ATOM 3227 C CA . ALA A 1 411 ? 22.113 -3.672 -14.631 1.00 93.25 411 ALA A CA 1
ATOM 3228 C C . ALA A 1 411 ? 22.253 -5.122 -15.106 1.00 93.25 411 ALA A C 1
ATOM 3230 O O . ALA A 1 411 ? 22.934 -5.426 -16.092 1.00 93.25 411 ALA A O 1
ATOM 3231 N N . LYS A 1 412 ? 21.577 -6.024 -14.392 1.00 94.75 412 LYS A N 1
ATOM 3232 C CA . LYS A 1 412 ? 21.543 -7.455 -14.693 1.00 94.75 412 LYS A CA 1
ATOM 3233 C C . LYS A 1 412 ? 20.103 -7.911 -14.924 1.00 94.75 412 LYS A C 1
ATOM 3235 O O . LYS A 1 412 ? 19.204 -7.397 -14.253 1.00 94.75 412 LYS A O 1
ATOM 3240 N N . PRO A 1 413 ? 19.870 -8.842 -15.864 1.00 96.12 413 PRO A N 1
ATOM 3241 C CA . PRO A 1 413 ? 18.524 -9.255 -16.227 1.00 96.12 413 PRO A CA 1
ATOM 3242 C C . PRO A 1 413 ? 17.899 -10.216 -15.215 1.00 96.12 413 PRO A C 1
ATOM 3244 O O . PRO A 1 413 ? 16.713 -10.459 -15.338 1.00 96.12 413 PRO A O 1
ATOM 3247 N N . ASP A 1 414 ? 18.636 -10.748 -14.233 1.00 96.00 414 ASP A N 1
ATOM 3248 C CA . ASP A 1 414 ? 18.228 -11.834 -13.324 1.00 96.00 414 ASP A CA 1
ATOM 3249 C C . ASP A 1 414 ? 16.779 -11.659 -12.818 1.00 96.00 414 ASP A C 1
ATOM 3251 O O . ASP A 1 414 ? 15.934 -12.534 -13.004 1.00 96.00 414 ASP A O 1
ATOM 3255 N N . ASN A 1 415 ? 16.464 -10.468 -12.300 1.00 96.25 415 ASN A N 1
ATOM 3256 C CA . ASN A 1 415 ? 15.162 -10.133 -11.712 1.00 96.25 415 ASN A CA 1
ATOM 3257 C C . ASN A 1 415 ? 14.040 -9.881 -12.741 1.00 96.25 415 ASN A C 1
ATOM 3259 O O . ASN A 1 415 ? 12.879 -9.740 -12.356 1.00 96.25 415 ASN A O 1
ATOM 3263 N N . LEU A 1 416 ? 14.357 -9.809 -14.037 1.00 97.81 416 LEU A N 1
ATOM 3264 C CA . LEU A 1 416 ? 13.391 -9.609 -15.123 1.00 97.81 416 LEU A CA 1
ATOM 3265 C C . LEU A 1 416 ? 12.623 -10.883 -15.480 1.00 97.81 416 LEU A C 1
ATOM 3267 O O . LEU A 1 416 ? 11.711 -10.818 -16.296 1.00 97.81 416 LEU A O 1
ATOM 3271 N N . ARG A 1 417 ? 12.940 -12.033 -14.868 1.00 98.38 417 ARG A N 1
ATOM 3272 C CA . ARG A 1 417 ? 12.310 -13.323 -15.188 1.00 98.38 417 ARG A CA 1
ATOM 3273 C C . ARG A 1 417 ? 10.782 -13.235 -15.316 1.00 98.38 417 ARG A C 1
ATOM 3275 O O . ARG A 1 417 ? 10.221 -13.751 -16.271 1.00 98.38 417 ARG A O 1
ATOM 3282 N N . ASN A 1 418 ? 10.116 -12.575 -14.369 1.00 98.44 418 ASN A N 1
ATOM 3283 C CA . ASN A 1 418 ? 8.650 -12.474 -14.320 1.00 98.44 418 ASN A CA 1
ATOM 3284 C C . ASN A 1 418 ? 8.102 -11.143 -14.862 1.00 98.44 418 ASN A C 1
ATOM 3286 O O . ASN A 1 418 ? 6.913 -10.868 -14.711 1.00 98.44 418 ASN A O 1
ATOM 3290 N N . LEU A 1 419 ? 8.960 -10.302 -15.443 1.00 98.62 419 LEU A N 1
ATOM 3291 C CA . LEU A 1 419 ? 8.611 -8.973 -15.924 1.00 98.62 419 LEU A CA 1
ATOM 3292 C C . LEU A 1 419 ? 8.800 -8.895 -17.443 1.00 98.62 419 LEU A C 1
ATOM 3294 O O . LEU A 1 419 ? 9.943 -8.872 -17.900 1.00 98.62 419 LEU A O 1
ATOM 3298 N N . PRO A 1 420 ? 7.712 -8.769 -18.222 1.00 98.81 420 PRO A N 1
ATOM 3299 C CA . PRO A 1 420 ? 7.804 -8.443 -19.637 1.00 98.81 420 PRO A CA 1
ATOM 3300 C C . PRO A 1 420 ? 8.645 -7.178 -19.867 1.00 98.81 420 PRO A C 1
ATOM 3302 O O . PRO A 1 420 ? 8.323 -6.109 -19.335 1.00 98.81 420 PRO A O 1
ATOM 3305 N N . PHE A 1 421 ? 9.724 -7.300 -20.648 1.00 98.88 421 PHE A N 1
ATOM 3306 C CA . PHE A 1 421 ? 10.705 -6.231 -20.862 1.00 98.88 421 PHE A CA 1
ATOM 3307 C C . PHE A 1 421 ? 10.876 -5.857 -22.346 1.00 98.88 421 PHE A C 1
ATOM 3309 O O . PHE A 1 421 ? 11.324 -6.652 -23.172 1.00 98.88 421 PHE A O 1
ATOM 3316 N N . GLY A 1 422 ? 10.527 -4.618 -22.688 1.00 98.75 422 GLY A N 1
ATOM 3317 C CA . GLY A 1 422 ? 10.713 -4.023 -24.009 1.00 98.75 422 GLY A CA 1
ATOM 3318 C C . GLY A 1 422 ? 12.056 -3.299 -24.133 1.00 98.75 422 GLY A C 1
ATOM 3319 O O . GLY A 1 422 ? 12.465 -2.582 -23.219 1.00 98.75 422 GLY A O 1
ATOM 3320 N N . LEU A 1 423 ? 12.726 -3.449 -25.275 1.00 98.75 423 LEU A N 1
ATOM 3321 C CA . LEU A 1 423 ? 14.011 -2.828 -25.596 1.00 98.75 423 LEU A CA 1
ATOM 3322 C C . LEU A 1 423 ? 13.941 -2.207 -26.994 1.00 98.75 423 LEU A C 1
ATOM 3324 O O . LEU A 1 423 ? 13.915 -2.916 -28.000 1.00 98.75 423 LEU A O 1
ATOM 3328 N N . PHE A 1 424 ? 13.960 -0.878 -27.058 1.00 98.75 424 PHE A N 1
ATOM 3329 C CA . PHE A 1 424 ? 13.856 -0.118 -28.302 1.00 98.75 424 PHE A CA 1
ATOM 3330 C C . PHE A 1 424 ? 15.082 0.776 -28.481 1.00 98.75 424 PHE A C 1
ATOM 3332 O O . PHE A 1 424 ? 15.422 1.568 -27.597 1.00 98.75 424 PHE A O 1
ATOM 3339 N N . MET A 1 425 ? 15.766 0.639 -29.617 1.00 98.62 425 MET A N 1
ATOM 3340 C CA . MET A 1 425 ? 17.031 1.324 -29.886 1.00 98.62 425 MET A CA 1
ATOM 3341 C C . MET A 1 425 ? 17.143 1.787 -31.344 1.00 98.62 425 MET A C 1
ATOM 3343 O O . MET A 1 425 ? 16.681 1.114 -32.265 1.00 98.62 425 MET A O 1
ATOM 3347 N N . GLY A 1 426 ? 17.798 2.924 -31.577 1.00 98.62 426 GLY A N 1
ATOM 3348 C CA . GLY A 1 426 ? 18.209 3.333 -32.919 1.00 98.62 426 GLY A CA 1
ATOM 3349 C C . GLY A 1 426 ? 19.481 2.604 -33.353 1.00 98.62 426 GLY A C 1
ATOM 3350 O O . GLY A 1 426 ? 20.464 2.573 -32.615 1.00 98.62 426 GLY A O 1
ATOM 3351 N N . GLY A 1 427 ? 19.506 2.042 -34.561 1.00 98.25 427 GLY A N 1
ATOM 3352 C CA . GLY A 1 427 ? 20.679 1.355 -35.115 1.00 98.25 427 GLY A CA 1
ATOM 3353 C C . GLY A 1 427 ? 21.903 2.266 -35.258 1.00 98.25 427 GLY A C 1
ATOM 3354 O O . GLY A 1 427 ? 23.036 1.802 -35.119 1.00 98.25 427 GLY A O 1
ATOM 3355 N N . LYS A 1 428 ? 21.680 3.576 -35.436 1.00 98.19 428 LYS A N 1
ATOM 3356 C CA . LYS A 1 428 ? 22.710 4.625 -35.503 1.00 98.19 428 LYS A CA 1
ATOM 3357 C C . LYS A 1 428 ? 22.947 5.341 -34.162 1.00 98.19 428 LYS A C 1
ATOM 3359 O O . LYS A 1 428 ? 23.732 6.285 -34.122 1.00 98.19 428 LYS A O 1
ATOM 3364 N N . ASP A 1 429 ? 22.312 4.927 -33.058 1.00 97.94 429 ASP A N 1
ATOM 3365 C CA . ASP A 1 429 ? 22.594 5.468 -31.715 1.00 97.94 429 ASP A CA 1
ATOM 3366 C C . ASP A 1 429 ? 23.894 4.870 -31.142 1.00 97.94 429 ASP A C 1
ATOM 3368 O O . ASP A 1 429 ? 23.898 3.952 -30.318 1.00 97.94 429 ASP A O 1
ATOM 3372 N N . GLY A 1 430 ? 25.027 5.355 -31.655 1.00 95.44 430 GLY A N 1
ATOM 3373 C CA . GLY A 1 430 ? 26.364 4.867 -31.302 1.00 95.44 430 GLY A CA 1
ATOM 3374 C C . GLY A 1 430 ? 26.937 5.438 -30.003 1.00 95.44 430 GLY A C 1
ATOM 3375 O O . GLY A 1 430 ? 27.978 4.966 -29.542 1.00 95.44 430 GLY A O 1
ATOM 3376 N N . ALA A 1 431 ? 26.291 6.439 -29.396 1.00 93.75 431 ALA A N 1
ATOM 3377 C CA . ALA A 1 431 ? 26.785 7.056 -28.169 1.00 93.75 431 ALA A CA 1
ATOM 3378 C C . ALA A 1 431 ? 26.866 6.011 -27.045 1.00 93.75 431 ALA A C 1
ATOM 3380 O O . ALA A 1 431 ? 25.931 5.239 -26.839 1.00 93.75 431 ALA A O 1
ATOM 3381 N N . TYR A 1 432 ? 28.003 5.957 -26.342 1.00 93.12 432 TYR A N 1
ATOM 3382 C CA . TYR A 1 432 ? 28.295 4.946 -25.311 1.00 93.12 432 TYR A CA 1
ATOM 3383 C C . TYR A 1 432 ? 28.126 3.491 -25.787 1.00 93.12 432 TYR A C 1
ATOM 3385 O O . TYR A 1 432 ? 27.904 2.595 -24.979 1.00 93.12 432 TYR A O 1
ATOM 3393 N N . ASN A 1 433 ? 28.220 3.240 -27.099 1.00 96.38 433 ASN A N 1
ATOM 3394 C CA . ASN A 1 433 ? 27.927 1.947 -27.721 1.00 96.38 433 ASN A CA 1
ATOM 3395 C C . ASN A 1 433 ? 26.500 1.424 -27.450 1.00 96.38 433 ASN A C 1
ATOM 3397 O O . ASN A 1 433 ? 26.293 0.209 -27.455 1.00 96.38 433 ASN A O 1
ATOM 3401 N N . ARG A 1 434 ? 25.511 2.304 -27.227 1.00 96.06 434 ARG A N 1
ATOM 3402 C CA . ARG A 1 434 ? 24.117 1.921 -26.931 1.00 96.06 434 ARG A CA 1
ATOM 3403 C C . ARG A 1 434 ? 23.545 0.918 -27.927 1.00 96.06 434 ARG A C 1
ATOM 3405 O O . ARG A 1 434 ? 23.035 -0.115 -27.505 1.00 96.06 434 ARG A O 1
ATOM 3412 N N . ASN A 1 435 ? 23.686 1.166 -29.227 1.00 97.31 435 ASN A N 1
ATOM 3413 C CA . ASN A 1 435 ? 23.251 0.243 -30.278 1.00 97.31 435 ASN A CA 1
ATOM 3414 C C . ASN A 1 435 ? 23.892 -1.157 -30.172 1.00 97.31 435 ASN A C 1
ATOM 3416 O O . ASN A 1 435 ? 23.190 -2.166 -30.220 1.00 97.31 435 ASN A O 1
ATOM 3420 N N . LYS A 1 436 ? 25.209 -1.240 -29.958 1.00 98.06 436 LYS A N 1
ATOM 3421 C CA . LYS A 1 436 ? 25.929 -2.516 -29.799 1.00 98.06 436 LYS A CA 1
ATOM 3422 C C . LYS A 1 436 ? 25.536 -3.230 -28.506 1.00 98.06 436 LYS A C 1
ATOM 3424 O O . LYS A 1 436 ? 25.462 -4.454 -28.473 1.00 98.06 436 LYS A O 1
ATOM 3429 N N . VAL A 1 437 ? 25.300 -2.486 -27.428 1.00 97.94 437 VAL A N 1
ATOM 3430 C CA . VAL A 1 437 ? 24.871 -3.049 -26.141 1.00 97.94 437 VAL A CA 1
ATOM 3431 C C . VAL A 1 437 ? 23.425 -3.540 -26.210 1.00 97.94 437 VAL A C 1
ATOM 3433 O O . VAL A 1 437 ? 23.139 -4.611 -25.682 1.00 97.94 437 VAL A O 1
ATOM 3436 N N . ALA A 1 438 ? 22.542 -2.829 -26.913 1.00 98.25 438 ALA A N 1
ATOM 3437 C CA . ALA A 1 438 ? 21.185 -3.284 -27.204 1.00 98.25 438 ALA A CA 1
ATOM 3438 C C . ALA A 1 438 ? 21.186 -4.620 -27.958 1.00 98.25 438 ALA A C 1
ATOM 3440 O O . ALA A 1 438 ? 20.432 -5.519 -27.603 1.00 98.25 438 ALA A O 1
ATOM 3441 N N . GLU A 1 439 ? 22.081 -4.783 -28.935 1.00 98.31 439 GLU A N 1
ATOM 3442 C CA . GLU A 1 439 ? 22.237 -6.042 -29.667 1.00 98.31 439 GLU A CA 1
ATOM 3443 C C . GLU A 1 439 ? 22.722 -7.186 -28.762 1.00 98.31 439 GLU A C 1
ATOM 3445 O O . GLU A 1 439 ? 22.176 -8.287 -28.799 1.00 98.31 439 GLU A O 1
ATOM 3450 N N . LYS A 1 440 ? 23.675 -6.921 -27.858 1.00 98.31 440 LYS A N 1
ATOM 3451 C CA . LYS A 1 440 ? 24.086 -7.908 -26.842 1.00 98.31 440 LYS A CA 1
ATOM 3452 C C . LYS A 1 440 ? 22.929 -8.303 -25.923 1.00 98.31 440 LYS A C 1
ATOM 3454 O O . LYS A 1 440 ? 22.771 -9.479 -25.614 1.00 98.31 440 LYS A O 1
ATOM 3459 N N . TRP A 1 441 ? 22.114 -7.338 -25.498 1.00 98.38 441 TRP A N 1
ATOM 3460 C CA . TRP A 1 441 ? 20.930 -7.604 -24.679 1.00 98.38 441 TRP A CA 1
ATOM 3461 C C . TRP A 1 441 ? 19.839 -8.358 -25.442 1.00 98.38 441 TRP A C 1
ATOM 3463 O O . TRP A 1 441 ? 19.161 -9.186 -24.842 1.00 98.38 441 TRP A O 1
ATOM 3473 N N . ARG A 1 442 ? 19.699 -8.131 -26.755 1.00 98.50 442 ARG A N 1
ATOM 3474 C CA . ARG A 1 442 ? 18.802 -8.901 -27.628 1.00 98.50 442 ARG A CA 1
ATOM 3475 C C . ARG A 1 442 ? 19.125 -10.388 -27.569 1.00 98.50 442 ARG A C 1
ATOM 3477 O O . ARG A 1 442 ? 18.228 -11.190 -27.337 1.00 98.50 442 ARG A O 1
ATOM 3484 N N . VAL A 1 443 ? 20.400 -10.731 -27.747 1.00 98.62 443 VAL A N 1
ATOM 3485 C CA . VAL A 1 443 ? 20.880 -12.119 -27.675 1.00 98.62 443 VAL A CA 1
ATOM 3486 C C . VAL A 1 443 ? 20.721 -12.668 -26.257 1.00 98.62 443 VAL A C 1
ATOM 3488 O O . VAL A 1 443 ? 20.120 -13.719 -26.080 1.00 98.62 443 VAL A O 1
ATOM 3491 N N . LEU A 1 444 ? 21.148 -11.913 -25.240 1.00 98.50 444 LEU A N 1
ATOM 3492 C CA . LEU A 1 444 ? 21.045 -12.317 -23.834 1.00 98.50 444 LEU A CA 1
ATOM 3493 C C . LEU A 1 444 ? 19.607 -12.654 -23.412 1.00 98.50 444 LEU A C 1
ATOM 3495 O O . LEU A 1 444 ? 19.377 -13.687 -22.792 1.00 98.50 444 LEU A O 1
ATOM 3499 N N . LEU A 1 445 ? 18.634 -11.796 -23.731 1.00 98.62 445 LEU A N 1
ATOM 3500 C CA . LEU A 1 445 ? 17.229 -12.034 -23.390 1.00 98.62 445 LEU A CA 1
ATOM 3501 C C . LEU A 1 445 ? 16.647 -13.218 -24.173 1.00 98.62 445 LEU A C 1
ATOM 3503 O O . LEU A 1 445 ? 15.875 -13.992 -23.608 1.00 98.62 445 LEU A O 1
ATOM 3507 N N . ALA A 1 446 ? 17.040 -13.391 -25.440 1.00 98.62 446 ALA A N 1
ATOM 3508 C CA . ALA A 1 446 ? 16.642 -14.543 -26.246 1.00 98.62 446 ALA A CA 1
ATOM 3509 C C . ALA A 1 446 ? 17.176 -15.861 -25.662 1.00 98.62 446 ALA A C 1
ATOM 3511 O O . ALA A 1 446 ? 16.414 -16.818 -25.528 1.00 98.62 446 ALA A O 1
ATOM 3512 N N . ASP A 1 447 ? 18.443 -15.896 -25.248 1.00 98.62 447 ASP A N 1
ATOM 3513 C CA . ASP A 1 447 ? 19.063 -17.072 -24.633 1.00 98.62 447 ASP A CA 1
ATOM 3514 C C . ASP A 1 447 ? 18.445 -17.390 -23.264 1.00 98.62 447 ASP A C 1
ATOM 3516 O O . ASP A 1 447 ? 18.133 -18.547 -22.979 1.00 98.62 447 ASP A O 1
ATOM 3520 N N . LEU A 1 448 ? 18.185 -16.366 -22.442 1.00 98.44 448 LEU A N 1
ATOM 3521 C CA . LEU A 1 448 ? 17.488 -16.526 -21.162 1.00 98.44 448 LEU A CA 1
ATOM 3522 C C . LEU A 1 448 ? 16.071 -17.079 -21.351 1.00 98.44 448 LEU A C 1
ATOM 3524 O O . LEU A 1 448 ? 15.686 -18.016 -20.655 1.00 98.44 448 LEU A O 1
ATOM 3528 N N . ARG A 1 449 ? 15.308 -16.558 -22.322 1.00 98.38 449 ARG A N 1
ATOM 3529 C CA . ARG A 1 449 ? 13.980 -17.088 -22.675 1.00 98.38 449 ARG A CA 1
ATOM 3530 C C . ARG A 1 449 ? 14.059 -18.517 -23.208 1.00 98.38 449 ARG A C 1
ATOM 3532 O O . ARG A 1 449 ? 13.184 -19.321 -22.922 1.00 98.38 449 ARG A O 1
ATOM 3539 N N . LYS A 1 450 ? 15.091 -18.851 -23.985 1.00 98.25 450 LYS A N 1
ATOM 3540 C CA . LYS A 1 450 ? 15.302 -20.214 -24.489 1.00 98.25 450 LYS A CA 1
ATOM 3541 C C . LYS A 1 450 ? 15.582 -21.198 -23.346 1.00 98.25 450 LYS A C 1
ATOM 3543 O O . LYS A 1 450 ? 15.093 -22.322 -23.396 1.00 98.25 450 LYS A O 1
ATOM 3548 N N . GLY A 1 451 ? 16.343 -20.776 -22.333 1.00 97.75 451 GLY A N 1
ATOM 3549 C CA . GLY A 1 451 ? 16.626 -21.568 -21.130 1.00 97.75 451 GLY A CA 1
ATOM 3550 C C . GLY A 1 451 ? 15.465 -21.635 -20.129 1.00 97.75 451 GLY A C 1
ATOM 3551 O O . GLY A 1 451 ? 15.357 -22.605 -19.386 1.00 97.75 451 GLY A O 1
ATOM 3552 N N . ASP A 1 452 ? 14.580 -20.637 -20.127 1.00 97.44 452 ASP A N 1
ATOM 3553 C CA . ASP A 1 452 ? 13.361 -20.586 -19.314 1.00 97.44 452 ASP A CA 1
ATOM 3554 C C . ASP A 1 452 ? 12.173 -20.113 -20.175 1.00 97.44 452 ASP A C 1
ATOM 3556 O O . ASP A 1 452 ? 11.855 -18.919 -20.182 1.00 97.44 452 ASP A O 1
ATOM 3560 N N . PRO A 1 453 ? 11.493 -21.027 -20.902 1.00 96.25 453 PRO A N 1
ATOM 3561 C CA . PRO A 1 453 ? 10.424 -20.680 -21.846 1.00 96.25 453 PRO A CA 1
ATOM 3562 C C . PRO A 1 453 ? 9.229 -19.938 -21.240 1.00 96.25 453 PRO A C 1
ATOM 3564 O O . PRO A 1 453 ? 8.441 -19.360 -21.983 1.00 96.25 453 PRO A O 1
ATOM 3567 N N . ASN A 1 454 ? 9.086 -19.943 -19.912 1.00 95.69 454 ASN A N 1
ATOM 3568 C CA . ASN A 1 454 ? 8.034 -19.229 -19.188 1.00 95.69 454 ASN A CA 1
ATOM 3569 C C . ASN A 1 454 ? 8.528 -17.918 -18.545 1.00 95.69 454 ASN A C 1
ATOM 3571 O O . ASN A 1 454 ? 7.720 -17.166 -18.001 1.00 95.69 454 ASN A O 1
ATOM 3575 N N . GLY A 1 455 ? 9.833 -17.637 -18.577 1.00 97.56 455 GLY A N 1
ATOM 3576 C CA . GLY A 1 455 ? 10.457 -16.432 -18.029 1.00 97.56 455 GLY A CA 1
ATOM 3577 C C . GLY A 1 455 ? 10.982 -15.497 -19.117 1.00 97.56 455 GLY A C 1
ATOM 3578 O O . GLY A 1 455 ? 11.015 -15.861 -20.282 1.00 97.56 455 GLY A O 1
ATOM 3579 N N . TYR A 1 456 ? 11.390 -14.281 -18.760 1.00 98.38 456 TYR A N 1
ATOM 3580 C CA . TYR A 1 456 ? 12.065 -13.328 -19.655 1.00 98.38 456 TYR A CA 1
ATOM 3581 C C . TYR A 1 456 ? 11.291 -13.000 -20.940 1.00 98.38 456 TYR A C 1
ATOM 3583 O O . TYR A 1 456 ? 11.882 -12.887 -22.012 1.00 98.38 456 TYR A O 1
ATOM 3591 N N . GLU A 1 457 ? 9.968 -12.852 -20.854 1.00 98.56 457 GLU A N 1
ATOM 3592 C CA . GLU A 1 457 ? 9.166 -12.338 -21.969 1.00 98.56 457 GLU A CA 1
ATOM 3593 C C . GLU A 1 457 ? 9.720 -10.976 -22.418 1.00 98.56 457 GLU A C 1
ATOM 3595 O O . GLU A 1 457 ? 9.915 -10.076 -21.597 1.00 98.56 457 GLU A O 1
ATOM 3600 N N . HIS A 1 458 ? 10.008 -10.812 -23.709 1.00 98.75 458 HIS A N 1
ATOM 3601 C CA . HIS A 1 458 ? 10.673 -9.607 -24.193 1.00 98.75 458 HIS A CA 1
ATOM 3602 C C . HIS A 1 458 ? 10.284 -9.229 -25.618 1.00 98.75 458 HIS A C 1
ATOM 3604 O O . HIS A 1 458 ? 9.931 -10.065 -26.446 1.00 98.75 458 HIS A O 1
ATOM 3610 N N . MET A 1 459 ? 10.422 -7.939 -25.919 1.00 98.62 459 MET A N 1
ATOM 3611 C CA . MET A 1 459 ? 10.306 -7.397 -27.269 1.00 98.62 459 MET A CA 1
ATOM 3612 C C . MET A 1 459 ? 11.511 -6.510 -27.542 1.00 98.62 459 MET A C 1
ATOM 3614 O O . MET A 1 459 ? 11.674 -5.478 -26.898 1.00 98.62 459 MET A O 1
ATOM 3618 N N . VAL A 1 460 ? 12.346 -6.900 -28.507 1.00 98.62 460 VAL A N 1
ATOM 3619 C CA . VAL A 1 460 ? 13.526 -6.118 -28.889 1.00 98.62 460 VAL A CA 1
ATOM 3620 C C . VAL A 1 460 ? 13.400 -5.600 -30.314 1.00 98.62 460 VAL A C 1
ATOM 3622 O O . VAL A 1 460 ? 13.051 -6.340 -31.242 1.00 98.62 460 VAL A O 1
ATOM 3625 N N . ARG A 1 461 ? 13.675 -4.306 -30.479 1.00 98.50 461 ARG A N 1
ATOM 3626 C CA . ARG A 1 461 ? 13.585 -3.577 -31.743 1.00 98.50 461 ARG A CA 1
ATOM 3627 C C . ARG A 1 461 ? 14.764 -2.630 -31.876 1.00 98.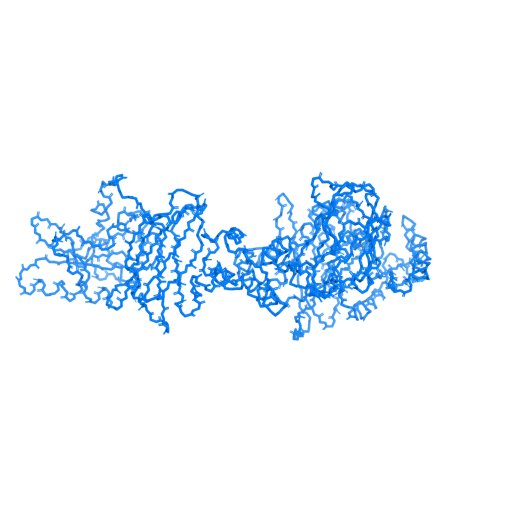50 461 ARG A C 1
ATOM 3629 O O . ARG A 1 461 ? 14.920 -1.697 -31.092 1.00 98.50 461 ARG A O 1
ATOM 3636 N N . ILE A 1 462 ? 15.584 -2.878 -32.890 1.00 98.50 462 ILE A N 1
ATOM 3637 C CA . ILE A 1 462 ? 16.693 -2.007 -33.271 1.00 98.50 462 ILE A CA 1
ATOM 3638 C C . ILE A 1 462 ? 16.374 -1.469 -34.660 1.00 98.50 462 ILE A C 1
ATOM 3640 O O . ILE A 1 462 ? 16.327 -2.234 -35.619 1.00 98.50 462 ILE A O 1
ATOM 3644 N N . TYR A 1 463 ? 16.101 -0.171 -34.769 1.00 98.31 463 TYR A N 1
ATOM 3645 C CA . TYR A 1 463 ? 15.675 0.458 -36.019 1.00 98.31 463 TYR A CA 1
ATOM 3646 C C . TYR A 1 463 ? 16.899 0.913 -36.827 1.00 98.31 463 TYR A C 1
ATOM 3648 O O . TYR A 1 463 ? 17.478 1.937 -36.457 1.00 98.31 463 TYR A O 1
ATOM 3656 N N . PRO A 1 464 ? 17.293 0.231 -37.924 1.00 97.88 464 PRO A N 1
ATOM 3657 C CA . PRO A 1 464 ? 18.616 0.408 -38.542 1.00 97.88 464 PRO A CA 1
ATOM 3658 C C . PRO A 1 464 ? 18.944 1.858 -38.913 1.00 97.88 464 PRO A C 1
ATOM 3660 O O . PRO A 1 464 ? 20.032 2.349 -38.629 1.00 97.88 464 PRO A O 1
ATOM 3663 N N . GLU A 1 465 ? 17.958 2.576 -39.453 1.00 97.44 465 GLU A N 1
ATOM 3664 C CA . GLU A 1 465 ? 18.139 3.942 -39.950 1.00 97.44 465 GLU A CA 1
ATOM 3665 C C . GLU A 1 465 ? 17.973 5.042 -38.895 1.00 97.44 465 GLU A C 1
ATOM 3667 O O . GLU A 1 465 ? 18.207 6.214 -39.193 1.00 97.44 465 GLU A O 1
ATOM 3672 N N . MET A 1 466 ? 17.544 4.704 -37.676 1.00 98.25 466 MET A N 1
ATOM 3673 C CA . MET A 1 466 ? 17.264 5.696 -36.634 1.00 98.25 466 MET A CA 1
ATOM 3674 C C . MET A 1 466 ? 18.494 5.957 -35.761 1.00 98.25 466 MET A C 1
ATOM 3676 O O . MET A 1 466 ? 19.224 5.031 -35.410 1.00 98.25 466 MET A O 1
ATOM 3680 N N . GLY A 1 467 ? 18.699 7.221 -35.386 1.00 97.88 467 GLY A N 1
ATOM 3681 C CA . GLY A 1 467 ? 19.669 7.628 -34.365 1.00 97.88 467 GLY A CA 1
ATOM 3682 C C . GLY A 1 467 ? 19.064 7.597 -32.959 1.00 97.88 467 GLY A C 1
ATOM 3683 O O . GLY A 1 467 ? 18.127 6.847 -32.700 1.00 97.88 467 GLY A O 1
ATOM 3684 N N . HIS A 1 468 ? 19.557 8.457 -32.063 1.00 97.38 468 HIS A N 1
ATOM 3685 C CA . HIS A 1 468 ? 19.059 8.537 -30.682 1.00 97.38 468 HIS A CA 1
ATOM 3686 C C . HIS A 1 468 ? 17.550 8.822 -30.595 1.00 97.38 468 HIS A C 1
ATOM 3688 O O . HIS A 1 468 ? 16.853 8.290 -29.734 1.00 97.38 468 HIS A O 1
ATOM 3694 N N . TRP A 1 469 ? 17.020 9.634 -31.515 1.00 97.31 469 TRP A N 1
ATOM 3695 C CA . TRP A 1 469 ? 15.583 9.825 -31.686 1.00 97.31 469 TRP A CA 1
ATOM 3696 C C . TRP A 1 469 ? 15.012 8.825 -32.699 1.00 97.31 469 TRP A C 1
ATOM 3698 O O . TRP A 1 469 ? 15.356 8.866 -33.882 1.00 97.31 469 TRP A O 1
ATOM 3708 N N . MET A 1 470 ? 14.101 7.959 -32.249 1.00 97.81 470 MET A N 1
ATOM 3709 C CA . MET A 1 470 ? 13.502 6.878 -33.046 1.00 97.81 470 MET A CA 1
ATOM 3710 C C . MET A 1 470 ? 12.220 7.290 -33.785 1.00 97.81 470 MET A C 1
ATOM 3712 O O . MET A 1 470 ? 11.532 6.439 -34.349 1.00 97.81 470 MET A O 1
ATOM 3716 N N . LYS A 1 471 ? 11.903 8.593 -33.822 1.00 96.75 471 LYS A N 1
ATOM 3717 C CA . LYS A 1 471 ? 10.730 9.157 -34.516 1.00 96.75 471 LYS A CA 1
ATOM 3718 C C . LYS A 1 471 ? 9.408 8.500 -34.095 1.00 96.75 471 LYS A C 1
ATOM 3720 O O . LYS A 1 471 ? 8.581 8.198 -34.949 1.00 96.75 471 LYS A O 1
ATOM 3725 N N . LEU A 1 472 ? 9.231 8.269 -32.789 1.00 96.94 472 LEU A N 1
ATOM 3726 C CA . LEU A 1 472 ? 8.063 7.608 -32.183 1.00 96.94 472 LEU A CA 1
ATOM 3727 C C . LEU A 1 472 ? 7.790 6.168 -32.646 1.00 96.94 472 LEU A C 1
ATOM 3729 O O . LEU A 1 472 ? 6.759 5.607 -32.280 1.00 96.94 472 LEU A O 1
ATOM 3733 N N . LYS A 1 473 ? 8.681 5.522 -33.412 1.00 98.12 473 LYS A N 1
ATOM 3734 C CA . LYS A 1 473 ? 8.475 4.119 -33.817 1.00 98.12 473 LYS A CA 1
ATOM 3735 C C . LYS A 1 473 ? 8.361 3.180 -32.613 1.00 98.12 473 LYS A C 1
ATOM 3737 O O . LYS A 1 473 ? 7.582 2.238 -32.619 1.00 98.12 473 LYS A O 1
ATOM 3742 N N . ASP A 1 474 ? 9.084 3.491 -31.547 1.00 98.00 474 ASP A N 1
ATOM 3743 C CA . ASP A 1 474 ? 9.065 2.834 -30.242 1.00 98.00 474 ASP A CA 1
ATOM 3744 C C . ASP A 1 474 ? 7.717 2.914 -29.496 1.00 98.00 474 ASP A C 1
ATOM 3746 O O . ASP A 1 474 ? 7.503 2.161 -28.542 1.00 98.00 474 ASP A O 1
ATOM 3750 N N . ALA A 1 475 ? 6.758 3.726 -29.956 1.00 97.94 475 ALA A N 1
ATOM 3751 C CA . ALA A 1 475 ? 5.395 3.730 -29.422 1.00 97.94 475 ALA A CA 1
ATOM 3752 C C . ALA A 1 475 ? 4.641 2.409 -29.672 1.00 97.94 475 ALA A C 1
ATOM 3754 O O . ALA A 1 475 ? 3.639 2.144 -29.006 1.00 97.94 475 ALA A O 1
ATOM 3755 N N . GLU A 1 476 ? 5.140 1.532 -30.555 1.00 97.75 476 GLU A N 1
ATOM 3756 C CA . GLU A 1 476 ? 4.627 0.160 -30.676 1.00 97.75 476 GLU A CA 1
ATOM 3757 C C . GLU A 1 476 ? 4.764 -0.657 -29.375 1.00 97.75 476 GLU A C 1
ATOM 3759 O O . GLU A 1 476 ? 4.058 -1.650 -29.187 1.00 97.75 476 GLU A O 1
ATOM 3764 N N . SER A 1 477 ? 5.609 -0.206 -28.438 1.00 98.06 477 SER A N 1
ATOM 3765 C CA . SER A 1 477 ? 5.714 -0.789 -27.099 1.00 98.06 477 SER A CA 1
ATOM 3766 C C . SER A 1 477 ? 4.407 -0.710 -26.306 1.00 98.06 477 SER A C 1
ATOM 3768 O O . SER A 1 477 ? 4.082 -1.660 -25.601 1.00 98.06 477 SER A O 1
ATOM 3770 N N . LEU A 1 478 ? 3.614 0.361 -26.434 1.00 98.50 478 LEU A N 1
ATOM 3771 C CA . LEU A 1 478 ? 2.405 0.566 -25.627 1.00 98.50 478 LEU A CA 1
ATOM 3772 C C . LEU A 1 478 ? 1.352 -0.541 -25.811 1.00 98.50 478 LEU A C 1
ATOM 3774 O O . LEU A 1 478 ? 0.955 -1.148 -24.812 1.00 98.50 478 LEU A O 1
ATOM 3778 N N . PRO A 1 479 ? 0.881 -0.849 -27.039 1.00 98.25 479 PRO A N 1
ATOM 3779 C CA . PRO A 1 479 ? -0.078 -1.931 -27.237 1.00 98.25 479 PRO A CA 1
ATOM 3780 C C . PRO A 1 479 ? 0.503 -3.317 -26.928 1.00 98.25 479 PRO A C 1
ATOM 3782 O O . PRO A 1 479 ? -0.273 -4.234 -26.673 1.00 98.25 479 PRO A O 1
ATOM 3785 N N . TRP A 1 480 ? 1.828 -3.497 -26.943 1.00 98.69 480 TRP A N 1
ATOM 3786 C CA . TRP A 1 480 ? 2.462 -4.735 -26.481 1.00 98.69 480 TRP A CA 1
ATOM 3787 C C . TRP A 1 480 ? 2.438 -4.837 -24.950 1.00 98.69 480 TRP A C 1
ATOM 3789 O O . TRP A 1 480 ? 1.913 -5.814 -24.424 1.00 98.69 480 TRP A O 1
ATOM 3799 N N . MET A 1 481 ? 2.898 -3.802 -24.239 1.00 98.75 481 MET A N 1
ATOM 3800 C CA . MET A 1 481 ? 2.892 -3.731 -22.772 1.00 98.75 481 MET A CA 1
ATOM 3801 C C . MET A 1 481 ? 1.485 -3.920 -22.197 1.00 98.75 481 MET A C 1
ATOM 3803 O O . MET A 1 481 ? 1.308 -4.665 -21.239 1.00 98.75 481 MET A O 1
ATOM 3807 N N . ALA A 1 482 ? 0.473 -3.301 -22.814 1.00 97.94 482 ALA A N 1
ATOM 3808 C CA . ALA A 1 482 ? -0.914 -3.342 -22.351 1.00 97.94 482 ALA A CA 1
ATOM 3809 C C . ALA A 1 482 ? -1.554 -4.746 -22.358 1.00 97.94 482 ALA A C 1
ATOM 3811 O O . ALA A 1 482 ? -2.630 -4.919 -21.786 1.00 97.94 482 ALA A O 1
ATOM 3812 N N . LYS A 1 483 ? -0.920 -5.742 -22.998 1.00 97.81 483 LYS A N 1
ATOM 3813 C CA . LYS A 1 483 ? -1.364 -7.148 -22.978 1.00 97.81 483 LYS A CA 1
ATOM 3814 C C . LYS A 1 483 ? -1.062 -7.839 -21.651 1.00 97.81 483 LYS A C 1
ATOM 3816 O O . LYS A 1 483 ? -1.655 -8.873 -21.358 1.00 97.81 483 LYS A O 1
ATOM 3821 N N . PHE A 1 484 ? -0.135 -7.296 -20.867 1.00 98.44 484 PHE A N 1
ATOM 3822 C CA . PHE A 1 484 ? 0.360 -7.941 -19.662 1.00 98.44 484 PHE A CA 1
ATOM 3823 C C . PHE A 1 484 ? -0.317 -7.399 -18.409 1.00 98.44 484 PHE A C 1
ATOM 3825 O O . PHE A 1 484 ? -0.635 -6.221 -18.287 1.00 98.44 484 PHE A O 1
ATOM 3832 N N . SER A 1 485 ? -0.506 -8.286 -17.441 1.00 97.94 485 SER A N 1
ATOM 3833 C CA . SER A 1 485 ? -0.833 -7.936 -16.062 1.00 97.94 485 SER A CA 1
ATOM 3834 C C . SER A 1 485 ? 0.213 -8.567 -15.158 1.00 97.94 485 SER A C 1
ATOM 3836 O O . SER A 1 485 ? 0.634 -9.699 -15.395 1.00 97.94 485 SER A O 1
ATOM 3838 N N . ARG A 1 486 ? 0.635 -7.850 -14.115 1.00 98.38 486 ARG A N 1
ATOM 3839 C CA . ARG A 1 486 ? 1.609 -8.365 -13.149 1.00 98.38 486 ARG A CA 1
ATOM 3840 C C . ARG A 1 486 ? 1.071 -9.636 -12.496 1.00 98.38 486 ARG A C 1
ATOM 3842 O O . ARG A 1 486 ? -0.005 -9.614 -11.891 1.00 98.38 486 ARG A O 1
ATOM 3849 N N . ASN A 1 487 ? 1.867 -10.701 -12.511 1.00 97.88 487 ASN A N 1
ATOM 3850 C CA . ASN A 1 487 ? 1.655 -11.829 -11.617 1.00 97.88 487 ASN A CA 1
ATOM 3851 C C . ASN A 1 487 ? 2.298 -11.521 -10.255 1.00 97.88 487 ASN A C 1
ATOM 3853 O O . ASN A 1 487 ? 3.517 -11.549 -10.119 1.00 97.88 487 ASN A O 1
ATOM 3857 N N . ALA A 1 488 ? 1.487 -11.203 -9.244 1.00 97.69 488 ALA A N 1
ATOM 3858 C CA . ALA A 1 488 ? 1.985 -10.893 -7.900 1.00 97.69 488 ALA A CA 1
ATOM 3859 C C . ALA A 1 488 ? 2.489 -12.131 -7.124 1.00 97.69 488 ALA A C 1
ATOM 3861 O O . ALA A 1 488 ? 3.206 -11.972 -6.134 1.00 97.69 488 ALA A O 1
ATOM 3862 N N . TRP A 1 489 ? 2.124 -13.337 -7.571 1.00 98.31 489 TRP A N 1
ATOM 3863 C CA . TRP A 1 489 ? 2.445 -14.622 -6.942 1.00 98.31 489 TRP A CA 1
ATOM 3864 C C . TRP A 1 489 ? 2.981 -15.613 -7.992 1.00 98.31 489 TRP A C 1
ATOM 3866 O O . TRP A 1 489 ? 2.337 -16.623 -8.263 1.00 98.31 489 TRP A O 1
ATOM 3876 N N . PRO A 1 490 ? 4.123 -15.322 -8.646 1.00 98.31 490 PRO A N 1
ATOM 3877 C CA . PRO A 1 490 ? 4.668 -16.199 -9.678 1.00 98.31 490 PRO A CA 1
ATOM 3878 C C . PRO A 1 490 ? 5.228 -17.482 -9.068 1.00 98.31 490 PRO A C 1
ATOM 3880 O O . PRO A 1 490 ? 5.874 -17.424 -8.029 1.00 98.31 490 PRO A O 1
ATOM 3883 N N . ASN A 1 491 ? 5.072 -18.623 -9.737 1.00 97.75 491 ASN A N 1
ATOM 3884 C CA . ASN A 1 491 ? 5.560 -19.898 -9.197 1.00 97.75 491 ASN A CA 1
ATOM 3885 C C . ASN A 1 491 ? 7.087 -19.964 -9.103 1.00 97.75 491 ASN A C 1
ATOM 3887 O O . ASN A 1 491 ? 7.599 -20.704 -8.279 1.00 97.75 491 ASN A O 1
ATOM 3891 N N . LYS A 1 492 ? 7.823 -19.187 -9.906 1.00 98.38 492 LYS A N 1
ATOM 3892 C CA . LYS A 1 492 ? 9.287 -19.160 -9.873 1.00 98.38 492 LYS A CA 1
ATOM 3893 C C . LYS A 1 492 ? 9.827 -17.741 -9.829 1.00 98.38 492 LYS A C 1
ATOM 3895 O O . LYS A 1 492 ? 9.369 -16.867 -10.565 1.00 98.38 492 LYS A O 1
ATOM 3900 N N . ILE A 1 493 ? 10.806 -17.506 -8.966 1.00 97.19 493 ILE A N 1
ATOM 3901 C CA . ILE A 1 493 ? 11.469 -16.222 -8.745 1.00 97.19 493 ILE A CA 1
ATOM 3902 C C . ILE A 1 493 ? 12.971 -16.416 -8.892 1.00 97.19 493 ILE A C 1
ATOM 3904 O O . ILE A 1 493 ? 13.529 -17.374 -8.366 1.00 97.19 493 ILE A O 1
ATOM 3908 N N . ILE A 1 494 ? 13.615 -15.450 -9.541 1.00 97.31 494 ILE A N 1
ATOM 3909 C CA . ILE A 1 494 ? 15.054 -15.224 -9.439 1.00 97.31 494 ILE A CA 1
ATOM 3910 C C . ILE A 1 494 ? 15.226 -13.833 -8.835 1.00 97.31 494 ILE A C 1
ATOM 3912 O O . ILE A 1 494 ? 14.682 -12.857 -9.355 1.00 97.31 494 ILE A O 1
ATOM 3916 N N . TRP A 1 495 ? 15.918 -13.761 -7.703 1.00 96.56 495 TRP A N 1
ATOM 3917 C CA . TRP A 1 495 ? 16.157 -12.536 -6.960 1.00 96.56 495 TRP A CA 1
ATOM 3918 C C . TRP A 1 495 ? 17.646 -12.349 -6.703 1.00 96.56 495 TRP A C 1
ATOM 3920 O O . TRP A 1 495 ? 18.240 -12.973 -5.828 1.00 96.56 495 TRP A O 1
ATOM 3930 N N . ARG A 1 496 ? 18.232 -11.419 -7.444 1.00 94.75 496 ARG A N 1
ATOM 3931 C CA . ARG A 1 496 ? 19.546 -10.847 -7.206 1.00 94.75 496 ARG A CA 1
ATOM 3932 C C . ARG A 1 496 ? 19.401 -9.535 -6.453 1.00 94.75 496 ARG A C 1
ATOM 3934 O O . ARG A 1 496 ? 18.785 -8.588 -6.949 1.00 94.75 496 ARG A O 1
ATOM 3941 N N . GLN A 1 497 ? 20.030 -9.452 -5.288 1.00 91.12 497 GLN A N 1
ATOM 3942 C CA . GLN A 1 497 ? 20.057 -8.247 -4.478 1.00 91.12 497 GLN A CA 1
ATOM 3943 C C . GLN A 1 497 ? 21.141 -7.277 -4.958 1.00 91.12 497 GLN A C 1
ATOM 3945 O O . GLN A 1 497 ? 22.335 -7.593 -4.974 1.00 91.12 497 GLN A O 1
ATOM 3950 N N . VAL A 1 498 ? 20.738 -6.051 -5.293 1.00 83.50 498 VAL A N 1
ATOM 3951 C CA . VAL A 1 498 ? 21.649 -4.940 -5.608 1.00 83.50 498 VAL A CA 1
ATOM 3952 C C . VAL A 1 498 ? 21.392 -3.747 -4.689 1.00 83.50 498 VAL A C 1
ATOM 3954 O O . VAL A 1 498 ? 20.428 -3.721 -3.924 1.00 83.50 498 VAL A O 1
ATOM 3957 N N . LYS A 1 499 ? 22.275 -2.744 -4.742 1.00 70.62 499 LYS A N 1
ATOM 3958 C CA . LYS A 1 499 ? 22.106 -1.503 -3.978 1.00 70.62 499 LYS A CA 1
ATOM 3959 C C . LYS A 1 499 ? 20.778 -0.845 -4.377 1.00 70.62 499 LYS A C 1
ATOM 3961 O O . LYS A 1 499 ? 20.550 -0.609 -5.556 1.00 70.62 499 LYS A O 1
ATOM 3966 N N . GLY A 1 500 ? 19.924 -0.555 -3.398 1.00 65.75 500 GLY A N 1
ATOM 3967 C CA . GLY A 1 500 ? 18.613 0.065 -3.618 1.00 65.75 500 GLY A CA 1
ATOM 3968 C C . GLY A 1 500 ? 17.429 -0.907 -3.663 1.00 65.75 500 GLY A C 1
ATOM 3969 O O . GLY A 1 500 ? 16.316 -0.455 -3.449 1.00 65.75 500 GLY A O 1
ATOM 3970 N N . ILE A 1 501 ? 17.631 -2.222 -3.838 1.00 69.94 501 ILE A N 1
ATOM 3971 C CA . ILE A 1 501 ? 16.504 -3.171 -3.801 1.00 69.94 501 ILE A CA 1
ATOM 3972 C C . ILE A 1 501 ? 15.949 -3.300 -2.381 1.00 69.94 501 ILE A C 1
ATOM 3974 O O . ILE A 1 501 ? 16.695 -3.481 -1.416 1.00 69.94 501 ILE A O 1
ATOM 3978 N N . ASN A 1 502 ? 14.623 -3.253 -2.280 1.00 80.19 502 ASN A N 1
ATOM 3979 C CA . ASN A 1 502 ? 13.874 -3.401 -1.041 1.00 80.19 502 ASN A CA 1
ATOM 3980 C C . ASN A 1 502 ? 14.070 -4.778 -0.383 1.00 80.19 502 ASN A C 1
ATOM 3982 O O . ASN A 1 502 ? 14.351 -5.779 -1.028 1.00 80.19 502 ASN A O 1
ATOM 3986 N N . SER A 1 503 ? 13.820 -4.855 0.927 1.00 90.38 503 SER A N 1
ATOM 3987 C CA . SER A 1 503 ? 13.882 -6.102 1.716 1.00 90.38 503 SER A CA 1
ATOM 3988 C C . SER A 1 503 ? 12.929 -7.216 1.254 1.00 90.38 503 SER A C 1
ATOM 3990 O O . SER A 1 503 ? 12.971 -8.319 1.789 1.00 90.38 503 SER A O 1
ATOM 3992 N N . ARG A 1 504 ? 12.051 -6.939 0.288 1.00 93.56 504 ARG A N 1
ATOM 3993 C CA . ARG A 1 504 ? 11.006 -7.828 -0.214 1.00 93.56 504 ARG A CA 1
ATOM 3994 C C . ARG A 1 504 ? 11.022 -7.829 -1.737 1.00 93.56 504 ARG A C 1
ATOM 3996 O O . ARG A 1 504 ? 11.009 -6.759 -2.341 1.00 93.56 504 ARG A O 1
ATOM 4003 N N . PHE A 1 505 ? 10.933 -9.024 -2.311 1.00 95.88 505 PHE A N 1
ATOM 4004 C CA . PHE A 1 505 ? 10.809 -9.249 -3.744 1.00 95.88 505 PHE A CA 1
ATOM 4005 C C . PHE A 1 505 ? 9.808 -10.386 -3.990 1.00 95.88 505 PHE A C 1
ATOM 4007 O O . PHE A 1 505 ? 10.039 -11.532 -3.601 1.00 95.88 505 PHE A O 1
ATO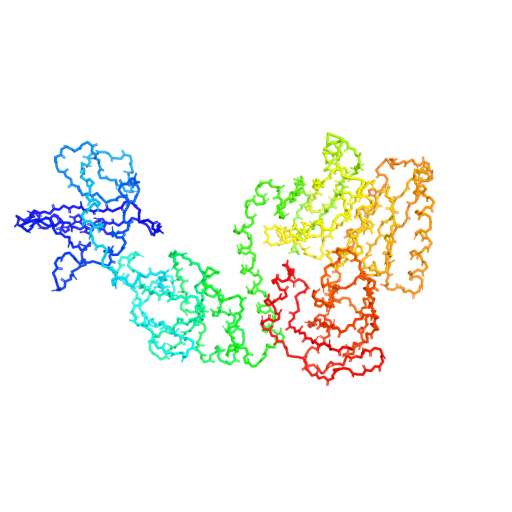M 4014 N N . TYR A 1 506 ? 8.650 -10.051 -4.571 1.00 97.44 506 TYR A N 1
ATOM 4015 C CA . TYR A 1 506 ? 7.489 -10.945 -4.694 1.00 97.44 506 TYR A CA 1
ATOM 4016 C C . TYR A 1 506 ? 7.094 -11.558 -3.331 1.00 97.44 506 TYR A C 1
ATOM 4018 O O . TYR A 1 506 ? 6.721 -10.832 -2.397 1.00 97.44 506 TYR A O 1
ATOM 4026 N N . TRP A 1 507 ? 7.153 -12.886 -3.208 1.00 97.94 507 TRP A N 1
ATOM 4027 C CA . TRP A 1 507 ? 6.813 -13.644 -2.005 1.00 97.94 507 TRP A CA 1
ATOM 4028 C C . TRP A 1 507 ? 8.029 -14.030 -1.150 1.00 97.94 507 TRP A C 1
ATOM 4030 O O . TRP A 1 507 ? 7.887 -14.752 -0.167 1.00 97.94 507 TRP A O 1
ATOM 4040 N N . LEU A 1 508 ? 9.205 -13.472 -1.439 1.00 97.75 508 LEU A N 1
ATOM 4041 C CA . LEU A 1 508 ? 10.395 -13.594 -0.602 1.00 97.75 508 LEU A CA 1
ATOM 4042 C C . LEU A 1 508 ? 10.704 -12.282 0.116 1.00 97.75 508 LEU A C 1
ATOM 4044 O O . LEU A 1 508 ? 10.448 -11.183 -0.385 1.00 97.75 508 LEU A O 1
ATOM 4048 N N . GLN A 1 509 ? 11.277 -12.398 1.309 1.00 96.50 509 GLN A N 1
ATOM 4049 C CA . GLN A 1 509 ? 11.766 -11.265 2.078 1.00 96.50 509 GLN A CA 1
ATOM 4050 C C . GLN A 1 509 ? 13.052 -11.633 2.821 1.00 96.50 509 GLN A C 1
ATOM 4052 O O . GLN A 1 509 ? 13.096 -12.607 3.564 1.00 96.50 509 GLN A O 1
ATOM 4057 N N . ILE A 1 510 ? 14.079 -10.801 2.684 1.00 95.38 510 ILE A N 1
ATOM 4058 C CA . ILE A 1 510 ? 15.283 -10.839 3.517 1.00 95.38 510 ILE A CA 1
ATOM 4059 C C . ILE A 1 510 ? 15.124 -9.718 4.548 1.00 95.38 510 ILE A C 1
ATOM 4061 O O . ILE A 1 510 ? 15.004 -8.554 4.157 1.00 95.38 510 ILE A O 1
ATOM 4065 N N . PRO A 1 511 ? 15.080 -10.007 5.864 1.00 92.44 511 PRO A N 1
ATOM 4066 C CA . PRO A 1 511 ? 14.931 -8.959 6.870 1.00 92.44 511 PRO A CA 1
ATOM 4067 C C . PRO A 1 511 ? 16.019 -7.890 6.717 1.00 92.44 511 PRO A C 1
ATOM 4069 O O . PRO A 1 511 ? 17.183 -8.231 6.532 1.00 92.44 511 PRO A O 1
ATOM 4072 N N . GLY A 1 512 ? 15.660 -6.606 6.834 1.00 89.31 512 GLY A N 1
ATOM 4073 C CA . GLY A 1 512 ? 16.544 -5.490 6.454 1.00 89.31 512 GLY A CA 1
ATOM 4074 C C . GLY A 1 512 ? 17.944 -5.526 7.081 1.00 89.31 512 GLY A C 1
ATOM 4075 O O . GLY A 1 512 ? 18.922 -5.229 6.408 1.00 89.31 512 GLY A O 1
ATOM 4076 N N . ARG A 1 513 ? 18.067 -5.990 8.332 1.00 89.19 513 ARG A N 1
ATOM 4077 C CA . ARG A 1 513 ? 19.360 -6.154 9.032 1.00 89.19 513 ARG A CA 1
ATOM 4078 C C . ARG A 1 513 ? 20.292 -7.226 8.436 1.00 89.19 513 ARG A C 1
ATOM 4080 O O . ARG A 1 513 ? 21.448 -7.308 8.829 1.00 89.19 513 ARG A O 1
ATOM 4087 N N . HIS A 1 514 ? 19.785 -8.076 7.547 1.00 90.44 514 HIS A N 1
ATOM 4088 C CA . HIS A 1 514 ? 20.519 -9.151 6.869 1.00 90.44 514 HIS A CA 1
ATOM 4089 C C . HIS A 1 514 ? 20.644 -8.916 5.357 1.00 90.44 514 HIS A C 1
ATOM 4091 O O . HIS A 1 514 ? 21.133 -9.794 4.646 1.00 90.44 514 HIS A O 1
ATOM 4097 N N . LEU A 1 515 ? 20.183 -7.761 4.868 1.00 89.81 515 LEU A N 1
ATOM 4098 C CA . LEU A 1 515 ? 20.162 -7.422 3.453 1.00 89.81 515 LEU A CA 1
ATOM 4099 C C . LEU A 1 515 ? 21.554 -6.970 3.002 1.00 89.81 515 LEU A C 1
ATOM 4101 O O . LEU A 1 515 ? 22.079 -5.973 3.496 1.00 89.81 515 LEU A O 1
ATOM 4105 N N . LEU A 1 516 ? 22.147 -7.694 2.056 1.00 89.25 516 LEU A N 1
ATOM 4106 C CA . LEU A 1 516 ? 23.503 -7.456 1.562 1.00 89.25 516 LEU A CA 1
ATOM 4107 C C . LEU A 1 516 ? 23.524 -7.456 0.029 1.00 89.25 516 LEU A C 1
ATOM 4109 O O . LEU A 1 516 ? 22.816 -8.222 -0.624 1.00 89.25 516 LEU A O 1
ATOM 4113 N N . LYS A 1 517 ? 24.362 -6.600 -0.567 1.00 87.81 517 LYS A N 1
ATOM 4114 C CA . LYS A 1 517 ? 24.587 -6.601 -2.022 1.00 87.81 517 LYS A CA 1
ATOM 4115 C C . LYS A 1 517 ? 25.179 -7.950 -2.444 1.00 87.81 517 LYS A C 1
ATOM 4117 O O . LYS A 1 517 ? 26.111 -8.429 -1.809 1.00 87.81 517 LYS A O 1
ATOM 4122 N N . GLY A 1 518 ? 24.687 -8.507 -3.549 1.00 85.56 518 GLY A N 1
ATOM 4123 C CA . GLY A 1 518 ? 25.206 -9.749 -4.126 1.00 85.56 518 GLY A CA 1
ATOM 4124 C C . GLY A 1 518 ? 24.546 -11.023 -3.601 1.00 85.56 518 GLY A C 1
ATOM 4125 O O . GLY A 1 518 ? 24.901 -12.096 -4.071 1.00 85.56 518 GLY A O 1
ATOM 4126 N N . GLN A 1 519 ? 23.580 -10.920 -2.681 1.00 94.06 519 GLN A N 1
ATOM 4127 C CA . GLN A 1 519 ? 22.722 -12.053 -2.327 1.00 94.06 519 GLN A CA 1
ATOM 4128 C C . GLN A 1 519 ? 21.919 -12.510 -3.545 1.00 94.06 519 GLN A C 1
ATOM 4130 O O . GLN A 1 519 ? 21.455 -11.679 -4.333 1.00 94.06 519 GLN A O 1
ATOM 4135 N N . HIS A 1 520 ? 21.760 -13.822 -3.684 1.00 95.69 520 HIS A N 1
ATOM 4136 C CA . HIS A 1 520 ? 21.045 -14.432 -4.794 1.00 95.69 520 HIS A CA 1
ATOM 4137 C C . HIS A 1 520 ? 20.106 -15.525 -4.273 1.00 95.69 520 HIS A C 1
ATOM 4139 O O . HIS A 1 520 ? 20.492 -16.338 -3.431 1.00 95.69 520 HIS A O 1
ATOM 4145 N N . VAL A 1 521 ? 18.859 -15.512 -4.745 1.00 96.88 521 VAL A N 1
ATOM 4146 C CA . VAL A 1 521 ? 17.849 -16.530 -4.443 1.00 96.88 521 VAL A CA 1
ATOM 4147 C C . VAL A 1 521 ? 17.167 -16.957 -5.723 1.00 96.88 521 VAL A C 1
ATOM 4149 O O . VAL A 1 521 ? 16.631 -16.119 -6.444 1.00 96.88 521 VAL A O 1
ATOM 4152 N N . THR A 1 522 ? 17.104 -18.259 -5.962 1.00 98.06 522 THR A N 1
ATOM 4153 C CA . THR A 1 522 ? 16.120 -18.842 -6.876 1.00 98.06 522 THR A CA 1
ATOM 4154 C C . THR A 1 522 ? 15.110 -19.607 -6.046 1.00 98.06 522 THR A C 1
ATOM 4156 O O . THR A 1 522 ? 15.495 -20.351 -5.150 1.00 98.06 522 THR A O 1
ATOM 4159 N N . ALA A 1 523 ? 13.824 -19.413 -6.302 1.00 98.44 523 ALA A N 1
ATOM 4160 C CA . ALA A 1 523 ? 12.779 -20.141 -5.602 1.00 98.44 523 ALA A CA 1
ATOM 4161 C C . ALA A 1 523 ? 11.698 -20.585 -6.579 1.00 98.44 523 ALA A C 1
ATOM 4163 O O . ALA A 1 523 ? 11.334 -19.821 -7.470 1.00 98.44 523 ALA A O 1
ATOM 4164 N N . GLU A 1 524 ? 11.201 -21.802 -6.416 1.00 98.50 524 GLU A N 1
ATOM 4165 C CA . GLU A 1 524 ? 10.227 -22.432 -7.301 1.00 98.50 524 GLU A CA 1
ATOM 4166 C C . GLU A 1 524 ? 9.182 -23.190 -6.483 1.00 98.50 524 GLU A C 1
ATOM 4168 O O . GLU A 1 524 ? 9.503 -23.825 -5.481 1.00 98.50 524 GLU A O 1
ATOM 4173 N N . VAL A 1 525 ? 7.926 -23.074 -6.899 1.00 98.50 525 VAL A N 1
ATOM 4174 C CA . VAL A 1 525 ? 6.761 -23.691 -6.271 1.00 98.50 525 VAL A CA 1
ATOM 4175 C C . VAL A 1 525 ? 6.251 -24.779 -7.202 1.00 98.50 525 VAL A C 1
ATOM 4177 O O . VAL A 1 525 ? 5.895 -24.493 -8.348 1.00 98.50 525 VAL A O 1
ATOM 4180 N N . ASP A 1 526 ? 6.170 -25.998 -6.679 1.00 97.19 526 ASP A N 1
ATOM 4181 C CA . ASP A 1 526 ? 5.553 -27.148 -7.333 1.00 97.19 526 ASP A CA 1
ATOM 4182 C C . ASP A 1 526 ? 4.545 -27.794 -6.374 1.00 97.19 526 ASP A C 1
ATOM 4184 O O . ASP A 1 526 ? 4.896 -28.328 -5.316 1.00 97.19 526 ASP A O 1
ATOM 4188 N N . GLY A 1 527 ? 3.258 -27.664 -6.701 1.00 96.94 527 GLY A N 1
ATOM 4189 C CA . GLY A 1 527 ? 2.161 -28.050 -5.818 1.00 96.94 527 GLY A CA 1
ATOM 4190 C C . GLY A 1 527 ? 2.240 -27.367 -4.445 1.00 96.94 527 GLY A C 1
ATOM 4191 O O . GLY A 1 527 ? 2.042 -26.161 -4.323 1.00 96.94 527 GLY A O 1
ATOM 4192 N N . GLN A 1 528 ? 2.505 -28.160 -3.404 1.00 98.00 528 GLN A N 1
ATOM 4193 C CA . GLN A 1 528 ? 2.636 -27.715 -2.008 1.00 98.00 528 GLN A CA 1
ATOM 4194 C C . GLN A 1 528 ? 4.095 -27.596 -1.536 1.00 98.00 528 GLN A C 1
ATOM 4196 O O . GLN A 1 528 ? 4.343 -27.368 -0.350 1.00 98.00 528 GLN A O 1
ATOM 4201 N N . SER A 1 529 ? 5.058 -27.774 -2.442 1.00 98.50 529 SER A N 1
ATOM 4202 C CA . SER A 1 529 ? 6.485 -27.715 -2.145 1.00 98.50 529 SER A CA 1
ATOM 4203 C C . SER A 1 529 ? 7.100 -26.432 -2.693 1.00 98.50 529 SER A C 1
ATOM 4205 O O . SER A 1 529 ? 6.806 -26.013 -3.812 1.00 98.50 529 SER A O 1
ATOM 4207 N N . ILE A 1 530 ? 7.969 -25.809 -1.900 1.00 98.75 530 ILE A N 1
ATOM 4208 C CA . ILE A 1 530 ? 8.761 -24.642 -2.276 1.00 98.75 530 ILE A CA 1
ATOM 4209 C C . ILE A 1 530 ? 10.234 -25.037 -2.216 1.00 98.75 530 ILE A C 1
ATOM 4211 O O . ILE A 1 530 ? 10.788 -25.225 -1.133 1.00 98.75 530 ILE A O 1
ATOM 4215 N N . ALA A 1 531 ? 10.880 -25.122 -3.373 1.00 98.75 531 ALA A N 1
ATOM 4216 C CA . ALA A 1 531 ? 12.316 -25.331 -3.481 1.00 98.75 531 ALA A CA 1
ATOM 4217 C C . ALA A 1 531 ? 13.030 -23.981 -3.576 1.00 98.75 531 ALA A C 1
ATOM 4219 O O . ALA A 1 531 ? 12.712 -23.161 -4.434 1.00 98.75 531 ALA A O 1
ATOM 4220 N N . ILE A 1 532 ? 14.002 -23.742 -2.699 1.00 98.69 532 ILE A N 1
ATOM 4221 C CA . ILE A 1 532 ? 14.772 -22.502 -2.615 1.00 98.69 532 ILE A CA 1
ATOM 4222 C C . ILE A 1 532 ? 16.257 -22.837 -2.730 1.00 98.69 532 ILE A C 1
ATOM 4224 O O . ILE A 1 532 ? 16.786 -23.641 -1.970 1.00 98.69 532 ILE A O 1
ATOM 4228 N N . VAL A 1 533 ? 16.952 -22.173 -3.644 1.00 98.31 533 VAL A N 1
ATOM 4229 C CA . VAL A 1 533 ? 18.413 -22.124 -3.698 1.00 98.31 533 VAL A CA 1
ATOM 4230 C C . VAL A 1 533 ? 18.831 -20.735 -3.243 1.00 98.31 533 VAL A C 1
ATOM 4232 O O . VAL A 1 533 ? 18.466 -19.744 -3.875 1.00 98.31 533 VAL A O 1
ATOM 4235 N N . ALA A 1 534 ? 19.541 -20.655 -2.120 1.00 96.56 534 ALA A N 1
ATOM 4236 C CA . ALA A 1 534 ? 19.904 -19.397 -1.477 1.00 96.56 534 ALA A CA 1
ATOM 4237 C C . ALA A 1 534 ? 21.420 -19.295 -1.285 1.00 96.56 534 ALA A C 1
ATOM 4239 O O . ALA A 1 534 ? 22.040 -20.157 -0.658 1.00 96.56 534 ALA A O 1
ATOM 4240 N N . GLU A 1 535 ? 21.996 -18.195 -1.767 1.00 94.56 535 GLU A N 1
ATOM 4241 C CA . GLU A 1 535 ? 23.425 -17.895 -1.690 1.00 94.56 535 GLU A CA 1
ATOM 4242 C C . GLU A 1 535 ? 23.661 -16.653 -0.823 1.00 94.56 535 GLU A C 1
ATOM 4244 O O . GLU A 1 535 ? 23.092 -15.582 -1.062 1.00 94.56 535 GLU A O 1
ATOM 4249 N N . ASN A 1 536 ? 24.540 -16.778 0.178 1.00 90.31 536 ASN A N 1
ATOM 4250 C CA . ASN A 1 536 ? 24.917 -15.700 1.104 1.00 90.31 536 ASN A CA 1
ATOM 4251 C C . ASN A 1 536 ? 23.748 -15.112 1.924 1.00 90.31 536 ASN A C 1
ATOM 4253 O O . ASN A 1 536 ? 23.757 -13.934 2.298 1.00 90.31 536 ASN A O 1
ATOM 4257 N N . ILE A 1 537 ? 22.737 -15.926 2.240 1.00 93.50 537 ILE A N 1
ATOM 4258 C CA . ILE A 1 537 ? 21.551 -15.513 3.003 1.00 93.50 537 ILE A CA 1
ATOM 4259 C C . ILE A 1 537 ? 21.441 -16.354 4.263 1.00 93.50 537 ILE A C 1
ATOM 4261 O O . ILE A 1 537 ? 21.382 -17.571 4.194 1.00 93.50 537 ILE A O 1
ATOM 4265 N N . LYS A 1 538 ? 21.383 -15.680 5.415 1.00 92.62 538 LYS A N 1
ATOM 4266 C CA . LYS A 1 538 ? 21.254 -16.313 6.742 1.00 92.62 538 LYS A CA 1
ATOM 4267 C C . LYS A 1 538 ? 19.811 -16.371 7.240 1.00 92.62 538 LYS A C 1
ATOM 4269 O O . LYS A 1 538 ? 19.473 -17.150 8.123 1.00 92.62 538 LYS A O 1
ATOM 4274 N N . HIS A 1 539 ? 18.971 -15.473 6.733 1.00 95.62 539 HIS A N 1
ATOM 4275 C CA . HIS A 1 539 ? 17.591 -15.323 7.170 1.00 95.62 539 HIS A CA 1
ATOM 4276 C C . HIS A 1 539 ? 16.707 -15.002 5.977 1.00 95.62 539 HIS A C 1
ATOM 4278 O O . HIS A 1 539 ? 16.941 -14.013 5.279 1.00 95.62 539 HIS A O 1
ATOM 4284 N N . LEU A 1 540 ? 15.669 -15.808 5.798 1.00 97.19 540 LEU A N 1
ATOM 4285 C CA . LEU A 1 540 ? 14.702 -15.664 4.723 1.00 97.19 540 LEU A CA 1
ATOM 4286 C C . LEU A 1 540 ? 13.294 -15.797 5.293 1.00 97.19 540 LEU A C 1
ATOM 4288 O O . LEU A 1 540 ? 13.027 -16.659 6.121 1.00 97.19 540 LEU A O 1
ATOM 4292 N N . VAL A 1 541 ? 12.387 -14.937 4.859 1.00 98.00 541 VAL A N 1
ATOM 4293 C CA . VAL A 1 541 ? 10.964 -15.025 5.169 1.00 98.00 541 VAL A CA 1
ATOM 4294 C C . VAL A 1 541 ? 10.235 -15.367 3.880 1.00 98.00 541 VAL A C 1
ATOM 4296 O O . VAL A 1 541 ? 10.286 -14.608 2.910 1.00 98.00 541 VAL A O 1
ATOM 4299 N N . VAL A 1 542 ? 9.544 -16.502 3.886 1.00 98.56 542 VAL A N 1
ATOM 4300 C CA . VAL A 1 542 ? 8.652 -16.921 2.806 1.00 98.56 542 VAL A CA 1
ATOM 4301 C C . VAL A 1 542 ? 7.265 -16.392 3.136 1.00 98.56 542 VAL A C 1
ATOM 4303 O O . VAL A 1 542 ? 6.655 -16.772 4.135 1.00 98.56 542 VAL A O 1
ATOM 4306 N N . ARG A 1 543 ? 6.789 -15.445 2.331 1.00 98.50 543 ARG A N 1
ATOM 4307 C CA . ARG A 1 543 ? 5.464 -14.833 2.452 1.00 98.50 543 ARG A CA 1
ATOM 4308 C C . ARG A 1 543 ? 4.474 -15.703 1.687 1.00 98.50 543 ARG A C 1
ATOM 4310 O O . ARG A 1 543 ? 4.740 -16.064 0.550 1.00 98.50 543 ARG A O 1
ATOM 4317 N N . LEU A 1 544 ? 3.335 -16.027 2.283 1.00 98.62 544 LEU A N 1
ATOM 4318 C CA . LEU A 1 544 ? 2.411 -17.023 1.745 1.00 98.62 544 LEU A CA 1
ATOM 4319 C C . LEU A 1 544 ? 0.997 -16.465 1.590 1.00 98.62 544 LEU A C 1
ATOM 4321 O O . LEU A 1 544 ? 0.547 -15.599 2.346 1.00 98.62 544 LEU A O 1
ATOM 4325 N N . SER A 1 545 ? 0.307 -16.972 0.576 1.00 98.31 545 SER A N 1
ATOM 4326 C CA . SER A 1 545 ? -1.070 -16.641 0.234 1.00 98.31 545 SER A CA 1
ATOM 4327 C C . SER A 1 545 ? -1.694 -17.827 -0.488 1.00 98.31 545 SER A C 1
ATOM 4329 O O . SER A 1 545 ? -1.005 -18.530 -1.225 1.00 98.31 545 SER A O 1
ATOM 4331 N N . ASP A 1 546 ? -3.013 -17.968 -0.366 1.00 98.00 546 ASP A N 1
ATOM 4332 C CA . ASP A 1 546 ? -3.825 -18.923 -1.131 1.00 98.00 546 ASP A CA 1
ATOM 4333 C C . ASP A 1 546 ? -3.743 -18.752 -2.655 1.00 98.00 546 ASP A C 1
ATOM 4335 O O . ASP A 1 546 ? -4.275 -19.564 -3.408 1.00 98.00 546 ASP A O 1
ATOM 4339 N N . ARG A 1 547 ? -3.135 -17.653 -3.116 1.00 97.19 547 ARG A N 1
ATOM 4340 C CA . ARG A 1 547 ? -2.844 -17.392 -4.530 1.00 97.19 547 ARG A CA 1
ATOM 4341 C C . ARG A 1 547 ? -1.586 -18.101 -5.031 1.00 97.19 547 ARG A C 1
ATOM 4343 O O . ARG A 1 547 ? -1.414 -18.179 -6.239 1.00 97.19 547 ARG A O 1
ATOM 4350 N N . LEU A 1 548 ? -0.713 -18.546 -4.126 1.00 97.94 548 LEU A N 1
ATOM 4351 C CA . LEU A 1 548 ? 0.528 -19.247 -4.458 1.00 97.94 548 LEU A CA 1
ATOM 4352 C C . LEU A 1 548 ? 0.376 -20.764 -4.298 1.00 97.94 548 LEU A C 1
ATOM 4354 O O . LEU A 1 548 ? 0.832 -21.512 -5.150 1.00 97.94 548 LEU A O 1
ATOM 4358 N N . LEU A 1 549 ? -0.261 -21.198 -3.207 1.00 97.69 549 LEU A N 1
ATOM 4359 C CA . LEU A 1 549 ? -0.484 -22.603 -2.852 1.00 97.69 549 LEU A CA 1
ATOM 4360 C C . LEU A 1 549 ? -1.692 -22.732 -1.910 1.00 97.69 549 LEU A C 1
ATOM 4362 O O . LEU A 1 549 ? -2.208 -21.724 -1.427 1.00 97.69 549 LEU A O 1
ATOM 4366 N N . ASP A 1 550 ? -2.149 -23.950 -1.626 1.00 98.06 550 ASP A N 1
ATOM 4367 C CA . ASP A 1 550 ? -3.283 -24.210 -0.733 1.00 98.06 550 ASP A CA 1
ATOM 4368 C C . ASP A 1 550 ? -2.839 -24.228 0.741 1.00 98.06 550 ASP A C 1
ATOM 4370 O O . ASP A 1 550 ? -2.194 -25.170 1.202 1.00 98.06 550 ASP A O 1
ATOM 4374 N N . LEU A 1 551 ? -3.193 -23.188 1.507 1.00 98.38 551 LEU A N 1
ATOM 4375 C CA . LEU A 1 551 ? -2.809 -23.071 2.923 1.00 98.38 551 LEU A CA 1
ATOM 4376 C C . LEU A 1 551 ? -3.646 -23.954 3.866 1.00 98.38 551 LEU A C 1
ATOM 4378 O O . LEU A 1 551 ? -3.400 -23.981 5.075 1.00 98.38 551 LEU A O 1
ATOM 4382 N N . ASP A 1 552 ? -4.631 -24.691 3.346 1.00 97.75 552 ASP A N 1
ATOM 4383 C CA . ASP A 1 552 ? -5.338 -25.713 4.121 1.00 97.75 552 ASP A CA 1
ATOM 4384 C C . ASP A 1 552 ? -4.618 -27.067 4.118 1.00 97.75 552 ASP A C 1
ATOM 4386 O O . ASP A 1 552 ? -4.942 -27.934 4.932 1.00 97.75 552 ASP A O 1
ATOM 4390 N N . LYS A 1 553 ? -3.577 -27.210 3.290 1.00 98.12 553 LYS A N 1
ATOM 4391 C CA . LYS A 1 553 ? -2.689 -28.374 3.234 1.00 98.12 553 LYS A CA 1
ATOM 4392 C C . LYS A 1 553 ? -1.312 -28.056 3.841 1.00 98.12 553 LYS A C 1
ATOM 4394 O O . LYS A 1 553 ? -0.939 -26.884 3.942 1.00 98.12 553 LYS A O 1
ATOM 4399 N N . PRO A 1 554 ? -0.541 -29.077 4.259 1.00 98.25 554 PRO A N 1
ATOM 4400 C CA . PRO A 1 554 ? 0.862 -28.896 4.620 1.00 98.25 554 PRO A CA 1
ATOM 4401 C C . PRO A 1 554 ? 1.658 -28.251 3.482 1.00 98.25 554 PRO A C 1
ATOM 4403 O O . PRO A 1 554 ? 1.372 -28.492 2.308 1.00 98.25 554 PRO A O 1
ATOM 4406 N N . VAL A 1 555 ? 2.637 -27.425 3.841 1.00 98.56 555 VAL A N 1
ATOM 4407 C CA . VAL A 1 555 ? 3.579 -26.781 2.921 1.00 98.56 555 VAL A CA 1
ATOM 4408 C C . VAL A 1 555 ? 4.973 -27.253 3.279 1.00 98.56 555 VAL A C 1
ATOM 4410 O O . VAL A 1 555 ? 5.381 -27.124 4.434 1.00 98.56 555 VAL A O 1
ATOM 4413 N N . THR A 1 556 ? 5.711 -27.740 2.290 1.00 98.69 556 THR A N 1
ATOM 4414 C CA . THR A 1 556 ? 7.109 -28.141 2.457 1.00 98.69 556 THR A CA 1
ATOM 4415 C C . THR A 1 556 ? 8.012 -27.061 1.878 1.00 98.69 556 THR A C 1
ATOM 4417 O O . THR A 1 556 ? 7.778 -26.582 0.772 1.00 98.69 556 THR A O 1
ATOM 4420 N N . ILE A 1 557 ? 9.039 -26.647 2.619 1.00 98.75 557 ILE A N 1
ATOM 4421 C CA . ILE A 1 557 ? 10.043 -25.691 2.147 1.00 98.75 557 ILE A CA 1
ATOM 4422 C C . ILE A 1 557 ? 11.420 -26.334 2.247 1.00 98.75 557 ILE A C 1
ATOM 4424 O O . ILE A 1 557 ? 11.915 -26.630 3.338 1.00 98.75 557 ILE A O 1
ATOM 4428 N N . LEU A 1 558 ? 12.036 -26.510 1.085 1.00 98.62 558 LEU A N 1
ATOM 4429 C CA . LEU A 1 558 ? 13.376 -27.045 0.910 1.00 98.62 558 LEU A CA 1
ATOM 4430 C C . LEU A 1 558 ? 14.321 -25.883 0.614 1.00 98.62 558 LEU A C 1
ATOM 4432 O O . LEU A 1 558 ? 14.062 -25.098 -0.295 1.00 98.62 558 LEU A O 1
ATOM 4436 N N . VAL A 1 559 ? 15.426 -25.776 1.345 1.00 98.31 559 VAL A N 1
ATOM 4437 C CA . VAL A 1 559 ? 16.483 -24.800 1.067 1.00 98.31 559 VAL A CA 1
ATOM 4438 C C . VAL A 1 559 ? 17.785 -25.535 0.803 1.00 98.31 559 VAL A C 1
ATOM 4440 O O . VAL A 1 559 ? 18.225 -26.337 1.622 1.00 98.31 559 VAL A O 1
ATOM 4443 N N . ASN A 1 560 ? 18.389 -25.290 -0.360 1.00 97.69 560 ASN A N 1
ATOM 4444 C CA . ASN A 1 560 ? 19.604 -25.963 -0.826 1.00 97.69 560 ASN A CA 1
ATOM 4445 C C . ASN A 1 560 ? 19.498 -27.502 -0.722 1.00 97.69 560 ASN A C 1
ATOM 4447 O O . ASN A 1 560 ? 20.435 -28.177 -0.306 1.00 97.69 560 ASN A O 1
ATOM 4451 N N . GLY A 1 561 ? 18.321 -28.049 -1.058 1.00 95.94 561 GLY A N 1
ATOM 4452 C CA . GLY A 1 561 ? 18.018 -29.486 -1.012 1.00 95.94 561 GLY A CA 1
ATOM 4453 C C . GLY A 1 561 ? 17.649 -30.046 0.368 1.00 95.94 561 GLY A C 1
ATOM 4454 O O . GLY A 1 561 ? 17.244 -31.202 0.453 1.00 95.94 561 GLY A O 1
ATOM 4455 N N . LYS A 1 562 ? 17.741 -29.255 1.444 1.00 97.06 562 LYS A N 1
ATOM 4456 C CA . LYS A 1 562 ? 17.400 -29.673 2.811 1.00 97.06 562 LYS A CA 1
ATOM 4457 C C . LYS A 1 562 ? 16.016 -29.175 3.215 1.00 97.06 562 LYS A C 1
ATOM 4459 O O . LYS A 1 562 ? 15.682 -28.025 2.959 1.00 97.06 562 LYS A O 1
ATOM 4464 N N . GLU A 1 563 ? 15.224 -29.996 3.896 1.00 98.06 563 GLU A N 1
ATOM 4465 C CA . GLU A 1 563 ? 13.944 -29.555 4.461 1.00 98.06 563 GLU A CA 1
ATOM 4466 C C . GLU A 1 563 ? 14.169 -28.603 5.648 1.00 98.06 563 GLU A C 1
ATOM 4468 O O . GLU A 1 563 ? 14.900 -28.919 6.588 1.00 98.06 563 GLU A O 1
ATOM 4473 N N . HIS A 1 564 ? 13.546 -27.424 5.598 1.00 97.88 564 HIS A N 1
ATOM 4474 C CA . HIS A 1 564 ? 13.549 -26.445 6.691 1.00 97.88 564 HIS A CA 1
ATOM 4475 C C . HIS A 1 564 ? 12.163 -26.246 7.321 1.00 97.88 564 HIS A C 1
ATOM 4477 O O . HIS A 1 564 ? 12.070 -25.669 8.405 1.00 97.88 564 HIS A O 1
ATOM 4483 N N . PHE A 1 565 ? 11.092 -26.666 6.644 1.00 98.25 565 PHE A N 1
ATOM 4484 C CA . PHE A 1 565 ? 9.715 -26.535 7.116 1.00 98.25 565 PHE A CA 1
ATOM 4485 C C . PHE A 1 565 ? 8.818 -27.558 6.409 1.00 98.25 565 PHE A C 1
ATOM 4487 O O . PHE A 1 565 ? 8.954 -27.724 5.199 1.00 98.25 565 PHE A O 1
ATOM 4494 N N . SER A 1 566 ? 7.901 -28.207 7.133 1.00 97.62 566 SER A N 1
ATOM 4495 C CA . SER A 1 566 ? 6.952 -29.176 6.562 1.00 97.62 566 SER A CA 1
ATOM 4496 C C . SER A 1 566 ? 5.697 -29.302 7.430 1.00 97.62 566 SER A C 1
ATOM 4498 O O . SER A 1 566 ? 5.483 -30.283 8.135 1.00 97.62 566 SER A O 1
ATOM 4500 N N . GLU A 1 567 ? 4.875 -28.253 7.446 1.00 97.75 567 GLU A N 1
ATOM 4501 C CA . GLU A 1 567 ? 3.668 -28.187 8.280 1.00 97.75 567 GLU A CA 1
ATOM 4502 C C . GLU A 1 567 ? 2.559 -27.365 7.606 1.00 97.75 567 GLU A C 1
ATOM 4504 O O . GLU A 1 567 ? 2.773 -26.675 6.607 1.00 97.75 567 GLU A O 1
ATOM 4509 N N . ARG A 1 568 ? 1.341 -27.401 8.161 1.00 96.81 568 ARG A N 1
ATOM 4510 C CA . ARG A 1 568 ? 0.260 -26.499 7.735 1.00 96.81 568 ARG A CA 1
ATOM 4511 C C . ARG A 1 568 ? 0.516 -25.087 8.260 1.00 96.81 568 ARG A C 1
ATOM 4513 O O . ARG A 1 568 ? 0.637 -24.869 9.465 1.00 96.81 568 ARG A O 1
ATOM 4520 N N . VAL A 1 569 ? 0.503 -24.109 7.361 1.00 97.06 569 VAL A N 1
ATOM 4521 C CA . VAL A 1 569 ? 0.701 -22.700 7.714 1.00 97.06 569 VAL A CA 1
ATOM 4522 C C . VAL A 1 569 ? -0.631 -22.044 8.094 1.00 97.06 569 VAL A C 1
ATOM 4524 O O . VAL A 1 569 ? -1.641 -22.194 7.413 1.00 97.06 569 VAL A O 1
ATOM 4527 N N . LYS A 1 570 ? -0.640 -21.278 9.188 1.00 96.56 570 LYS A N 1
ATOM 4528 C CA . LYS A 1 570 ? -1.838 -20.603 9.706 1.00 96.56 570 LYS A CA 1
ATOM 4529 C C . LYS A 1 570 ? -1.992 -19.196 9.125 1.00 96.56 570 LYS A C 1
ATOM 4531 O O . LYS A 1 570 ? -1.093 -18.367 9.265 1.00 96.56 570 LYS A O 1
ATOM 4536 N N . ARG A 1 571 ? -3.157 -18.901 8.536 1.00 98.06 571 ARG A N 1
ATOM 4537 C CA . ARG A 1 571 ? -3.524 -17.541 8.104 1.00 98.06 571 ARG A CA 1
ATOM 4538 C C . ARG A 1 571 ? -3.724 -16.636 9.321 1.00 98.06 571 ARG A C 1
ATOM 4540 O O . ARG A 1 571 ? -4.345 -17.045 10.303 1.00 98.06 571 ARG A O 1
ATOM 4547 N N . SER A 1 572 ? -3.227 -15.407 9.248 1.00 97.19 572 SER A N 1
ATOM 4548 C CA . SER A 1 572 ? -3.173 -14.476 10.374 1.00 97.19 572 SER A CA 1
ATOM 4549 C C . SER A 1 572 ? -3.499 -13.047 9.953 1.00 97.19 572 SER A C 1
ATOM 4551 O O . SER A 1 572 ? -2.887 -12.495 9.035 1.00 97.19 572 SER A O 1
ATOM 4553 N N . ALA A 1 573 ? -4.400 -12.404 10.697 1.00 97.62 573 ALA A N 1
ATOM 4554 C CA . ALA A 1 573 ? -4.712 -10.985 10.538 1.00 97.62 573 ALA A CA 1
ATOM 4555 C C . ALA A 1 573 ? -3.472 -10.093 10.728 1.00 97.62 573 ALA A C 1
ATOM 4557 O O . ALA A 1 573 ? -3.332 -9.066 10.065 1.00 97.62 573 ALA A O 1
ATOM 4558 N N . ARG A 1 574 ? -2.521 -10.500 11.582 1.00 96.62 574 ARG A N 1
ATOM 4559 C CA . ARG A 1 574 ? -1.264 -9.757 11.766 1.00 96.62 574 ARG A CA 1
ATOM 4560 C C . ARG A 1 574 ? -0.395 -9.760 10.525 1.00 96.62 574 ARG A C 1
ATOM 4562 O O . ARG A 1 574 ? 0.210 -8.735 10.227 1.00 96.62 574 ARG A O 1
ATOM 4569 N N . GLU A 1 575 ? -0.327 -10.883 9.817 1.00 97.38 575 GLU A N 1
ATOM 4570 C CA . GLU A 1 575 ? 0.453 -10.957 8.583 1.00 97.38 575 GLU A CA 1
ATOM 4571 C C . GLU A 1 575 ? -0.198 -10.119 7.477 1.00 97.38 575 GLU A C 1
ATOM 4573 O O . GLU A 1 575 ? 0.523 -9.426 6.761 1.00 97.38 575 GLU A O 1
ATOM 4578 N N . ILE A 1 576 ? -1.535 -10.053 7.430 1.00 98.44 576 ILE A N 1
ATOM 4579 C CA . ILE A 1 576 ? -2.272 -9.143 6.537 1.00 98.44 576 ILE A CA 1
ATOM 4580 C C . ILE A 1 576 ? -1.913 -7.677 6.836 1.00 98.44 576 ILE A C 1
ATOM 4582 O O . ILE A 1 576 ? -1.468 -6.959 5.937 1.00 98.44 576 ILE A O 1
ATOM 4586 N N . ILE A 1 577 ? -2.029 -7.243 8.099 1.00 97.50 577 ILE A N 1
ATOM 4587 C CA . ILE A 1 577 ? -1.699 -5.868 8.525 1.00 97.50 577 ILE A CA 1
ATOM 4588 C C . ILE A 1 577 ? -0.235 -5.540 8.230 1.00 97.50 577 ILE A C 1
ATOM 4590 O O . ILE A 1 577 ? 0.067 -4.517 7.623 1.00 97.50 577 ILE A O 1
ATOM 4594 N N . LYS A 1 578 ? 0.689 -6.422 8.620 1.00 96.00 578 LYS A N 1
ATOM 4595 C CA . LYS A 1 578 ? 2.126 -6.277 8.359 1.00 96.00 578 LYS A CA 1
ATOM 4596 C C . LYS A 1 578 ? 2.413 -6.162 6.864 1.00 96.00 578 LYS A C 1
ATOM 4598 O O . LYS A 1 578 ? 3.211 -5.321 6.460 1.00 96.00 578 LYS A O 1
ATOM 4603 N N . SER A 1 579 ? 1.758 -6.982 6.046 1.00 96.56 579 SER A N 1
ATOM 4604 C CA . SER A 1 579 ? 1.939 -6.983 4.599 1.00 96.56 579 SER A CA 1
ATOM 4605 C C . SER A 1 579 ? 1.462 -5.680 3.953 1.00 96.56 579 SER A C 1
ATOM 4607 O O . SER A 1 579 ? 2.161 -5.169 3.079 1.00 96.56 579 SER A O 1
ATOM 4609 N N . LEU A 1 580 ? 0.308 -5.149 4.373 1.00 96.12 580 LEU A N 1
ATOM 4610 C CA . LEU A 1 580 ? -0.227 -3.872 3.883 1.00 96.12 580 LEU A CA 1
ATOM 4611 C C . LEU A 1 580 ? 0.570 -2.665 4.400 1.00 96.12 580 LEU A C 1
ATOM 4613 O O . LEU A 1 580 ? 0.797 -1.720 3.649 1.00 96.12 580 LEU A O 1
ATOM 4617 N N . ASN A 1 581 ? 1.075 -2.731 5.636 1.00 92.56 581 ASN A N 1
ATOM 4618 C CA . ASN A 1 581 ? 1.992 -1.731 6.193 1.00 92.56 581 ASN A CA 1
ATOM 4619 C C . ASN A 1 581 ? 3.323 -1.677 5.435 1.00 92.56 581 ASN A C 1
ATOM 4621 O O . ASN A 1 581 ? 3.897 -0.605 5.270 1.00 92.56 581 ASN A O 1
ATOM 4625 N N . GLN A 1 582 ? 3.827 -2.829 4.985 1.00 90.81 582 GLN A N 1
ATOM 4626 C CA . GLN A 1 582 ? 5.060 -2.897 4.202 1.00 90.81 582 GLN A CA 1
ATOM 4627 C C . GLN A 1 582 ? 4.868 -2.376 2.773 1.00 90.81 582 GLN A C 1
ATOM 4629 O O . GLN A 1 582 ? 5.810 -1.837 2.196 1.00 90.81 582 GLN A O 1
ATOM 4634 N N . ARG A 1 583 ? 3.691 -2.606 2.178 1.00 91.06 583 ARG A N 1
ATOM 4635 C CA . ARG A 1 583 ? 3.355 -2.159 0.824 1.00 91.06 583 ARG A CA 1
ATOM 4636 C C . ARG A 1 583 ? 1.838 -2.084 0.659 1.00 91.06 583 ARG A C 1
ATOM 4638 O O . ARG A 1 583 ? 1.166 -3.111 0.786 1.00 91.06 583 ARG A O 1
ATOM 4645 N N . ALA A 1 584 ? 1.317 -0.914 0.292 1.00 92.88 584 ALA A N 1
ATOM 4646 C CA . ALA A 1 584 ? -0.114 -0.685 0.067 1.00 92.88 584 ALA A CA 1
ATOM 4647 C C . ALA A 1 584 ? -0.578 -1.287 -1.279 1.00 92.88 584 ALA A C 1
ATOM 4649 O O . ALA A 1 584 ? -0.838 -0.584 -2.254 1.00 92.88 584 ALA A O 1
ATOM 4650 N N . ASP A 1 585 ? -0.600 -2.619 -1.352 1.00 95.69 585 ASP A N 1
ATOM 4651 C CA . ASP A 1 585 ? -0.877 -3.387 -2.566 1.00 95.69 585 ASP A CA 1
ATOM 4652 C C . ASP A 1 585 ? -1.705 -4.645 -2.239 1.00 95.69 585 ASP A C 1
ATOM 4654 O O . ASP A 1 585 ? -1.119 -5.676 -1.874 1.00 95.69 585 ASP A O 1
ATOM 4658 N N . PRO A 1 586 ? -3.044 -4.597 -2.413 1.00 95.31 586 PRO A N 1
ATOM 4659 C CA . PRO A 1 586 ? -3.952 -5.688 -2.055 1.00 95.31 586 PRO A CA 1
ATOM 4660 C C . PRO A 1 586 ? -3.711 -6.962 -2.876 1.00 95.31 586 PRO A C 1
ATOM 4662 O O . PRO A 1 586 ? -4.021 -8.064 -2.425 1.00 95.31 586 PRO A O 1
ATOM 4665 N N . ALA A 1 587 ? -3.123 -6.856 -4.074 1.00 96.62 587 ALA A N 1
ATOM 4666 C CA . ALA A 1 587 ? -2.874 -8.018 -4.920 1.00 96.62 587 ALA A CA 1
ATOM 4667 C C . ALA A 1 587 ? -1.703 -8.882 -4.421 1.00 96.62 587 ALA A C 1
ATOM 4669 O O . ALA A 1 587 ? -1.622 -10.064 -4.762 1.00 96.62 587 ALA A O 1
ATOM 4670 N N . SER A 1 588 ? -0.829 -8.305 -3.594 1.00 97.00 588 SER A N 1
ATOM 4671 C CA . SER A 1 588 ? 0.409 -8.919 -3.102 1.00 97.00 588 SER A CA 1
ATOM 4672 C C . SER A 1 588 ? 0.404 -9.195 -1.587 1.00 97.00 588 SER A C 1
ATOM 4674 O O . SER A 1 588 ? 1.464 -9.406 -0.981 1.00 97.00 588 SER A O 1
ATOM 4676 N N . VAL A 1 589 ? -0.780 -9.163 -0.961 1.00 98.06 589 VAL A N 1
ATOM 4677 C CA . VAL A 1 589 ? -0.949 -9.342 0.487 1.00 98.06 589 VAL A CA 1
ATOM 4678 C C . VAL A 1 589 ? -0.721 -10.788 0.899 1.00 98.06 589 VAL A C 1
ATOM 4680 O O . VAL A 1 589 ? -1.425 -11.694 0.454 1.00 98.06 589 VAL A O 1
ATOM 4683 N N . ALA A 1 590 ? 0.259 -10.987 1.775 1.00 98.38 590 ALA A N 1
ATOM 4684 C CA . ALA A 1 590 ? 0.482 -12.272 2.414 1.00 98.38 590 ALA A CA 1
ATOM 4685 C C . ALA A 1 590 ? -0.510 -12.452 3.564 1.00 98.38 590 ALA A C 1
ATOM 4687 O O . ALA A 1 590 ? -0.686 -11.548 4.379 1.00 98.38 590 ALA A O 1
ATOM 4688 N N . THR A 1 591 ? -1.140 -13.620 3.629 1.00 98.50 591 THR A N 1
ATOM 4689 C CA . THR A 1 591 ? -2.024 -14.008 4.735 1.00 98.50 591 THR A CA 1
ATOM 4690 C C . THR A 1 591 ? -1.286 -14.849 5.769 1.00 98.50 591 THR A C 1
ATOM 4692 O O . THR A 1 591 ? -1.780 -15.009 6.881 1.00 98.50 591 THR A O 1
ATOM 4695 N N . ALA A 1 592 ? -0.093 -15.346 5.438 1.00 98.38 592 ALA A N 1
ATOM 4696 C CA . ALA A 1 592 ? 0.796 -16.035 6.358 1.00 98.38 592 ALA A CA 1
ATOM 4697 C C . ALA A 1 592 ? 2.271 -15.824 5.981 1.00 98.38 592 ALA A C 1
ATOM 4699 O O . ALA A 1 592 ? 2.587 -15.320 4.901 1.00 98.38 592 ALA A O 1
ATOM 4700 N N . SER A 1 593 ? 3.192 -16.223 6.856 1.00 97.88 593 SER A N 1
ATOM 4701 C CA . SER A 1 593 ? 4.613 -16.299 6.519 1.00 97.88 593 SER A CA 1
ATOM 4702 C C . SER A 1 593 ? 5.340 -17.369 7.329 1.00 97.88 593 SER A C 1
ATOM 4704 O O . SER A 1 593 ? 4.912 -17.730 8.424 1.00 97.88 593 SER A O 1
ATOM 4706 N N . VAL A 1 594 ? 6.451 -17.861 6.782 1.00 98.38 594 VAL A N 1
ATOM 4707 C CA . VAL A 1 594 ? 7.388 -18.771 7.449 1.00 98.38 594 VAL A CA 1
ATOM 4708 C C . VAL A 1 594 ? 8.747 -18.084 7.511 1.00 98.38 594 VAL A C 1
ATOM 4710 O O . VAL A 1 594 ? 9.256 -17.609 6.496 1.00 98.38 594 VAL A O 1
ATOM 4713 N N . SER A 1 595 ? 9.329 -17.991 8.708 1.00 97.62 595 SER A N 1
ATOM 4714 C CA . SER A 1 595 ? 10.670 -17.428 8.908 1.00 97.62 595 SER A CA 1
ATOM 4715 C C . SER A 1 595 ? 11.695 -18.550 9.006 1.00 97.62 595 SER A C 1
ATOM 4717 O O . SER A 1 595 ? 11.608 -19.390 9.894 1.00 97.62 595 SER A O 1
ATOM 4719 N N . LEU A 1 596 ? 12.679 -18.532 8.114 1.00 97.19 596 LEU A N 1
ATOM 4720 C CA . LEU A 1 596 ? 13.734 -19.528 7.995 1.00 97.19 596 LEU A CA 1
ATOM 4721 C C . LEU A 1 596 ? 15.062 -18.928 8.456 1.00 97.19 596 LEU A C 1
ATOM 4723 O O . LEU A 1 596 ? 15.435 -17.815 8.066 1.00 97.19 596 LEU A O 1
ATOM 4727 N N . LYS A 1 597 ? 15.784 -19.685 9.280 1.00 95.12 597 LYS A N 1
ATOM 4728 C CA . LYS A 1 597 ? 17.194 -19.452 9.594 1.00 95.12 597 LYS A CA 1
ATOM 4729 C C . LYS A 1 597 ? 18.001 -20.482 8.804 1.00 95.12 597 LYS A C 1
ATOM 4731 O O . LYS A 1 597 ? 17.726 -21.675 8.937 1.00 95.12 597 LYS A O 1
ATOM 4736 N N . LEU A 1 598 ? 18.901 -19.995 7.951 1.00 92.31 598 LEU A N 1
ATOM 4737 C CA . LEU A 1 598 ? 19.668 -20.784 6.985 1.00 92.31 598 LEU A CA 1
ATOM 4738 C C . LEU A 1 598 ? 21.101 -21.006 7.456 1.00 92.31 598 LEU A C 1
ATOM 4740 O O . LEU A 1 598 ? 21.659 -20.071 8.085 1.00 92.31 598 LEU A O 1
#